Protein AF-0000000073324633 (afdb_homodimer)

Structure (mmCIF, N/CA/C/O backbone):
data_AF-0000000073324633-model_v1
#
loop_
_entity.id
_entity.type
_entity.pdbx_description
1 polymer 'ubiquitinyl hydrolase 1'
#
loop_
_atom_site.group_PDB
_atom_site.id
_atom_site.type_symbol
_atom_site.label_atom_id
_atom_site.label_alt_id
_atom_site.label_comp_id
_atom_site.label_asym_id
_atom_site.label_entity_id
_atom_site.label_seq_id
_atom_site.pdbx_PDB_ins_code
_atom_site.Cartn_x
_atom_site.Cartn_y
_atom_site.Cartn_z
_atom_site.occupancy
_atom_site.B_iso_or_equiv
_atom_site.auth_seq_id
_atom_site.auth_comp_id
_atom_site.auth_asym_id
_atom_site.auth_atom_id
_atom_site.pdbx_PDB_model_num
ATOM 1 N N . MET A 1 1 ? 18.609 -35.094 -20.812 1 26.56 1 MET A N 1
ATOM 2 C CA . MET A 1 1 ? 18.516 -34.25 -19.609 1 26.56 1 MET A CA 1
ATOM 3 C C . MET A 1 1 ? 18.156 -32.812 -19.984 1 26.56 1 MET A C 1
ATOM 5 O O . MET A 1 1 ? 18.953 -32.094 -20.578 1 26.56 1 MET A O 1
ATOM 9 N N . GLU A 1 2 ? 17.031 -32.5 -20.609 1 35.47 2 GLU A N 1
ATOM 10 C CA . GLU A 1 2 ? 16.719 -31.438 -21.547 1 35.47 2 GLU A CA 1
ATOM 11 C C . GLU A 1 2 ? 17.016 -30.062 -20.938 1 35.47 2 GLU A C 1
ATOM 13 O O . GLU A 1 2 ? 16.75 -29.828 -19.75 1 35.47 2 GLU A O 1
ATOM 18 N N . MET A 1 3 ? 18 -29.359 -21.297 1 41.47 3 MET A N 1
ATOM 19 C CA . MET A 1 3 ? 18.578 -28.078 -20.891 1 41.47 3 MET A CA 1
ATOM 20 C C . MET A 1 3 ? 17.469 -27.047 -20.641 1 41.47 3 MET A C 1
ATOM 22 O O . MET A 1 3 ? 16.781 -26.641 -21.562 1 41.47 3 MET A O 1
ATOM 26 N N . GLU A 1 4 ? 16.531 -27.297 -19.719 1 53.75 4 GLU A N 1
ATOM 27 C CA . GLU A 1 4 ? 15.406 -26.406 -19.5 1 53.75 4 GLU A CA 1
ATOM 28 C C . GLU A 1 4 ? 15.805 -24.938 -19.672 1 53.75 4 GLU A C 1
ATOM 30 O O . GLU A 1 4 ? 16.75 -24.469 -19.031 1 53.75 4 GLU A O 1
ATOM 35 N N . GLY A 1 5 ? 15.766 -24.484 -20.938 1 67.56 5 GLY A N 1
ATOM 36 C CA . GLY A 1 5 ? 16.203 -23.172 -21.375 1 67.56 5 GLY A CA 1
ATOM 37 C C . GLY A 1 5 ? 15.781 -22.062 -20.422 1 67.56 5 GLY A C 1
ATOM 38 O O . GLY A 1 5 ? 14.898 -22.25 -19.578 1 67.56 5 GLY A O 1
ATOM 39 N N . VAL A 1 6 ? 16.656 -21.031 -20.281 1 81.69 6 VAL A N 1
ATOM 40 C CA . VAL A 1 6 ? 16.469 -19.859 -19.453 1 81.69 6 VAL A CA 1
ATOM 41 C C . VAL A 1 6 ? 15.172 -19.156 -19.828 1 81.69 6 VAL A C 1
ATOM 43 O O . VAL A 1 6 ? 14.891 -18.953 -21.016 1 81.69 6 VAL A O 1
ATOM 46 N N . SER A 1 7 ? 14.18 -19.109 -18.875 1 84.12 7 SER A N 1
ATOM 47 C CA . SER A 1 7 ? 12.914 -18.422 -19.109 1 84.12 7 SER A CA 1
ATOM 48 C C . SER A 1 7 ? 13.133 -16.938 -19.312 1 84.12 7 SER A C 1
ATOM 50 O O . SER A 1 7 ? 13.93 -16.312 -18.609 1 84.12 7 SER A O 1
ATOM 52 N N . ASN A 1 8 ? 12.492 -16.344 -20.375 1 84.94 8 ASN A N 1
ATOM 53 C CA . ASN A 1 8 ? 12.484 -14.922 -20.672 1 84.94 8 ASN A CA 1
ATOM 54 C C . ASN A 1 8 ? 13.898 -14.359 -20.75 1 84.94 8 ASN A C 1
ATOM 56 O O . ASN A 1 8 ? 14.172 -13.273 -20.234 1 84.94 8 ASN A O 1
ATOM 60 N N . GLY A 1 9 ? 14.812 -15.156 -21.375 1 81.88 9 GLY A N 1
ATOM 61 C CA . GLY A 1 9 ? 16.172 -14.688 -21.562 1 81.88 9 GLY A CA 1
ATOM 62 C C . GLY A 1 9 ? 16.875 -14.383 -20.25 1 81.88 9 GLY A C 1
ATOM 63 O O . GLY A 1 9 ? 17.797 -13.555 -20.219 1 81.88 9 GLY A O 1
ATOM 64 N N . GLY A 1 10 ? 16.375 -14.953 -19.141 1 87.5 10 GLY A N 1
ATOM 65 C CA . GLY A 1 10 ? 17.016 -14.75 -17.859 1 87.5 10 GLY A CA 1
ATOM 66 C C . GLY A 1 10 ? 16.5 -13.516 -17.125 1 87.5 10 GLY A C 1
ATOM 67 O O . GLY A 1 10 ? 17 -13.172 -16.047 1 87.5 10 GLY A O 1
ATOM 68 N N . MET A 1 11 ? 15.438 -12.898 -17.672 1 88.62 11 MET A N 1
ATOM 69 C CA . MET A 1 11 ? 14.914 -11.664 -17.094 1 88.62 11 MET A CA 1
ATOM 70 C C . MET A 1 11 ? 13.812 -11.953 -16.078 1 88.62 11 MET A C 1
ATOM 72 O O . MET A 1 11 ? 13.188 -13.016 -16.125 1 88.62 11 MET A O 1
ATOM 76 N N . LEU A 1 12 ? 13.711 -11.039 -15.156 1 91 12 LEU A N 1
ATOM 77 C CA . LEU A 1 12 ? 12.641 -11.047 -14.164 1 91 12 LEU A CA 1
ATOM 78 C C . LEU A 1 12 ? 11.578 -10.016 -14.5 1 91 12 LEU A C 1
ATOM 80 O O . LEU A 1 12 ? 11.891 -8.844 -14.734 1 91 12 LEU A O 1
ATOM 84 N N . TYR A 1 13 ? 10.367 -10.43 -14.523 1 92 13 TYR A N 1
ATOM 85 C CA . TYR A 1 13 ? 9.273 -9.469 -14.672 1 92 13 TYR A CA 1
ATOM 86 C C . TYR A 1 13 ? 8.75 -9.023 -13.312 1 92 13 TYR A C 1
ATOM 88 O O . TYR A 1 13 ? 8.477 -9.852 -12.445 1 92 13 TYR A O 1
ATOM 96 N N . HIS A 1 14 ? 8.68 -7.66 -13.141 1 87.94 14 HIS A N 1
ATOM 97 C CA . HIS A 1 14 ? 8.211 -7.07 -11.891 1 87.94 14 HIS A CA 1
ATOM 98 C C . HIS A 1 14 ? 7.281 -5.887 -12.156 1 87.94 14 HIS A C 1
ATOM 100 O O . HIS A 1 14 ? 7.438 -5.18 -13.156 1 87.94 14 HIS A O 1
ATOM 106 N N . GLU A 1 15 ? 6.227 -5.82 -11.406 1 77.5 15 GLU A N 1
ATOM 107 C CA . GLU A 1 15 ? 5.328 -4.664 -11.422 1 77.5 15 GLU A CA 1
ATOM 108 C C . GLU A 1 15 ? 5.375 -3.914 -10.094 1 77.5 15 GLU A C 1
ATOM 110 O O . GLU A 1 15 ? 5.367 -4.531 -9.031 1 77.5 15 GLU A O 1
ATOM 115 N N . VAL A 1 16 ? 5.672 -2.631 -10.266 1 63.19 16 VAL A N 1
ATOM 116 C CA . VAL A 1 16 ? 5.734 -1.781 -9.078 1 63.19 16 VAL A CA 1
ATOM 117 C C . VAL A 1 16 ? 4.422 -1.024 -8.914 1 63.19 16 VAL A C 1
ATOM 119 O O . VAL A 1 16 ? 3.871 -0.5 -9.883 1 63.19 16 VAL A O 1
ATOM 122 N N . GLN A 1 17 ? 3.807 -1.385 -7.875 1 57.56 17 GLN A N 1
ATOM 123 C CA . GLN A 1 17 ? 2.656 -0.545 -7.555 1 57.56 17 GLN A CA 1
ATOM 124 C C . GLN A 1 17 ? 3.055 0.925 -7.473 1 57.56 17 GLN A C 1
ATOM 126 O O . GLN A 1 17 ? 4.102 1.26 -6.91 1 57.56 17 GLN A O 1
ATOM 131 N N . GLU A 1 18 ? 2.727 1.597 -8.586 1 50.97 18 GLU A N 1
ATOM 132 C CA . GLU A 1 18 ? 3.004 3.029 -8.555 1 50.97 18 GLU A CA 1
ATOM 133 C C . GLU A 1 18 ? 3.062 3.545 -7.117 1 50.97 18 GLU A C 1
ATOM 135 O O . GLU A 1 18 ? 2.359 3.035 -6.238 1 50.97 18 GLU A O 1
ATOM 140 N N . ALA A 1 19 ? 4.145 4.152 -6.902 1 51.28 19 ALA A N 1
ATOM 141 C CA . ALA A 1 19 ? 4.621 4.762 -5.664 1 51.28 19 ALA A CA 1
ATOM 142 C C . ALA A 1 19 ? 3.451 5.207 -4.789 1 51.28 19 ALA A C 1
ATOM 144 O O . ALA A 1 19 ? 2.426 5.664 -5.297 1 51.28 19 ALA A O 1
ATOM 145 N N . LYS A 1 20 ? 3.375 4.391 -3.727 1 56 20 LYS A N 1
ATOM 146 C CA . LYS A 1 20 ? 2.391 4.707 -2.695 1 56 20 LYS A CA 1
ATOM 147 C C . LYS A 1 20 ? 2.355 6.203 -2.406 1 56 20 LYS A C 1
ATOM 149 O O . LYS A 1 20 ? 3.369 6.793 -2.021 1 56 20 LYS A O 1
ATOM 154 N N . LEU A 1 21 ? 1.786 7.02 -3.291 1 68.75 21 LEU A N 1
ATOM 155 C CA . LEU A 1 21 ? 1.556 8.445 -3.09 1 68.75 21 LEU A CA 1
ATOM 156 C C . LEU A 1 21 ? 1.031 8.719 -1.685 1 68.75 21 LEU A C 1
ATOM 158 O O . LEU A 1 21 ? 0.294 9.68 -1.47 1 68.75 21 LEU A O 1
ATOM 162 N N . CYS A 1 22 ? 1.569 7.812 -0.817 1 81.12 22 CYS A N 1
ATOM 163 C CA . CYS A 1 22 ? 0.946 7.906 0.498 1 81.12 22 CYS A CA 1
ATOM 164 C C . CYS A 1 22 ? 1.36 9.188 1.211 1 81.12 22 CYS A C 1
ATOM 166 O O . CYS A 1 22 ? 0.577 9.766 1.967 1 81.12 22 CYS A O 1
ATOM 168 N N . ALA A 1 23 ? 2.6 9.641 0.892 1 88.12 23 ALA A N 1
ATOM 169 C CA . ALA A 1 23 ? 3.035 10.898 1.493 1 88.12 23 ALA A CA 1
ATOM 170 C C . ALA A 1 23 ? 2.23 12.07 0.946 1 88.12 23 ALA A C 1
ATOM 172 O O . ALA A 1 23 ? 1.819 12.961 1.701 1 88.12 23 ALA A O 1
ATOM 173 N N . VAL A 1 24 ? 2.057 12.047 -0.345 1 88.12 24 VAL A N 1
ATOM 174 C CA . VAL A 1 24 ? 1.257 13.086 -0.977 1 88.12 24 VAL A CA 1
ATOM 175 C C . VAL A 1 24 ? -0.166 13.055 -0.423 1 88.12 24 VAL A C 1
ATOM 177 O O . VAL A 1 24 ? -0.722 14.094 -0.061 1 88.12 24 VAL A O 1
ATOM 180 N N . HIS A 1 25 ? -0.669 11.875 -0.289 1 88.5 25 HIS A N 1
ATOM 181 C CA . HIS A 1 25 ? -2.01 11.719 0.263 1 88.5 25 HIS A CA 1
ATOM 182 C C . HIS A 1 25 ? -2.074 12.211 1.704 1 88.5 25 HIS A C 1
ATOM 184 O O . HIS A 1 25 ? -3.047 12.867 2.098 1 88.5 25 HIS A O 1
ATOM 190 N N . CYS A 1 26 ? -1.086 11.883 2.387 1 93.5 26 CYS A N 1
ATOM 191 C CA . CYS A 1 26 ? -1.028 12.281 3.791 1 93.5 26 CYS A CA 1
ATOM 192 C C . CYS A 1 26 ? -1.049 13.797 3.93 1 93.5 26 CYS A C 1
ATOM 194 O O . CYS A 1 26 ? -1.893 14.352 4.641 1 93.5 26 CYS A O 1
ATOM 196 N N . VAL A 1 27 ? -0.191 14.477 3.209 1 95.88 27 VAL A N 1
ATOM 197 C CA . VAL A 1 27 ? -0.087 15.93 3.318 1 95.88 27 VAL A CA 1
ATOM 198 C C . VAL A 1 27 ? -1.386 16.578 2.846 1 95.88 27 VAL A C 1
ATOM 200 O O . VAL A 1 27 ? -1.909 17.484 3.502 1 95.88 27 VAL A O 1
ATOM 203 N N . ASN A 1 28 ? -1.899 16.109 1.795 1 93.5 28 ASN A N 1
ATOM 204 C CA . ASN A 1 28 ? -3.119 16.688 1.237 1 93.5 28 ASN A CA 1
ATOM 205 C C . ASN A 1 28 ? -4.312 16.484 2.166 1 93.5 28 ASN A C 1
ATOM 207 O O . ASN A 1 28 ? -5.18 17.359 2.27 1 93.5 28 ASN A O 1
ATOM 211 N N . THR A 1 29 ? -4.332 15.336 2.834 1 95.38 29 THR A N 1
ATOM 212 C CA . THR A 1 29 ? -5.457 15.094 3.729 1 95.38 29 THR A CA 1
ATOM 213 C C . THR A 1 29 ? -5.281 15.852 5.039 1 95.38 29 THR A C 1
ATOM 215 O O . THR A 1 29 ? -6.262 16.281 5.656 1 95.38 29 THR A O 1
ATOM 218 N N . VAL A 1 30 ? -4.074 16.078 5.457 1 97.31 30 VAL A N 1
ATOM 219 C CA . VAL A 1 30 ? -3.842 17 6.57 1 97.31 30 VAL A CA 1
ATOM 220 C C . VAL A 1 30 ? -4.426 18.359 6.238 1 97.31 30 VAL A C 1
ATOM 222 O O . VAL A 1 30 ? -5.102 18.969 7.07 1 97.31 30 VAL A O 1
ATOM 225 N N . LEU A 1 31 ? -4.25 18.766 5.012 1 96.25 31 LEU A N 1
ATOM 226 C CA . LEU A 1 31 ? -4.641 20.109 4.586 1 96.25 31 LEU A CA 1
ATOM 227 C C . LEU A 1 31 ? -6.094 20.125 4.125 1 96.25 31 LEU A C 1
ATOM 229 O O . LEU A 1 31 ? -6.66 21.203 3.898 1 96.25 31 LEU A O 1
ATOM 233 N N . GLN A 1 32 ? -6.648 18.938 3.988 1 94.88 32 GLN A N 1
ATOM 234 C CA . GLN A 1 32 ? -8.031 18.781 3.545 1 94.88 32 GLN A CA 1
ATOM 235 C C . GLN A 1 32 ? -8.258 19.469 2.199 1 94.88 32 GLN A C 1
ATOM 237 O O . GLN A 1 32 ? -9.195 20.25 2.047 1 94.88 32 GLN A O 1
ATOM 242 N N . GLY A 1 33 ? -7.387 19.094 1.229 1 90.25 33 GLY A N 1
ATOM 243 C CA . GLY A 1 33 ? -7.422 19.547 -0.155 1 90.25 33 GLY A CA 1
ATOM 244 C C . GLY A 1 33 ? -6.219 19.094 -0.959 1 90.25 33 GLY A C 1
ATOM 245 O O . GLY A 1 33 ? -5.188 18.719 -0.391 1 90.25 33 GLY A O 1
ATOM 246 N N . PRO A 1 34 ? -6.34 19.016 -2.289 1 88.75 34 PRO A N 1
ATOM 247 C CA . PRO A 1 34 ? -5.234 18.594 -3.16 1 88.75 34 PRO A CA 1
ATOM 248 C C . PRO A 1 34 ? -4.23 19.719 -3.412 1 88.75 34 PRO A C 1
ATOM 250 O O . PRO A 1 34 ? -4.066 20.156 -4.551 1 88.75 34 PRO A O 1
ATOM 253 N N . PHE A 1 35 ? -3.461 20.062 -2.457 1 91.5 35 PHE A N 1
ATOM 254 C CA . PHE A 1 35 ? -2.562 21.219 -2.523 1 91.5 35 PHE A CA 1
ATOM 255 C C . PHE A 1 35 ? -1.225 20.812 -3.137 1 91.5 35 PHE A C 1
ATOM 257 O O . PHE A 1 35 ? -0.52 21.656 -3.699 1 91.5 35 PHE A O 1
ATOM 264 N N . PHE A 1 36 ? -0.849 19.562 -2.998 1 90.44 36 PHE A N 1
ATOM 265 C CA . PHE A 1 36 ? 0.451 19.109 -3.48 1 90.44 36 PHE A CA 1
ATOM 266 C C . PHE A 1 36 ? 0.293 17.938 -4.449 1 90.44 36 PHE A C 1
ATOM 268 O O . PHE A 1 36 ? -0.545 17.062 -4.238 1 90.44 36 PHE A O 1
ATOM 275 N N . SER A 1 37 ? 1.02 17.953 -5.465 1 82.31 37 SER A N 1
ATOM 276 C CA . SER A 1 37 ? 1.213 16.812 -6.336 1 82.31 37 SER A CA 1
ATOM 277 C C . SER A 1 37 ? 2.473 16.031 -5.957 1 82.31 37 SER A C 1
ATOM 279 O O . SER A 1 37 ? 3.248 16.469 -5.109 1 82.31 37 SER A O 1
ATOM 281 N N . GLU A 1 38 ? 2.588 14.883 -6.582 1 78.94 38 GLU A N 1
ATOM 282 C CA . GLU A 1 38 ? 3.814 14.109 -6.387 1 78.94 38 GLU A CA 1
ATOM 283 C C . GLU A 1 38 ? 5.039 14.914 -6.812 1 78.94 38 GLU A C 1
ATOM 285 O O . GLU A 1 38 ? 6.094 14.836 -6.176 1 78.94 38 GLU A O 1
ATOM 290 N N . PHE A 1 39 ? 4.863 15.633 -7.867 1 76.12 39 PHE A N 1
ATOM 291 C CA . PHE A 1 39 ? 5.969 16.438 -8.375 1 76.12 39 PHE A CA 1
ATOM 292 C C . PHE A 1 39 ? 6.355 17.516 -7.375 1 76.12 39 PHE A C 1
ATOM 294 O O . PHE A 1 39 ? 7.539 17.812 -7.199 1 76.12 39 PHE A O 1
ATOM 301 N N . ASP A 1 40 ? 5.363 18.141 -6.754 1 86 40 ASP A N 1
ATOM 302 C CA . ASP A 1 40 ? 5.621 19.172 -5.75 1 86 40 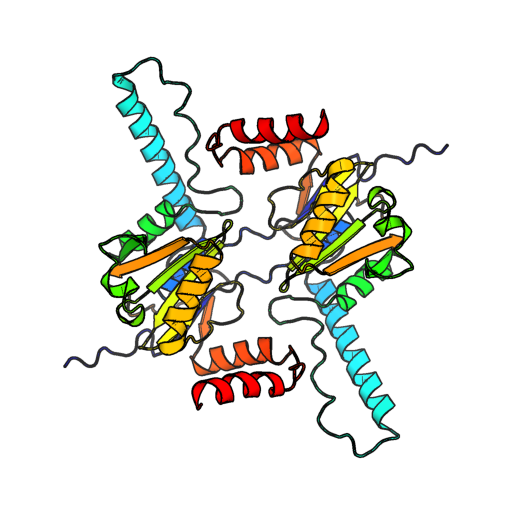ASP A CA 1
ATOM 303 C C . ASP A 1 40 ? 6.48 18.609 -4.613 1 86 40 ASP A C 1
ATOM 305 O O . ASP A 1 40 ? 7.473 19.234 -4.223 1 86 40 ASP A O 1
ATOM 309 N N . LEU A 1 41 ? 6.129 17.5 -4.062 1 88.62 41 LEU A N 1
ATOM 310 C CA . LEU A 1 41 ? 6.871 16.938 -2.943 1 88.62 41 LEU A CA 1
ATOM 311 C C . LEU A 1 41 ? 8.258 16.469 -3.389 1 88.62 41 LEU A C 1
ATOM 313 O O . LEU A 1 41 ? 9.227 16.594 -2.635 1 88.62 41 LEU A O 1
ATOM 317 N N . ALA A 1 42 ? 8.297 15.914 -4.547 1 82.19 42 ALA A N 1
ATOM 318 C CA . ALA A 1 42 ? 9.594 15.508 -5.078 1 82.19 42 ALA A CA 1
ATOM 319 C C . ALA A 1 42 ? 10.539 16.703 -5.184 1 82.19 42 ALA A C 1
ATOM 321 O O . ALA A 1 42 ? 11.734 16.594 -4.898 1 82.19 42 ALA A O 1
ATOM 322 N N . ALA A 1 43 ? 9.969 17.812 -5.594 1 84.06 43 ALA A N 1
ATOM 323 C CA . ALA A 1 43 ? 10.766 19.031 -5.676 1 84.06 43 ALA A CA 1
ATOM 324 C C . ALA A 1 43 ? 11.266 19.453 -4.297 1 84.06 43 ALA A C 1
ATOM 326 O O . ALA A 1 43 ? 12.422 19.859 -4.145 1 84.06 43 ALA A O 1
ATOM 327 N N . LEU A 1 44 ? 10.406 19.422 -3.359 1 89.44 44 LEU A N 1
ATOM 328 C CA . LEU A 1 44 ? 10.805 19.734 -1.992 1 89.44 44 LEU A CA 1
ATOM 329 C C . LEU A 1 44 ? 11.906 18.797 -1.515 1 89.44 44 LEU A C 1
ATOM 331 O O . LEU A 1 44 ? 12.859 19.234 -0.868 1 89.44 44 LEU A O 1
ATOM 335 N N . ALA A 1 45 ? 11.766 17.516 -1.862 1 87.31 45 ALA A N 1
ATOM 336 C CA . ALA A 1 45 ? 12.773 16.531 -1.488 1 87.31 45 ALA A CA 1
ATOM 337 C C . ALA A 1 45 ? 14.125 16.844 -2.117 1 87.31 45 ALA A C 1
ATOM 339 O O . ALA A 1 45 ? 15.156 16.781 -1.446 1 87.31 45 ALA A O 1
ATOM 340 N N . SER A 1 46 ? 14.047 17.141 -3.297 1 83.5 46 SER A N 1
ATOM 341 C CA . SER A 1 46 ? 15.266 17.484 -4.023 1 83.5 46 SER A CA 1
ATOM 342 C C . SER A 1 46 ? 15.938 18.719 -3.434 1 83.5 46 SER A C 1
ATOM 344 O O . SER A 1 46 ? 17.156 18.766 -3.32 1 83.5 46 SER A O 1
ATOM 346 N N . ASP A 1 47 ? 15.172 19.672 -3.139 1 88.81 47 ASP A N 1
ATOM 347 C CA . ASP A 1 47 ? 15.695 20.891 -2.514 1 88.81 47 ASP A CA 1
ATOM 348 C C . ASP A 1 47 ? 16.391 20.578 -1.192 1 88.81 47 ASP A C 1
ATOM 350 O O . ASP A 1 47 ? 17.453 21.109 -0.904 1 88.81 47 ASP A O 1
ATOM 354 N N . LEU A 1 48 ? 15.773 19.797 -0.382 1 87.06 48 LEU A N 1
ATOM 355 C CA . LEU A 1 48 ? 16.344 19.391 0.897 1 87.06 48 LEU A CA 1
ATOM 356 C C . LEU A 1 48 ? 17.672 18.656 0.694 1 87.06 48 LEU A C 1
ATOM 358 O O . LEU A 1 48 ? 18.641 18.891 1.415 1 87.06 48 LEU A O 1
ATOM 362 N N . ASP A 1 49 ? 17.672 17.75 -0.248 1 83.44 49 ASP A N 1
ATOM 363 C CA . ASP A 1 49 ? 18.891 17 -0.557 1 83.44 49 ASP A CA 1
ATOM 364 C C . ASP A 1 49 ? 20.016 17.938 -0.96 1 83.44 49 ASP A C 1
ATOM 366 O O . ASP A 1 49 ? 21.156 17.75 -0.552 1 83.44 49 ASP A O 1
ATOM 370 N N . SER A 1 50 ? 19.688 18.906 -1.747 1 83.5 50 SER A N 1
ATOM 371 C CA . SER A 1 50 ? 20.656 19.891 -2.199 1 83.5 50 SER A CA 1
ATOM 372 C C . SER A 1 50 ? 21.219 20.703 -1.028 1 83.5 50 SER A C 1
ATOM 374 O O . SER A 1 50 ? 22.422 20.922 -0.942 1 83.5 50 SER A O 1
ATOM 376 N N . LYS A 1 51 ? 20.375 21.125 -0.195 1 83.44 51 LYS A N 1
ATOM 377 C CA . LYS A 1 51 ? 20.812 21.891 0.977 1 83.44 51 LYS A CA 1
ATOM 378 C C . LYS A 1 51 ? 21.719 21.062 1.871 1 83.44 51 LYS A C 1
ATOM 380 O O . LYS A 1 51 ? 22.703 21.562 2.404 1 83.44 51 LYS A O 1
ATOM 385 N N . GLU A 1 52 ? 21.359 19.797 2.021 1 80.25 52 GLU A N 1
ATOM 386 C CA . GLU A 1 52 ? 22.172 18.906 2.836 1 80.25 52 GLU A CA 1
ATOM 387 C C . GLU A 1 52 ? 23.562 18.719 2.229 1 80.25 52 GLU A C 1
ATOM 389 O O . GLU A 1 52 ? 24.562 18.688 2.947 1 80.25 52 GLU A O 1
ATOM 394 N N . ARG A 1 53 ? 23.578 18.641 0.952 1 74.31 53 ARG A N 1
ATOM 395 C CA . ARG A 1 53 ? 24.844 18.5 0.253 1 74.31 53 ARG A CA 1
ATOM 396 C C . ARG A 1 53 ? 25.688 19.766 0.395 1 74.31 53 ARG A C 1
ATOM 398 O O . ARG A 1 53 ? 26.891 19.688 0.602 1 74.31 53 ARG A O 1
ATOM 405 N N . GLN A 1 54 ? 25.078 20.844 0.363 1 77.88 54 GLN A N 1
ATOM 406 C CA . GLN A 1 54 ? 25.766 22.125 0.504 1 77.88 54 GLN A CA 1
ATOM 407 C C . GLN A 1 54 ? 26.297 22.297 1.921 1 77.88 54 GLN A C 1
ATOM 409 O O . GLN A 1 54 ? 27.422 22.781 2.109 1 77.88 54 GLN A O 1
ATOM 414 N N . MET A 1 55 ? 25.484 21.984 2.896 1 75.69 55 MET A N 1
ATOM 415 C CA . MET A 1 55 ? 25.891 22.125 4.289 1 75.69 55 MET A CA 1
ATOM 416 C C . MET A 1 55 ? 27.094 21.219 4.59 1 75.69 55 MET A C 1
ATOM 418 O O . MET A 1 55 ? 27.984 21.594 5.344 1 75.69 55 MET A O 1
ATOM 422 N N . MET A 1 56 ? 27.031 20.078 3.986 1 67.75 56 MET A N 1
ATOM 423 C CA . MET A 1 56 ? 28.141 19.156 4.164 1 67.75 56 MET A CA 1
ATOM 424 C C . MET A 1 56 ? 29.406 19.688 3.518 1 67.75 56 MET A C 1
ATOM 426 O O . MET A 1 56 ? 30.516 19.516 4.051 1 67.75 56 MET A O 1
ATOM 430 N N . GLN A 1 57 ? 29.172 20.219 2.451 1 66 57 GLN A N 1
ATOM 431 C CA . GLN A 1 57 ? 30.312 20.828 1.771 1 66 57 GLN A CA 1
ATOM 432 C C . GLN A 1 57 ? 30.844 22.016 2.562 1 66 57 GLN A C 1
ATOM 434 O O . GLN A 1 57 ? 32.062 22.203 2.682 1 66 57 GLN A O 1
ATOM 439 N N . GLU A 1 58 ? 29.969 22.781 3.094 1 62.5 58 GLU A N 1
ATOM 440 C CA . GLU A 1 58 ? 30.391 23.969 3.85 1 62.5 58 GLU A CA 1
ATOM 441 C C . GLU A 1 58 ? 31 23.562 5.191 1 62.5 58 GLU A C 1
ATOM 443 O O . GLU A 1 58 ? 31.891 24.25 5.703 1 62.5 58 GLU A O 1
ATOM 448 N N . GLY A 1 59 ? 30.453 22.578 5.809 1 56.34 59 GLY A N 1
ATOM 449 C CA . GLY A 1 59 ? 31.047 22.125 7.055 1 56.34 59 GLY A CA 1
ATOM 450 C C . GLY A 1 59 ? 32.375 21.422 6.863 1 56.34 59 GLY A C 1
ATOM 451 O O . GLY A 1 59 ? 33.094 21.156 7.836 1 56.34 59 GLY A O 1
ATOM 452 N N . ASN A 1 60 ? 32.531 20.719 5.805 1 50.66 60 ASN A N 1
ATOM 453 C CA . ASN A 1 60 ? 33.844 20.109 5.57 1 50.66 60 ASN A CA 1
ATOM 454 C C . ASN A 1 60 ? 34.938 21.156 5.434 1 50.66 60 ASN A C 1
ATOM 456 O O . ASN A 1 60 ? 36.062 20.844 5.082 1 50.66 60 ASN A O 1
ATOM 460 N N . PHE A 1 61 ? 34.812 22.453 5.488 1 45.16 61 PHE A N 1
ATOM 461 C CA . PHE A 1 61 ? 36.094 23.188 5.527 1 45.16 61 PHE A CA 1
ATOM 462 C C . PHE A 1 61 ? 36.938 22.766 6.723 1 45.16 61 PHE A C 1
ATOM 464 O O . PHE A 1 61 ? 38.156 22.797 6.664 1 45.16 61 PHE A O 1
ATOM 471 N N . PHE A 1 62 ? 36.656 22.797 8.055 1 40.47 62 PHE A N 1
ATOM 472 C CA . PHE A 1 62 ? 37.719 22.484 9.016 1 40.47 62 PHE A CA 1
ATOM 473 C C . PHE A 1 62 ? 38.125 21.031 8.898 1 40.47 62 PHE A C 1
ATOM 475 O O . PHE A 1 62 ? 39.312 20.703 9 1 40.47 62 PHE A O 1
ATOM 482 N N . THR A 1 63 ? 37.5 19.984 9.625 1 39.72 63 THR A N 1
ATOM 483 C CA . THR A 1 63 ? 38.156 18.688 9.828 1 39.72 63 THR A CA 1
ATOM 484 C C . THR A 1 63 ? 38.281 17.938 8.516 1 39.72 63 THR A C 1
ATOM 486 O O . THR A 1 63 ? 37.281 17.688 7.836 1 39.72 63 THR A O 1
ATOM 489 N N . SER A 1 64 ? 39.438 18.078 7.789 1 38.34 64 SER A N 1
ATOM 490 C CA . SER A 1 64 ? 40.031 17.438 6.625 1 38.34 64 SER A CA 1
ATOM 491 C C . SER A 1 64 ? 39.594 15.984 6.492 1 38.34 64 SER A C 1
ATOM 493 O O . SER A 1 64 ? 39.531 15.453 5.383 1 38.34 64 SER A O 1
ATOM 495 N N . SER A 1 65 ? 40.094 15.117 7.559 1 35.44 65 SER A N 1
ATOM 496 C CA . SER A 1 65 ? 40.281 13.672 7.465 1 35.44 65 SER A CA 1
ATOM 497 C C . SER A 1 65 ? 38.938 12.953 7.27 1 35.44 65 SER A C 1
ATOM 499 O O . SER A 1 65 ? 38.906 11.734 7.102 1 35.44 65 SER A O 1
ATOM 501 N N . VAL A 1 66 ? 38.062 13.297 8.188 1 35.62 66 VAL A N 1
ATOM 502 C CA . VAL A 1 66 ? 36.938 12.398 8.398 1 35.62 66 VAL A CA 1
ATOM 503 C C . VAL A 1 66 ? 36.094 12.312 7.121 1 35.62 66 VAL A C 1
ATOM 505 O O . VAL A 1 66 ? 35.438 13.281 6.73 1 35.62 66 VAL A O 1
ATOM 508 N N . GLY A 1 67 ? 36.688 11.711 6.102 1 33.97 67 GLY A N 1
ATOM 509 C CA . GLY A 1 67 ? 36.5 11.461 4.684 1 33.97 67 GLY A CA 1
ATOM 510 C C . GLY A 1 67 ? 35.031 11.242 4.309 1 33.97 67 GLY A C 1
ATOM 511 O O . GLY A 1 67 ? 34.406 12.117 3.711 1 33.97 67 GLY A O 1
ATOM 512 N N . ASP A 1 68 ? 34.781 9.938 3.822 1 36.56 68 ASP A N 1
ATOM 513 C CA . ASP A 1 68 ? 34.031 8.977 3.012 1 36.56 68 ASP A CA 1
ATOM 514 C C . ASP A 1 68 ? 32.562 8.859 3.494 1 36.56 68 ASP A C 1
ATOM 516 O O . ASP A 1 68 ? 31.797 8.094 2.938 1 36.56 68 ASP A O 1
ATOM 520 N N . TYR A 1 69 ? 32.438 9.023 4.758 1 35.56 69 TYR A N 1
ATOM 521 C CA . TYR A 1 69 ? 31.172 8.586 5.359 1 35.56 69 TYR A CA 1
ATOM 522 C C . TYR A 1 69 ? 30 9.414 4.852 1 35.56 69 TYR A C 1
ATOM 524 O O . TYR A 1 69 ? 28.844 9.008 4.969 1 35.56 69 TYR A O 1
ATOM 532 N N . LEU A 1 70 ? 30.266 10.742 4.742 1 36.91 70 LEU A N 1
ATOM 533 C CA . LEU A 1 70 ? 29.156 11.68 4.707 1 36.91 70 LEU A CA 1
ATOM 534 C C . LEU A 1 70 ? 28.328 11.5 3.438 1 36.91 70 LEU A C 1
ATOM 536 O O . LEU A 1 70 ? 27.297 12.156 3.26 1 36.91 70 LEU A O 1
ATOM 540 N N . SER A 1 71 ? 29.078 11.422 2.365 1 35.78 71 SER A N 1
ATOM 541 C CA . SER A 1 71 ? 28.234 11.625 1.199 1 35.78 71 SER A CA 1
ATOM 542 C C . SER A 1 71 ? 27.062 10.648 1.196 1 35.78 71 SER A C 1
ATOM 544 O O . SER A 1 71 ? 26.891 9.875 0.25 1 35.78 71 SER A O 1
ATOM 546 N N . ALA A 1 72 ? 27 9.906 2.207 1 38.16 72 ALA A N 1
ATOM 547 C CA . ALA A 1 72 ? 25.844 9.016 2.17 1 38.16 72 ALA A CA 1
ATOM 548 C C . ALA A 1 72 ? 24.594 9.766 1.701 1 38.16 72 ALA A C 1
ATOM 550 O O . ALA A 1 72 ? 24.234 10.789 2.275 1 38.16 72 ALA A O 1
ATOM 551 N N . GLU A 1 73 ? 24.297 9.891 0.491 1 45.28 73 GLU A N 1
ATOM 552 C CA . GLU A 1 73 ? 23.25 10.5 -0.316 1 45.28 73 GLU A CA 1
ATOM 553 C C . GLU A 1 73 ? 21.938 10.625 0.472 1 45.28 73 GLU A C 1
ATOM 555 O O . GLU A 1 73 ? 21.391 9.617 0.933 1 45.28 73 GLU A O 1
ATOM 560 N N . SER A 1 74 ? 21.875 11.641 1.429 1 50.25 74 SER A N 1
ATOM 561 C CA . SER A 1 74 ? 20.578 11.977 2.018 1 50.25 74 SER A CA 1
ATOM 562 C C . SER A 1 74 ? 19.453 11.828 0.997 1 50.25 74 SER A C 1
ATOM 564 O O . SER A 1 74 ? 19.516 12.414 -0.087 1 50.25 74 SER A O 1
ATOM 566 N N . HIS A 1 75 ? 18.75 10.742 0.901 1 64.56 75 HIS A N 1
ATOM 567 C CA . HIS A 1 75 ? 17.672 10.594 -0.059 1 64.56 75 HIS A CA 1
ATOM 568 C C . HIS A 1 75 ? 16.312 10.82 0.604 1 64.56 75 HIS A C 1
ATOM 570 O O . HIS A 1 75 ? 15.844 9.977 1.374 1 64.56 75 HIS A O 1
ATOM 576 N N . ASN A 1 76 ? 15.93 12.227 0.548 1 66.5 76 ASN A N 1
ATOM 577 C CA . ASN A 1 76 ? 14.617 12.586 1.086 1 66.5 76 ASN A CA 1
ATOM 578 C C . ASN A 1 76 ? 13.484 11.984 0.262 1 66.5 76 ASN A C 1
ATOM 580 O O . ASN A 1 76 ? 12.312 12.141 0.604 1 66.5 76 ASN A O 1
ATOM 584 N N . VAL A 1 77 ? 13.719 11.406 -0.76 1 60 77 VAL A N 1
ATOM 585 C CA . VAL A 1 77 ? 12.734 10.625 -1.491 1 60 77 VAL A CA 1
ATOM 586 C C . VAL A 1 77 ? 13.398 9.391 -2.094 1 60 77 VAL A C 1
ATOM 588 O O . VAL A 1 77 ? 14.523 9.461 -2.58 1 60 77 VAL A O 1
ATOM 591 N N . SER A 1 78 ? 12.695 8.289 -1.746 1 58.19 78 SER A N 1
ATOM 592 C CA . SER A 1 78 ? 13.141 7.082 -2.426 1 58.19 78 SER A CA 1
ATOM 593 C C . SER A 1 78 ? 12.5 6.945 -3.799 1 58.19 78 SER A C 1
ATOM 595 O O . SER A 1 78 ? 11.586 7.703 -4.141 1 58.19 78 SER A O 1
ATOM 597 N N . LEU A 1 79 ? 13.031 6.129 -4.57 1 47.5 79 LEU A N 1
ATOM 598 C CA . LEU A 1 79 ? 12.492 5.852 -5.895 1 47.5 79 LEU A CA 1
ATOM 599 C C . LEU A 1 79 ? 11.047 5.375 -5.801 1 47.5 79 LEU A C 1
ATOM 601 O O . LEU A 1 79 ? 10.25 5.613 -6.711 1 47.5 79 LEU A O 1
ATOM 605 N N . GLY A 1 80 ? 10.656 4.805 -4.691 1 48.56 80 GLY A N 1
ATOM 606 C CA . GLY A 1 80 ? 9.305 4.301 -4.496 1 48.56 80 GLY A CA 1
ATOM 607 C C . GLY A 1 80 ? 8.352 5.352 -3.967 1 48.56 80 GLY A C 1
ATOM 608 O O . GLY A 1 80 ? 7.191 5.047 -3.676 1 48.56 80 GLY A O 1
ATOM 609 N N . GLY A 1 81 ? 8.867 6.551 -3.891 1 55.03 81 GLY A N 1
ATOM 610 C CA . GLY A 1 81 ? 8.023 7.641 -3.43 1 55.03 81 GLY A CA 1
ATOM 611 C C . GLY A 1 81 ? 7.902 7.703 -1.92 1 55.03 81 GLY A C 1
ATOM 612 O O . GLY A 1 81 ? 6.879 8.148 -1.395 1 55.03 81 GLY A O 1
ATOM 613 N N . ASP A 1 82 ? 8.898 7.109 -1.396 1 65.69 82 ASP A N 1
ATOM 614 C CA . ASP A 1 82 ? 8.914 7.238 0.058 1 65.69 82 ASP A CA 1
ATOM 615 C C . ASP A 1 82 ? 9.609 8.523 0.486 1 65.69 82 ASP A C 1
ATOM 617 O O . ASP A 1 82 ? 10.812 8.688 0.273 1 65.69 82 ASP A O 1
ATOM 621 N N . PHE A 1 83 ? 8.898 9.367 0.909 1 79.19 83 PHE A N 1
ATOM 622 C CA . PHE A 1 83 ? 9.398 10.672 1.342 1 79.19 83 PHE A CA 1
ATOM 623 C C . PHE A 1 83 ? 9.766 10.641 2.82 1 79.19 83 PHE A C 1
ATOM 625 O O . PHE A 1 83 ? 9.133 9.938 3.609 1 79.19 83 PHE A O 1
ATOM 632 N N . SER A 1 84 ? 10.797 11.406 3.16 1 83.69 84 SER A N 1
ATOM 633 C CA . SER A 1 84 ? 11.172 11.531 4.562 1 83.69 84 SER A CA 1
ATOM 634 C C . SER A 1 84 ? 10.227 12.469 5.305 1 83.69 84 SER A C 1
ATOM 636 O O . SER A 1 84 ? 9.477 13.227 4.68 1 83.69 84 SER A O 1
ATOM 638 N N . ILE A 1 85 ? 10.289 12.438 6.617 1 89.56 85 ILE A N 1
ATOM 639 C CA . ILE A 1 85 ? 9.469 13.32 7.438 1 89.56 85 ILE A CA 1
ATOM 640 C C . ILE A 1 85 ? 9.844 14.781 7.156 1 89.56 85 ILE A C 1
ATOM 642 O O . ILE A 1 85 ? 8.992 15.664 7.23 1 89.56 85 ILE A O 1
ATOM 646 N N . GLN A 1 86 ? 11.07 15.008 6.777 1 90.56 86 GLN A N 1
ATOM 647 C CA . GLN A 1 86 ? 11.523 16.375 6.508 1 90.56 86 GLN A CA 1
ATOM 648 C C . GLN A 1 86 ? 10.797 16.969 5.309 1 90.56 86 GLN A C 1
ATOM 650 O O . GLN A 1 86 ? 10.508 18.172 5.285 1 90.56 86 GLN A O 1
ATOM 655 N N . VAL A 1 87 ? 10.531 16.109 4.367 1 92.69 87 VAL A N 1
ATOM 656 C CA . VAL A 1 87 ? 9.797 16.578 3.195 1 92.69 87 VAL A CA 1
ATOM 657 C C . VAL A 1 87 ? 8.383 16.984 3.596 1 92.69 87 VAL A C 1
ATOM 659 O O . VAL A 1 87 ? 7.895 18.031 3.191 1 92.69 87 VAL A O 1
ATOM 662 N N . LEU A 1 88 ? 7.715 16.188 4.426 1 94.88 88 LEU A N 1
ATOM 663 C CA . LEU A 1 88 ? 6.367 16.516 4.883 1 94.88 88 LEU A CA 1
ATOM 664 C C . LEU A 1 88 ? 6.367 17.781 5.73 1 94.88 88 LEU A C 1
ATOM 666 O O . LEU A 1 88 ? 5.473 18.625 5.598 1 94.88 88 LEU A O 1
ATOM 670 N N . GLN A 1 89 ? 7.375 17.844 6.547 1 95.19 89 GLN A N 1
ATOM 671 C CA . GLN A 1 89 ? 7.523 19.031 7.383 1 95.19 89 GLN A CA 1
ATOM 672 C C . GLN A 1 89 ? 7.648 20.297 6.531 1 95.19 89 GLN A C 1
ATOM 674 O O . GLN A 1 89 ? 6.973 21.297 6.789 1 95.19 89 GLN A O 1
ATOM 679 N N . LYS A 1 90 ? 8.453 20.25 5.574 1 95.06 90 LYS A N 1
ATOM 680 C CA . LYS A 1 90 ? 8.664 21.406 4.707 1 95.06 90 LYS A CA 1
ATOM 681 C C . LYS A 1 90 ? 7.387 21.766 3.951 1 95.06 90 LYS A C 1
ATOM 683 O O . LYS A 1 90 ? 7.062 22.938 3.791 1 95.06 90 LYS A O 1
ATOM 688 N N . ALA A 1 91 ? 6.73 20.75 3.463 1 95.94 91 ALA A N 1
ATOM 689 C CA . ALA A 1 91 ? 5.477 20.969 2.744 1 95.94 91 ALA A CA 1
ATOM 690 C C . ALA A 1 91 ? 4.457 21.688 3.629 1 95.94 91 ALA A C 1
ATOM 692 O O . ALA A 1 91 ? 3.822 22.641 3.201 1 95.94 91 ALA A O 1
ATOM 693 N N . LEU A 1 92 ? 4.328 21.266 4.875 1 97.56 92 LEU A N 1
ATOM 694 C CA . LEU A 1 92 ? 3.299 21.781 5.77 1 97.56 92 LEU A CA 1
ATOM 695 C C . LEU A 1 92 ? 3.705 23.141 6.336 1 97.56 92 LEU A C 1
ATOM 697 O O . LEU A 1 92 ? 2.846 23.953 6.664 1 97.56 92 LEU A O 1
ATOM 701 N N . GLU A 1 93 ? 4.973 23.375 6.367 1 96.69 93 GLU A N 1
ATOM 702 C CA . GLU A 1 93 ? 5.477 24.672 6.836 1 96.69 93 GLU A CA 1
ATOM 703 C C . GLU A 1 93 ? 5 25.812 5.938 1 96.69 93 GLU A C 1
ATOM 705 O O . GLU A 1 93 ? 4.777 26.922 6.406 1 96.69 93 GLU A O 1
ATOM 710 N N . VAL A 1 94 ? 4.863 25.562 4.73 1 94.19 94 VAL A N 1
ATOM 711 C CA . VAL A 1 94 ? 4.367 26.547 3.775 1 94.19 94 VAL A CA 1
ATOM 712 C C . VAL A 1 94 ? 2.998 27.062 4.219 1 94.19 94 VAL A C 1
ATOM 714 O O . VAL A 1 94 ? 2.65 28.219 3.977 1 94.19 94 VAL A O 1
ATOM 717 N N . TRP A 1 95 ? 2.297 26.297 4.914 1 94.12 95 TRP A N 1
ATOM 718 C CA . TRP A 1 95 ? 0.946 26.625 5.352 1 94.12 95 TRP A CA 1
ATOM 719 C C . TRP A 1 95 ? 0.934 27.016 6.828 1 94.12 95 TRP A C 1
ATOM 721 O O . TRP A 1 95 ? -0.11 26.953 7.484 1 94.12 95 TRP A O 1
ATOM 731 N N . ASP A 1 96 ? 2.146 27.281 7.391 1 95.94 96 ASP A N 1
ATOM 732 C CA . ASP A 1 96 ? 2.314 27.719 8.773 1 95.94 96 ASP A CA 1
ATOM 733 C C . ASP A 1 96 ? 1.912 26.609 9.75 1 95.94 96 ASP A C 1
ATOM 735 O O . ASP A 1 96 ? 1.287 26.891 10.781 1 95.94 96 ASP A O 1
ATOM 739 N N . LEU A 1 97 ? 2.137 25.422 9.32 1 97.5 97 LEU A N 1
ATOM 740 C CA . LEU A 1 97 ? 1.934 24.266 10.195 1 97.5 97 LEU A CA 1
ATOM 741 C C . LEU A 1 97 ? 3.268 23.703 10.664 1 97.5 97 LEU A C 1
ATOM 743 O O . LEU A 1 97 ? 4.262 23.75 9.93 1 97.5 97 LEU A O 1
ATOM 747 N N . GLN A 1 98 ? 3.27 23.25 11.859 1 96.94 98 GLN A N 1
ATOM 748 C CA . GLN A 1 98 ? 4.453 22.641 12.453 1 96.94 98 GLN A CA 1
ATOM 749 C C . GLN A 1 98 ? 4.215 21.156 12.758 1 96.94 98 GLN A C 1
ATOM 751 O O . GLN A 1 98 ? 3.141 20.781 13.234 1 96.94 98 GLN A O 1
ATOM 756 N N . VAL A 1 99 ? 5.203 20.344 12.398 1 96.62 99 VAL A N 1
ATOM 757 C CA . VAL A 1 99 ? 5.172 18.906 12.688 1 96.62 99 VAL A CA 1
ATOM 758 C C . VAL A 1 99 ? 6.09 18.594 13.867 1 96.62 99 VAL A C 1
ATOM 760 O O . VAL A 1 99 ? 7.289 18.891 13.82 1 96.62 99 VAL A O 1
ATOM 763 N N . ILE A 1 100 ? 5.516 18.031 14.945 1 95.75 100 ILE A N 1
ATOM 764 C CA . ILE A 1 100 ? 6.227 17.797 16.188 1 95.75 100 ILE A CA 1
ATOM 765 C C . ILE A 1 100 ? 6.16 16.312 16.547 1 95.75 100 ILE A C 1
ATOM 767 O O . ILE A 1 100 ? 5.09 15.703 16.484 1 95.75 100 ILE A O 1
ATOM 771 N N . ALA A 1 101 ? 7.332 15.758 16.875 1 93.88 101 ALA A N 1
ATOM 772 C CA . ALA A 1 101 ? 7.297 14.375 17.359 1 93.88 101 ALA A CA 1
ATOM 773 C C . ALA A 1 101 ? 6.344 14.227 18.531 1 93.88 101 ALA A C 1
ATOM 775 O O . ALA A 1 101 ? 6.371 15.031 19.469 1 93.88 101 ALA A O 1
ATOM 776 N N . PHE A 1 102 ? 5.535 13.227 18.547 1 91.94 102 PHE A N 1
ATOM 777 C CA . PHE A 1 102 ? 4.48 13.055 19.547 1 91.94 102 PHE A CA 1
ATOM 778 C C . PHE A 1 102 ? 5.066 12.844 20.938 1 91.94 102 PHE A C 1
ATOM 780 O O . PHE A 1 102 ? 4.473 13.258 21.922 1 91.94 102 PHE A O 1
ATOM 787 N N . ASP A 1 103 ? 6.234 12.281 21.031 1 89.94 103 ASP A N 1
ATOM 788 C CA . ASP A 1 103 ? 6.84 11.984 22.328 1 89.94 103 ASP A CA 1
ATOM 789 C C . ASP A 1 103 ? 7.594 13.195 22.875 1 89.94 103 ASP A C 1
ATOM 791 O O . ASP A 1 103 ? 8.141 13.148 23.969 1 89.94 103 ASP A O 1
ATOM 795 N N . SER A 1 104 ? 7.59 14.234 22.125 1 90.94 104 SER A N 1
ATOM 796 C CA . SER A 1 104 ? 8.258 15.453 22.562 1 90.94 104 SER A CA 1
ATOM 797 C C . SER A 1 104 ? 7.488 16.125 23.703 1 90.94 104 SER A C 1
ATOM 799 O O . SER A 1 104 ? 6.258 16.031 23.766 1 90.94 104 SER A O 1
ATOM 801 N N . PRO A 1 105 ? 8.164 16.859 24.562 1 90.12 105 PRO A N 1
ATOM 802 C CA . PRO A 1 105 ? 7.496 17.609 25.641 1 90.12 105 PRO A CA 1
ATOM 803 C C . PRO A 1 105 ? 6.52 18.656 25.109 1 90.12 105 PRO A C 1
ATOM 805 O O . PRO A 1 105 ? 5.508 18.938 25.75 1 90.12 105 PRO A O 1
ATOM 808 N N . VAL A 1 106 ? 6.812 19.203 24.016 1 89.81 106 VAL A N 1
ATOM 809 C CA . VAL A 1 106 ? 5.969 20.234 23.391 1 89.81 106 VAL A CA 1
ATOM 810 C C . VAL A 1 106 ? 4.598 19.641 23.078 1 89.81 106 VAL A C 1
ATOM 812 O O . VAL A 1 106 ? 3.596 20.359 23.062 1 89.81 106 VAL A O 1
ATOM 815 N N . ALA A 1 107 ? 4.547 18.344 22.859 1 91.38 107 ALA A N 1
ATOM 816 C CA . ALA A 1 107 ? 3.299 17.672 22.5 1 91.38 107 ALA A CA 1
ATOM 817 C C . ALA A 1 107 ? 2.613 17.094 23.734 1 91.38 107 ALA A C 1
ATOM 819 O O . ALA A 1 107 ? 1.711 16.266 23.609 1 91.38 107 ALA A O 1
ATOM 820 N N . GLU A 1 108 ? 3.049 17.453 24.922 1 91.25 108 GLU A N 1
ATOM 821 C CA . GLU A 1 108 ? 2.58 16.859 26.172 1 91.25 108 GLU A CA 1
ATOM 822 C C . GLU A 1 108 ? 1.062 16.953 26.297 1 91.25 108 GLU A C 1
ATOM 824 O O . GLU A 1 108 ? 0.41 16 26.734 1 91.25 108 GLU A O 1
ATOM 829 N N . HIS A 1 109 ? 0.459 18.062 25.969 1 91.5 109 HIS A N 1
ATOM 830 C CA . HIS A 1 109 ? -0.985 18.234 26.078 1 91.5 109 HIS A CA 1
ATOM 831 C C . HIS A 1 109 ? -1.725 17.203 25.234 1 91.5 109 HIS A C 1
ATOM 833 O O . HIS A 1 109 ? -2.725 16.641 25.672 1 91.5 109 HIS A O 1
ATOM 839 N N . ALA A 1 110 ? -1.233 16.953 24.047 1 91.88 110 ALA A N 1
ATOM 840 C CA . ALA A 1 110 ? -1.866 15.992 23.156 1 91.88 110 ALA A CA 1
ATOM 841 C C . ALA A 1 110 ? -1.617 14.562 23.625 1 91.88 110 ALA A C 1
ATOM 843 O O . ALA A 1 110 ? -2.408 13.664 23.328 1 91.88 110 ALA A O 1
ATOM 844 N N . GLN A 1 111 ? -0.456 14.32 24.312 1 90.94 111 GLN A N 1
ATOM 845 C CA . GLN A 1 111 ? -0.18 13 24.875 1 90.94 111 GLN A CA 1
ATOM 846 C C . GLN A 1 111 ? -1.177 12.656 25.984 1 90.94 111 GLN A C 1
ATOM 848 O O . GLN A 1 111 ? -1.603 11.508 26.094 1 90.94 111 GLN A O 1
ATOM 853 N N . ILE A 1 112 ? -1.505 13.68 26.75 1 89.81 112 ILE A N 1
ATOM 854 C CA . ILE A 1 112 ? -2.451 13.516 27.844 1 89.81 112 ILE A CA 1
ATOM 855 C C . ILE A 1 112 ? -3.861 13.336 27.281 1 89.81 112 ILE A C 1
ATOM 857 O O . ILE A 1 112 ? -4.602 12.453 27.719 1 89.81 112 ILE A O 1
ATOM 861 N N . ASP A 1 113 ? -4.211 14.203 26.359 1 93.56 113 ASP A N 1
ATOM 862 C CA . ASP A 1 113 ? -5.512 14.156 25.703 1 93.56 113 ASP A CA 1
ATOM 863 C C . ASP A 1 113 ? -5.387 14.453 24.203 1 93.56 113 ASP A C 1
ATOM 865 O O . ASP A 1 113 ? -5.422 15.617 23.797 1 93.56 113 ASP A O 1
ATOM 869 N N . PRO A 1 114 ? -5.402 13.359 23.406 1 93 114 PRO A N 1
ATOM 870 C CA . PRO A 1 114 ? -5.215 13.547 21.969 1 93 114 PRO A CA 1
ATOM 871 C C . PRO A 1 114 ? -6.293 14.43 21.344 1 93 114 PRO A C 1
ATOM 873 O O . PRO A 1 114 ? -6.07 15.039 20.297 1 93 114 PRO A O 1
ATOM 876 N N . ASP A 1 115 ? -7.422 14.609 22 1 94.81 115 ASP A N 1
ATOM 877 C CA . ASP A 1 115 ? -8.516 15.414 21.469 1 94.81 115 ASP A CA 1
ATOM 878 C C . ASP A 1 115 ? -8.156 16.891 21.484 1 94.81 115 ASP A C 1
ATOM 880 O O . ASP A 1 115 ? -8.844 17.703 20.844 1 94.81 115 ASP A O 1
ATOM 884 N N . LEU A 1 116 ? -7.109 17.266 22.234 1 93.94 116 LEU A N 1
ATOM 885 C CA . LEU A 1 116 ? -6.652 18.656 22.281 1 93.94 116 LEU A CA 1
ATOM 886 C C . LEU A 1 116 ? -5.895 19.016 21 1 93.94 116 LEU A C 1
ATOM 888 O O . LEU A 1 116 ? -5.688 20.203 20.719 1 93.94 116 LEU A O 1
ATOM 892 N N . GLY A 1 117 ? -5.453 18.031 20.281 1 94.31 117 GLY A N 1
ATOM 893 C CA . GLY A 1 117 ? -4.801 18.281 19 1 94.31 117 GLY A CA 1
ATOM 894 C C . GLY A 1 117 ? -5.777 18.422 17.844 1 94.31 117 GLY A C 1
ATOM 895 O O . GLY A 1 117 ? -6.992 18.438 18.062 1 94.31 117 GLY A O 1
ATOM 896 N N . ASN A 1 118 ? -5.188 18.641 16.625 1 96.31 118 ASN A N 1
ATOM 897 C CA . ASN A 1 118 ? -6.023 18.797 15.438 1 96.31 118 ASN A CA 1
ATOM 898 C C . ASN A 1 118 ? -5.645 17.812 14.344 1 96.31 118 ASN A C 1
ATOM 900 O O . ASN A 1 118 ? -6.457 17.516 13.469 1 96.31 118 ASN A O 1
ATOM 904 N N . ALA A 1 119 ? -4.434 17.344 14.352 1 98.06 119 ALA A N 1
ATOM 905 C CA . ALA A 1 119 ? -3.986 16.391 13.344 1 98.06 119 ALA A CA 1
ATOM 906 C C . ALA A 1 119 ? -2.762 15.617 13.828 1 98.06 119 ALA A C 1
ATOM 908 O O . ALA A 1 119 ? -1.944 16.141 14.586 1 98.06 119 ALA A O 1
ATOM 909 N N . PHE A 1 120 ? -2.688 14.367 13.398 1 97.5 120 PHE A N 1
ATOM 910 C CA . PHE A 1 120 ? -1.55 13.484 13.633 1 97.5 120 PHE A CA 1
ATOM 911 C C . PHE A 1 120 ? -1.092 12.836 12.336 1 97.5 120 PHE A C 1
ATOM 913 O O . PHE A 1 120 ? -1.916 12.453 11.5 1 97.5 120 PHE A O 1
ATOM 920 N N . ILE A 1 121 ? 0.136 12.758 12.109 1 97.25 121 ILE A N 1
ATOM 921 C CA . ILE A 1 121 ? 0.736 12.008 11 1 97.25 121 ILE A CA 1
ATOM 922 C C . ILE A 1 121 ? 1.361 10.719 11.531 1 97.25 121 ILE A C 1
ATOM 924 O O . ILE A 1 121 ? 2.07 10.734 12.539 1 97.25 121 ILE A O 1
ATOM 928 N N . CYS A 1 122 ? 1.079 9.656 10.883 1 92.56 122 CYS A N 1
ATOM 929 C CA . CYS A 1 122 ? 1.598 8.352 11.266 1 92.56 122 CYS A CA 1
ATOM 930 C C . CYS A 1 122 ? 2.496 7.781 10.172 1 92.56 122 CYS A C 1
ATOM 932 O O . CYS A 1 122 ? 2.197 7.918 8.984 1 92.56 122 CYS A O 1
ATOM 934 N N . HIS A 1 123 ? 3.584 7.203 10.648 1 88.19 123 HIS A N 1
ATOM 935 C CA . HIS A 1 123 ? 4.551 6.664 9.695 1 88.19 123 HIS A CA 1
ATOM 936 C C . HIS A 1 123 ? 5.047 5.293 10.133 1 88.19 123 HIS A C 1
ATOM 938 O O . HIS A 1 123 ? 5.43 5.105 11.289 1 88.19 123 HIS A O 1
ATOM 944 N N . LEU A 1 124 ? 4.855 4.312 9.234 1 75.12 124 LEU A N 1
ATOM 945 C CA . LEU A 1 124 ? 5.461 2.998 9.43 1 75.12 124 LEU A CA 1
ATOM 946 C C . LEU A 1 124 ? 5.773 2.338 8.086 1 75.12 124 LEU A C 1
ATOM 948 O O . LEU A 1 124 ? 4.91 2.27 7.211 1 75.12 124 LEU A O 1
ATOM 952 N N . HIS A 1 125 ? 7.031 1.808 7.906 1 63.19 125 HIS A N 1
ATOM 953 C CA . HIS A 1 125 ? 7.453 1.05 6.734 1 63.19 125 HIS A CA 1
ATOM 954 C C . HIS A 1 125 ? 7.086 1.778 5.445 1 63.19 125 HIS A C 1
ATOM 956 O O . HIS A 1 125 ? 6.465 1.194 4.555 1 63.19 125 HIS A O 1
ATOM 962 N N . ASP A 1 126 ? 7.434 2.992 5.285 1 66.25 126 ASP A N 1
ATOM 963 C CA . ASP A 1 126 ? 7.297 3.807 4.082 1 66.25 126 ASP A CA 1
ATOM 964 C C . ASP A 1 126 ? 5.832 4.125 3.795 1 66.25 126 ASP A C 1
ATOM 966 O O . ASP A 1 126 ? 5.457 4.363 2.645 1 66.25 126 ASP A O 1
ATOM 970 N N . HIS A 1 127 ? 5.062 4.047 4.82 1 76.88 127 HIS A N 1
ATOM 971 C CA . HIS A 1 127 ? 3.654 4.406 4.68 1 76.88 127 HIS A CA 1
ATOM 972 C C . HIS A 1 127 ? 3.291 5.578 5.586 1 76.88 127 HIS A C 1
ATOM 974 O O . HIS A 1 127 ? 3.625 5.574 6.773 1 76.88 127 HIS A O 1
ATOM 980 N N . TRP A 1 128 ? 2.754 6.59 4.895 1 88.31 128 TRP A N 1
ATOM 981 C CA . TRP A 1 128 ? 2.279 7.766 5.609 1 88.31 128 TRP A CA 1
ATOM 982 C C . TRP A 1 128 ? 0.757 7.855 5.566 1 88.31 128 TRP A C 1
ATOM 984 O O . TRP A 1 128 ? 0.146 7.617 4.523 1 88.31 128 TRP A O 1
ATOM 994 N N . PHE A 1 129 ? 0.124 8.109 6.633 1 91.38 129 PHE A N 1
ATOM 995 C CA . PHE A 1 129 ? -1.264 8.562 6.617 1 91.38 129 PHE A CA 1
ATOM 996 C C . PHE A 1 129 ? -1.533 9.531 7.762 1 91.38 129 PHE A C 1
ATOM 998 O O . PHE A 1 129 ? -0.675 9.742 8.617 1 91.38 129 PHE A O 1
ATOM 1005 N N . CYS A 1 130 ? -2.68 10.234 7.746 1 96 130 CYS A N 1
ATOM 1006 C CA . CYS A 1 130 ? -2.961 11.211 8.797 1 96 130 CYS A CA 1
ATOM 1007 C C . CYS A 1 130 ? -4.277 10.898 9.492 1 96 130 CYS A C 1
ATOM 1009 O O . CYS A 1 130 ? -5.156 10.258 8.914 1 96 130 CYS A O 1
ATOM 1011 N N . ILE A 1 131 ? -4.363 11.219 10.75 1 96.69 131 ILE A N 1
ATOM 1012 C CA . ILE A 1 131 ? -5.566 11.328 11.562 1 96.69 131 ILE A CA 1
ATOM 1013 C C . ILE A 1 131 ? -5.867 12.797 11.836 1 96.69 131 ILE A C 1
ATOM 1015 O O . ILE A 1 131 ? -5.027 13.523 12.367 1 96.69 131 ILE A O 1
ATOM 1019 N N . ARG A 1 132 ? -7.031 13.234 11.422 1 97.31 132 ARG A N 1
ATOM 1020 C CA . ARG A 1 132 ? -7.301 14.672 11.359 1 97.31 132 ARG A CA 1
ATOM 1021 C C . ARG A 1 132 ? -8.703 14.984 11.867 1 97.31 132 ARG A C 1
ATOM 1023 O O . ARG A 1 132 ? -9.656 14.266 11.555 1 97.31 132 ARG A O 1
ATOM 1030 N N . LYS A 1 133 ? -8.703 16.031 12.711 1 96.06 133 LYS A N 1
ATOM 1031 C CA . LYS A 1 133 ? -9.984 16.578 13.133 1 96.06 133 LYS A CA 1
ATOM 1032 C C . LYS A 1 133 ? -10.562 17.516 12.07 1 96.06 133 LYS A C 1
ATOM 1034 O O . LYS A 1 133 ? -9.914 18.484 11.672 1 96.06 133 LYS A O 1
ATOM 1039 N N . VAL A 1 134 ? -11.719 17.156 11.531 1 95 134 VAL A N 1
ATOM 1040 C CA . VAL A 1 134 ? -12.406 17.969 10.539 1 95 134 VAL A CA 1
ATOM 1041 C C .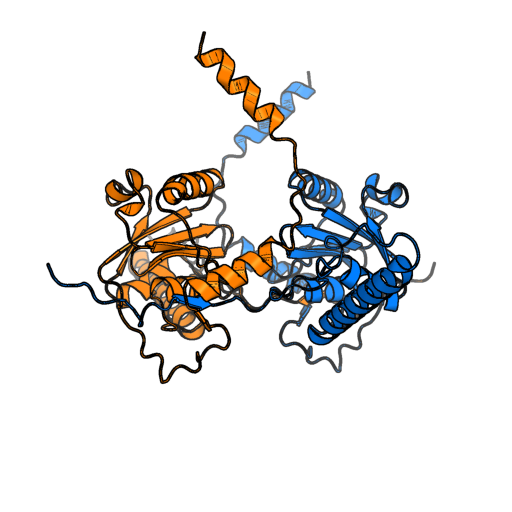 VAL A 1 134 ? -13.82 18.281 11.016 1 95 134 VAL A C 1
ATOM 1043 O O . VAL A 1 134 ? -14.609 17.375 11.273 1 95 134 VAL A O 1
ATOM 1046 N N . ASN A 1 135 ? -14.094 19.594 11.211 1 93.69 135 ASN A N 1
ATOM 1047 C CA . ASN A 1 135 ? -15.398 20.062 11.68 1 93.69 135 ASN A CA 1
ATOM 1048 C C . ASN A 1 135 ? -15.805 19.375 12.984 1 93.69 135 ASN A C 1
ATOM 1050 O O . ASN A 1 135 ? -16.922 18.891 13.117 1 93.69 135 ASN A O 1
ATOM 1054 N N . GLY A 1 136 ? -14.805 19.188 13.828 1 94.06 136 GLY A N 1
ATOM 1055 C CA . GLY A 1 136 ? -15.047 18.766 15.195 1 94.06 136 GLY A CA 1
ATOM 1056 C C . GLY A 1 136 ? -15 17.266 15.375 1 94.06 136 GLY A C 1
ATOM 1057 O O . GLY A 1 136 ? -15.109 16.766 16.5 1 94.06 136 GLY A O 1
ATOM 1058 N N . GLU A 1 137 ? -14.836 16.516 14.266 1 95.62 137 GLU A N 1
ATOM 1059 C CA . GLU A 1 137 ? -14.812 15.062 14.328 1 95.62 137 GLU A CA 1
ATOM 1060 C C . GLU A 1 137 ? -13.492 14.508 13.812 1 95.62 137 GLU A C 1
ATOM 1062 O O . GLU A 1 137 ? -12.891 15.078 12.898 1 95.62 137 GLU A O 1
ATOM 1067 N N . TRP A 1 138 ? -13.078 13.414 14.438 1 96 138 TRP A N 1
ATOM 1068 C CA . TRP A 1 138 ? -11.812 12.812 14.055 1 96 138 TRP A CA 1
ATOM 1069 C C . TRP A 1 138 ? -12.016 11.758 12.969 1 96 138 TRP A C 1
ATOM 1071 O O . TRP A 1 138 ? -12.969 10.977 13.023 1 96 138 TRP A O 1
ATOM 1081 N N . TYR A 1 139 ? -11.094 11.758 11.945 1 96.06 139 TYR A N 1
ATOM 1082 C CA . TYR A 1 139 ? -11.125 10.781 10.867 1 96.06 139 TYR A CA 1
ATOM 1083 C C . TYR A 1 139 ? -9.727 10.227 10.602 1 96.06 139 TYR A C 1
ATOM 1085 O O . TYR A 1 139 ? -8.734 10.945 10.711 1 96.06 139 TYR A O 1
ATOM 1093 N N . ASN A 1 140 ? -9.656 8.93 10.328 1 92.75 140 ASN A N 1
ATOM 1094 C CA . ASN A 1 140 ? -8.477 8.281 9.75 1 92.75 140 ASN A CA 1
ATOM 1095 C C . ASN A 1 140 ? -8.477 8.391 8.227 1 92.75 140 ASN A C 1
ATOM 1097 O O . ASN A 1 140 ? -9.344 7.828 7.555 1 92.75 140 ASN A O 1
ATOM 1101 N N . PHE A 1 141 ? -7.492 9.117 7.672 1 93.44 141 PHE A N 1
ATOM 1102 C CA . PHE A 1 141 ? -7.445 9.398 6.242 1 93.44 141 PHE A CA 1
ATOM 1103 C C . PHE A 1 141 ? -6.406 8.523 5.555 1 93.44 141 PHE A C 1
ATOM 1105 O O . PHE A 1 141 ? -5.754 8.953 4.602 1 93.44 141 PHE A O 1
ATOM 1112 N N . ASP A 1 142 ? -6.191 7.367 6.039 1 86.44 142 ASP A N 1
ATOM 1113 C CA . ASP A 1 142 ? -5.312 6.41 5.371 1 86.44 142 ASP A CA 1
ATOM 1114 C C . ASP A 1 142 ? -5.77 6.156 3.936 1 86.44 142 ASP A C 1
ATOM 1116 O O . ASP A 1 142 ? -6.906 5.742 3.705 1 86.44 142 ASP A O 1
ATOM 1120 N N . SER A 1 143 ? -4.852 6.426 3.004 1 82.62 143 SER A N 1
ATOM 1121 C CA . SER A 1 143 ? -5.191 6.34 1.587 1 82.62 143 SER A CA 1
ATOM 1122 C C . SER A 1 143 ? -5.441 4.895 1.166 1 82.62 143 SER A C 1
ATOM 1124 O O . SER A 1 143 ? -5.953 4.641 0.073 1 82.62 143 SER A O 1
ATOM 1126 N N . LEU A 1 144 ? -5.133 3.986 2.025 1 70.12 144 LEU A N 1
ATOM 1127 C CA . LEU A 1 144 ? -5.445 2.588 1.76 1 70.12 144 LEU A CA 1
ATOM 1128 C C . LEU A 1 144 ? -6.934 2.318 1.953 1 70.12 144 LEU A C 1
ATOM 1130 O O . LEU A 1 144 ? -7.445 1.284 1.515 1 70.12 144 LEU A O 1
ATOM 1134 N N . TYR A 1 145 ? -7.598 3.248 2.625 1 72.38 145 TYR A N 1
ATOM 1135 C CA . TYR A 1 145 ? -9.047 3.137 2.795 1 72.38 145 TYR A CA 1
ATOM 1136 C C . TYR A 1 145 ? -9.781 3.818 1.647 1 72.38 145 TYR A C 1
ATOM 1138 O O . TYR A 1 145 ? -9.336 4.852 1.145 1 72.38 145 TYR A O 1
ATOM 1146 N N . ALA A 1 146 ? -10.883 3.25 1.308 1 70.06 146 ALA A N 1
ATOM 1147 C CA . ALA A 1 146 ? -11.695 3.824 0.239 1 70.06 146 ALA A CA 1
ATOM 1148 C C . ALA A 1 146 ? -12.289 5.164 0.663 1 70.06 146 ALA A C 1
ATOM 1150 O O . ALA A 1 146 ? -12.602 6.004 -0.181 1 70.06 146 ALA A O 1
ATOM 1151 N N . ALA A 1 147 ? -12.453 5.293 1.927 1 81.5 147 ALA A N 1
ATOM 1152 C CA . ALA A 1 147 ? -13.008 6.508 2.518 1 81.5 147 ALA A CA 1
ATOM 1153 C C . ALA A 1 147 ? -12.445 6.742 3.916 1 81.5 147 ALA A C 1
ATOM 1155 O O . ALA A 1 147 ? -11.93 5.816 4.551 1 81.5 147 ALA A O 1
ATOM 1156 N N . PRO A 1 148 ? -12.438 8.07 4.352 1 90.19 148 PRO A N 1
ATOM 1157 C CA . PRO A 1 148 ? -11.977 8.305 5.723 1 90.19 148 PRO A CA 1
ATOM 1158 C C . PRO A 1 148 ? -12.82 7.57 6.762 1 90.19 148 PRO A C 1
ATOM 1160 O O . PRO A 1 148 ? -14.047 7.52 6.641 1 90.19 148 PRO A O 1
ATOM 1163 N N . GLN A 1 149 ? -12.172 7.008 7.691 1 89.19 149 GLN A N 1
ATOM 1164 C CA . GLN A 1 149 ? -12.836 6.281 8.766 1 89.19 149 GLN A CA 1
ATOM 1165 C C . GLN A 1 149 ? -13.047 7.172 9.984 1 89.19 149 GLN A C 1
ATOM 1167 O O . GLN A 1 149 ? -12.086 7.719 10.531 1 89.19 149 GLN A O 1
ATOM 1172 N N . HIS A 1 150 ? -14.305 7.285 10.375 1 92.88 150 HIS A N 1
ATOM 1173 C CA . HIS A 1 150 ? -14.617 8.086 11.555 1 92.88 150 HIS A CA 1
ATOM 1174 C C . HIS A 1 150 ? -14.023 7.461 12.812 1 92.88 150 HIS A C 1
ATOM 1176 O O . HIS A 1 150 ? -14.094 6.242 13 1 92.88 150 HIS A O 1
ATOM 1182 N N . LEU A 1 151 ? -13.312 8.242 13.602 1 90.88 151 LEU A N 1
ATOM 1183 C CA . LEU A 1 151 ? -12.758 7.844 14.891 1 90.88 151 LEU A CA 1
ATOM 1184 C C . LEU A 1 151 ? -13.391 8.641 16.031 1 90.88 151 LEU A C 1
ATOM 1186 O O . LEU A 1 151 ? -13.273 9.867 16.062 1 90.88 151 LEU A O 1
ATOM 1190 N N . SER A 1 152 ? -14.039 7.934 16.891 1 90.12 152 SER A N 1
ATOM 1191 C CA . SER A 1 152 ? -14.602 8.641 18.047 1 90.12 152 SER A CA 1
ATOM 1192 C C . SER A 1 152 ? -13.508 9.211 18.938 1 90.12 152 SER A C 1
ATOM 1194 O O . SER A 1 152 ? -12.406 8.672 19 1 90.12 152 SER A O 1
ATOM 1196 N N . LYS A 1 153 ? -13.875 10.297 19.641 1 89.69 153 LYS A N 1
ATOM 1197 C CA . LYS A 1 153 ? -12.938 10.93 20.578 1 89.69 153 LYS A CA 1
ATOM 1198 C C . LYS A 1 153 ? -12.461 9.953 21.641 1 89.69 153 LYS A C 1
ATOM 1200 O O . LYS A 1 153 ? -11.297 9.969 22.031 1 89.69 153 LYS A O 1
ATOM 1205 N N . PHE A 1 154 ? -13.328 9.094 21.969 1 84.19 154 PHE A N 1
ATOM 1206 C CA . PHE A 1 154 ? -13.031 8.117 23.016 1 84.19 154 PHE A CA 1
ATOM 1207 C C . PHE A 1 154 ? -12.047 7.066 22.5 1 84.19 154 PHE A C 1
ATOM 1209 O O . PHE A 1 154 ? -11.211 6.574 23.266 1 84.19 154 PHE A O 1
ATOM 1216 N N . TYR A 1 155 ? -12.141 6.801 21.266 1 85.69 155 TYR A N 1
ATOM 1217 C CA . TYR A 1 155 ? -11.312 5.73 20.719 1 85.69 155 TYR A CA 1
ATOM 1218 C C . TYR A 1 155 ? -9.977 6.277 20.234 1 85.69 155 TYR A C 1
ATOM 1220 O O . TYR A 1 155 ? -9.031 5.516 20.016 1 85.69 155 TYR A O 1
ATOM 1228 N N . LEU A 1 156 ? -9.93 7.539 20.125 1 92.62 156 LEU A N 1
ATOM 1229 C CA . LEU A 1 156 ? -8.734 8.172 19.578 1 92.62 156 LEU A CA 1
ATOM 1230 C C . LEU A 1 156 ? -7.504 7.824 20.406 1 92.62 156 LEU A C 1
ATOM 1232 O O . LEU A 1 156 ? -6.492 7.375 19.859 1 92.62 156 LEU A O 1
ATOM 1236 N N . ALA A 1 157 ? -7.633 7.973 21.672 1 90 157 ALA A N 1
ATOM 1237 C CA . ALA A 1 157 ? -6.504 7.715 22.562 1 90 157 ALA A CA 1
ATOM 1238 C C . ALA A 1 157 ? -6.047 6.262 22.469 1 90 157 ALA A C 1
ATOM 1240 O O . ALA A 1 157 ? -4.852 5.984 22.359 1 90 157 ALA A O 1
ATOM 1241 N N . ALA A 1 158 ? -7.004 5.359 22.453 1 86.62 158 ALA A N 1
ATOM 1242 C CA . ALA A 1 158 ? -6.699 3.934 22.359 1 86.62 158 ALA A CA 1
ATOM 1243 C C . ALA A 1 158 ? -6.043 3.6 21.031 1 86.62 158 ALA A C 1
ATOM 1245 O O . ALA A 1 158 ? -5.113 2.789 20.969 1 86.62 158 ALA A O 1
ATOM 1246 N N . CYS A 1 159 ? -6.516 4.207 20.031 1 88.5 159 CYS A N 1
ATOM 1247 C CA . CYS A 1 159 ? -5.957 3.994 18.688 1 88.5 159 CYS A CA 1
ATOM 1248 C C . CYS A 1 159 ? -4.508 4.461 18.641 1 88.5 159 CYS A C 1
ATOM 1250 O O . CYS A 1 159 ? -3.645 3.756 18.109 1 88.5 159 CYS A O 1
ATOM 1252 N N . MET A 1 160 ? -4.246 5.617 19.234 1 89.5 160 MET A N 1
ATOM 1253 C CA . MET A 1 160 ? -2.891 6.164 19.234 1 89.5 160 MET A CA 1
ATOM 1254 C C . MET A 1 160 ? -1.939 5.258 20.016 1 89.5 160 MET A C 1
ATOM 1256 O O . MET A 1 160 ? -0.822 4.992 19.562 1 89.5 160 MET A O 1
ATOM 1260 N N . ASP A 1 161 ? -2.41 4.719 21.094 1 87.56 161 ASP A N 1
ATOM 1261 C CA . ASP A 1 161 ? -1.604 3.801 21.891 1 87.56 161 ASP A CA 1
ATOM 1262 C C . ASP A 1 161 ? -1.292 2.525 21.109 1 87.56 161 ASP A C 1
ATOM 1264 O O . ASP A 1 161 ? -0.168 2.021 21.156 1 87.56 161 ASP A O 1
ATOM 1268 N N . SER A 1 162 ? -2.307 2.082 20.438 1 81.69 162 SER A N 1
ATOM 1269 C CA . SER A 1 162 ? -2.127 0.874 19.641 1 81.69 162 SER A CA 1
ATOM 1270 C C . SER A 1 162 ? -1.085 1.085 18.547 1 81.69 162 SER A C 1
ATOM 1272 O O . SER A 1 162 ? -0.281 0.193 18.266 1 81.69 162 SER A O 1
ATOM 1274 N N . PHE A 1 163 ? -1.136 2.201 17.906 1 84.81 163 PHE A N 1
ATOM 1275 C CA . PHE A 1 163 ? -0.148 2.52 16.875 1 84.81 163 PHE A CA 1
ATOM 1276 C C . PHE A 1 163 ? 1.258 2.529 17.469 1 84.81 163 PHE A C 1
ATOM 1278 O O . PHE A 1 163 ? 2.166 1.889 16.938 1 84.81 163 PHE A O 1
ATOM 1285 N N . LYS A 1 164 ? 1.386 3.188 18.594 1 86.06 164 LYS A N 1
ATOM 1286 C CA . LYS A 1 164 ? 2.688 3.26 19.25 1 86.06 164 LYS A CA 1
ATOM 1287 C C . LYS A 1 164 ? 3.209 1.868 19.594 1 86.06 164 LYS A C 1
ATOM 1289 O O . LYS A 1 164 ? 4.367 1.549 19.312 1 86.06 164 LYS A O 1
ATOM 1294 N N . ASP A 1 165 ? 2.377 1.066 20.047 1 80.88 165 ASP A N 1
ATOM 1295 C CA . ASP A 1 165 ? 2.748 -0.286 20.438 1 80.88 165 ASP A CA 1
ATOM 1296 C C . ASP A 1 165 ? 3.148 -1.13 19.234 1 80.88 165 ASP A C 1
ATOM 1298 O O . ASP A 1 165 ? 3.979 -2.035 19.344 1 80.88 165 ASP A O 1
ATOM 1302 N N . SER A 1 166 ? 2.533 -0.748 18.188 1 76.81 166 SER A N 1
ATOM 1303 C CA . SER A 1 166 ? 2.793 -1.511 16.969 1 76.81 166 SER A CA 1
ATOM 1304 C C . SER A 1 166 ? 4.02 -0.979 16.234 1 76.81 166 SER A C 1
ATOM 1306 O O . SER A 1 166 ? 4.34 -1.439 15.133 1 76.81 166 SER A O 1
ATOM 1308 N N . GLY A 1 167 ? 4.656 0.048 16.734 1 80.5 167 GLY A N 1
ATOM 1309 C CA . GLY A 1 167 ? 5.918 0.52 16.188 1 80.5 167 GLY A CA 1
ATOM 1310 C C . GLY A 1 167 ? 5.766 1.73 15.289 1 80.5 167 GLY A C 1
ATOM 1311 O O . GLY A 1 167 ? 6.73 2.176 14.672 1 80.5 167 GLY A O 1
ATOM 1312 N N . TRP A 1 168 ? 4.578 2.27 15.188 1 82.81 168 TRP A N 1
ATOM 1313 C CA . TRP A 1 168 ? 4.359 3.463 14.375 1 82.81 168 TRP A CA 1
ATOM 1314 C C . TRP A 1 168 ? 5.016 4.684 15.008 1 82.81 168 TRP A C 1
ATOM 1316 O O . TRP A 1 168 ? 4.973 4.852 16.234 1 82.81 168 TRP A O 1
ATOM 1326 N N . SER A 1 169 ? 5.668 5.543 14.188 1 89.75 169 SER A N 1
ATOM 1327 C CA . SER A 1 169 ? 6.016 6.898 14.602 1 89.75 169 SER A CA 1
ATOM 1328 C C . SER A 1 169 ? 4.84 7.852 14.414 1 89.75 169 SER A C 1
ATOM 1330 O O . SER A 1 169 ? 4.223 7.883 13.344 1 89.75 169 SER A O 1
ATOM 1332 N N . ILE A 1 170 ? 4.562 8.57 15.484 1 95.44 170 ILE A N 1
ATOM 1333 C CA . ILE A 1 170 ? 3.438 9.492 15.43 1 95.44 170 ILE A CA 1
ATOM 1334 C C . ILE A 1 170 ? 3.938 10.93 15.602 1 95.44 170 ILE A C 1
ATOM 1336 O O . ILE A 1 170 ? 4.812 11.188 16.422 1 95.44 170 ILE A O 1
ATOM 1340 N N . PHE A 1 171 ? 3.395 11.828 14.758 1 96.81 171 PHE A N 1
ATOM 1341 C CA . PHE A 1 171 ? 3.727 13.242 14.836 1 96.81 171 PHE A CA 1
ATOM 1342 C C . PHE A 1 171 ? 2.471 14.086 15.008 1 96.81 171 PHE A C 1
ATOM 1344 O O . PHE A 1 171 ? 1.452 13.836 14.359 1 96.81 171 PHE A O 1
ATOM 1351 N N . LEU A 1 172 ? 2.619 15.047 15.922 1 97.19 172 LEU A N 1
ATOM 1352 C CA . LEU A 1 172 ? 1.565 16.047 16.109 1 97.19 172 LEU A CA 1
ATOM 1353 C C . LEU A 1 172 ? 1.736 17.203 15.125 1 97.19 172 LEU A C 1
ATOM 1355 O O . LEU A 1 172 ? 2.852 17.688 14.914 1 97.19 172 LEU A O 1
ATOM 1359 N N . VAL A 1 173 ? 0.634 17.562 14.453 1 97.88 173 VAL A N 1
ATOM 1360 C CA . VAL A 1 173 ? 0.665 18.734 13.578 1 97.88 173 VAL A CA 1
ATOM 1361 C C . VAL A 1 173 ? -0.104 19.875 14.234 1 97.88 173 VAL A C 1
ATOM 1363 O O . VAL A 1 173 ? -1.255 19.703 14.641 1 97.88 173 VAL A O 1
ATOM 1366 N N . ILE A 1 174 ? 0.578 21.016 14.391 1 97.12 174 ILE A N 1
ATOM 1367 C CA . ILE A 1 174 ? -0.061 22.172 15.016 1 97.12 174 ILE A CA 1
ATOM 1368 C C . ILE A 1 174 ? 0.071 23.391 14.102 1 97.12 174 ILE A C 1
ATOM 1370 O O . ILE A 1 174 ? 0.932 23.422 13.219 1 97.12 174 ILE A O 1
ATOM 1374 N N . GLY A 1 175 ? -0.843 24.344 14.297 1 95.94 175 GLY A N 1
ATOM 1375 C CA . GLY A 1 175 ? -0.814 25.578 13.539 1 95.94 175 GLY A CA 1
ATOM 1376 C C . GLY A 1 175 ? -2.168 25.969 12.984 1 95.94 175 GLY A C 1
ATOM 1377 O O . GLY A 1 175 ? -3.205 25.562 13.508 1 95.94 175 GLY A O 1
ATOM 1378 N N . ASN A 1 176 ? -2.113 26.875 11.969 1 93.56 176 ASN A N 1
ATOM 1379 C CA . ASN A 1 176 ? -3.334 27.359 11.336 1 93.56 176 ASN A CA 1
ATOM 1380 C C . ASN A 1 176 ? -3.688 26.547 10.094 1 93.56 176 ASN A C 1
ATOM 1382 O O . ASN A 1 176 ? -3.223 26.844 9 1 93.56 176 ASN A O 1
ATOM 1386 N N . PHE A 1 177 ? -4.594 25.594 10.258 1 94.5 177 PHE A N 1
ATOM 1387 C CA . PHE A 1 177 ? -4.992 24.75 9.148 1 94.5 177 PHE A CA 1
ATOM 1388 C C . PHE A 1 177 ? -5.848 25.516 8.148 1 94.5 177 PHE A C 1
ATOM 1390 O O . PHE A 1 177 ? -6.688 26.328 8.539 1 94.5 177 PHE A O 1
ATOM 1397 N N . PRO A 1 178 ? -5.613 25.219 6.836 1 91.62 178 PRO A N 1
ATOM 1398 C CA . PRO A 1 178 ? -6.523 25.844 5.871 1 91.62 178 PRO A CA 1
ATOM 1399 C C . PRO A 1 178 ? -7.98 25.453 6.09 1 91.62 178 PRO A C 1
ATOM 1401 O O . PRO A 1 178 ? -8.266 24.297 6.426 1 91.62 178 PRO A O 1
ATOM 1404 N N . LYS A 1 179 ? -8.883 26.344 5.953 1 85.75 179 LYS A N 1
ATOM 1405 C CA . LYS A 1 179 ? -10.289 26.094 6.223 1 85.75 179 LYS A CA 1
ATOM 1406 C C . LYS A 1 179 ? -11.039 25.734 4.945 1 85.75 179 LYS A C 1
ATOM 1408 O O . LYS A 1 179 ? -12.078 25.078 4.992 1 85.75 179 LYS A O 1
ATOM 1413 N N . GLU A 1 180 ? -10.539 26.25 3.836 1 84.56 180 GLU A N 1
ATOM 1414 C CA . GLU A 1 180 ? -11.281 26.031 2.596 1 84.56 180 GLU A CA 1
ATOM 1415 C C . GLU A 1 180 ? -10.336 25.688 1.446 1 84.56 180 GLU A C 1
ATOM 1417 O O . GLU A 1 180 ? -9.219 26.203 1.375 1 84.56 180 GLU A O 1
ATOM 1422 N N . PHE A 1 181 ? -10.734 24.688 0.727 1 79.06 181 PHE A N 1
ATOM 1423 C CA . PHE A 1 181 ? -10.242 24.469 -0.626 1 79.06 181 PHE A CA 1
ATOM 1424 C C . PHE A 1 181 ? -11.328 24.75 -1.654 1 79.06 181 PHE A C 1
ATOM 1426 O O . PHE A 1 181 ? -12.461 24.266 -1.513 1 79.06 181 PHE A O 1
ATOM 1433 N N . PRO A 1 182 ? -11.102 25.766 -2.664 1 68.75 182 PRO A N 1
ATOM 1434 C CA . PRO A 1 182 ? -12.156 26.047 -3.646 1 68.75 182 PRO A CA 1
ATOM 1435 C C . PRO A 1 182 ? -12.594 24.797 -4.41 1 68.75 182 PRO A C 1
ATOM 1437 O O . PRO A 1 182 ? -11.805 24.219 -5.176 1 68.75 182 PRO A O 1
ATOM 1440 N N . ILE A 1 183 ? -13.664 24.125 -4.109 1 61.31 183 ILE A N 1
ATOM 1441 C CA . ILE A 1 183 ? -14.195 22.891 -4.668 1 61.31 183 ILE A CA 1
ATOM 1442 C C . ILE A 1 183 ? -14.609 23.109 -6.117 1 61.31 183 ILE A C 1
ATOM 1444 O O . ILE A 1 183 ? -14.508 22.203 -6.949 1 61.31 183 ILE A O 1
ATOM 1448 N N . GLU A 1 184 ? -15.266 24.219 -6.574 1 53.66 184 GLU A N 1
ATOM 1449 C CA . GLU A 1 184 ? -15.719 24.438 -7.941 1 53.66 184 GLU A CA 1
ATOM 1450 C C . GLU A 1 184 ? -14.695 23.938 -8.953 1 53.66 184 GLU A C 1
ATOM 1452 O O . GLU A 1 184 ? -15.062 23.453 -10.031 1 53.66 184 GLU A O 1
ATOM 1457 N N . SER A 1 185 ? -13.625 24.312 -8.859 1 42.19 185 SER A N 1
ATOM 1458 C CA . SER A 1 185 ? -12.57 24.141 -9.859 1 42.19 185 SER A CA 1
ATOM 1459 C C . SER A 1 185 ? -12.117 22.688 -9.945 1 42.19 185 SER A C 1
ATOM 1461 O O . SER A 1 185 ? -11.375 22.312 -10.859 1 42.19 185 SER A O 1
ATOM 1463 N N . SER A 1 186 ? -12.336 21.891 -9 1 40.84 186 SER A N 1
ATOM 1464 C CA . SER A 1 186 ? -11.352 20.891 -8.609 1 40.84 186 SER A CA 1
ATOM 1465 C C . SER A 1 186 ? -11.641 19.547 -9.266 1 40.84 186 SER A C 1
ATOM 1467 O O . SER A 1 186 ? -12.555 18.828 -8.836 1 40.84 186 SER A O 1
ATOM 1469 N N . GLU A 1 187 ? -11.953 19.5 -10.367 1 41.31 187 GLU A N 1
ATOM 1470 C CA . GLU A 1 187 ? -11.531 18.203 -10.898 1 41.31 187 GLU A CA 1
ATOM 1471 C C . GLU A 1 187 ? -10.281 17.703 -10.188 1 41.31 187 GLU A C 1
ATOM 1473 O O . GLU A 1 187 ? -9.266 18.391 -10.141 1 41.31 187 GLU A O 1
ATOM 1478 N N . ALA A 1 188 ? -10.508 17.266 -9.016 1 44.41 188 ALA A N 1
ATOM 1479 C CA . ALA A 1 188 ? -9.281 16.875 -8.336 1 44.41 188 ALA A CA 1
ATOM 1480 C C . ALA A 1 188 ? -8.188 16.531 -9.336 1 44.41 188 ALA A C 1
ATOM 1482 O O . ALA A 1 188 ? -8.367 15.656 -10.188 1 44.41 188 ALA A O 1
ATOM 1483 N N . PRO A 1 189 ? -7.426 17.516 -9.578 1 42.38 189 PRO A N 1
ATOM 1484 C CA . PRO A 1 189 ? -6.398 17.344 -10.609 1 42.38 189 PRO A CA 1
ATOM 1485 C C . PRO A 1 189 ? -5.781 15.953 -10.602 1 42.38 189 PRO A C 1
ATOM 1487 O O . PRO A 1 189 ? -5.25 15.5 -11.617 1 42.38 189 PRO A O 1
ATOM 1490 N N . ASN A 1 190 ? -5.496 15.461 -9.422 1 46.47 190 ASN A N 1
ATOM 1491 C CA . ASN A 1 190 ? -4.738 14.211 -9.43 1 46.47 190 ASN A CA 1
ATOM 1492 C C . ASN A 1 190 ? -5.629 13.008 -9.133 1 46.47 190 ASN A C 1
ATOM 1494 O O . ASN A 1 190 ? -6.559 13.102 -8.336 1 46.47 190 ASN A O 1
ATOM 1498 N N . GLY A 1 191 ? -6.406 12.594 -10.172 1 56 191 GLY A N 1
ATOM 1499 C CA . GLY A 1 191 ? -7.262 11.43 -10.328 1 56 191 GLY A CA 1
ATOM 1500 C C . GLY A 1 191 ? -7.391 10.609 -9.062 1 56 191 GLY A C 1
ATOM 1501 O O . GLY A 1 191 ? -8.148 9.633 -9.023 1 56 191 GLY A O 1
ATOM 1502 N N . TYR A 1 192 ? -6.793 11.148 -7.867 1 61.97 192 TYR A N 1
ATOM 1503 C CA . TYR A 1 192 ? -6.816 10.281 -6.695 1 61.97 192 TYR A CA 1
ATOM 1504 C C . TYR A 1 192 ? -7.703 10.867 -5.602 1 61.97 192 TYR A C 1
ATOM 1506 O O . TYR A 1 192 ? -8.023 10.188 -4.621 1 61.97 192 TYR A O 1
ATOM 1514 N N . GLY A 1 193 ? -8.195 12.078 -5.754 1 76.25 193 GLY A N 1
ATOM 1515 C CA . GLY A 1 193 ? -8.883 12.766 -4.668 1 76.25 193 GLY A CA 1
ATOM 1516 C C . GLY A 1 193 ? -10.383 12.82 -4.859 1 76.25 193 GLY A C 1
ATOM 1517 O O . GLY A 1 193 ? -10.875 12.812 -5.988 1 76.25 193 GLY A O 1
ATOM 1518 N N . GLN A 1 194 ? -11.094 12.688 -3.736 1 81.12 194 GLN A N 1
ATOM 1519 C CA . GLN A 1 194 ? -12.547 12.836 -3.732 1 81.12 194 GLN A CA 1
ATOM 1520 C C . GLN A 1 194 ? -13.016 13.625 -2.51 1 81.12 194 GLN A C 1
ATOM 1522 O O . GLN A 1 194 ? -12.367 13.586 -1.458 1 81.12 194 GLN A O 1
ATOM 1527 N N . TRP A 1 195 ? -14.094 14.352 -2.725 1 85.81 195 TRP A N 1
ATOM 1528 C CA . TRP A 1 195 ? -14.805 14.992 -1.626 1 85.81 195 TRP A CA 1
ATOM 1529 C C . TRP A 1 195 ? -16.031 14.18 -1.215 1 85.81 195 TRP A C 1
ATOM 1531 O O . TRP A 1 195 ? -16.859 13.828 -2.057 1 85.81 195 TRP A O 1
ATOM 1541 N N . LEU A 1 196 ? -16.047 13.875 0.12 1 87.31 196 LEU A N 1
ATOM 1542 C CA . LEU A 1 196 ? -17.141 13.055 0.633 1 87.31 196 LEU A CA 1
ATOM 1543 C C . LEU A 1 196 ? -17.828 13.734 1.81 1 87.31 196 LEU A C 1
ATOM 1545 O O . LEU A 1 196 ? -17.172 14.352 2.646 1 87.31 196 LEU A O 1
ATOM 1549 N N . SER A 1 197 ? -19.141 13.625 1.755 1 90.19 197 SER A N 1
ATOM 1550 C CA . SER A 1 197 ? -19.812 13.945 3.012 1 90.19 197 SER A CA 1
ATOM 1551 C C . SER A 1 197 ? -19.5 12.906 4.086 1 90.19 197 SER A C 1
ATOM 1553 O O . SER A 1 197 ? -19.141 11.773 3.771 1 90.19 197 SER A O 1
ATOM 1555 N N . PRO A 1 198 ? -19.578 13.383 5.371 1 91.75 198 PRO A N 1
ATOM 1556 C CA . PRO A 1 198 ? -19.406 12.391 6.438 1 91.75 198 PRO A CA 1
ATOM 1557 C C . PRO A 1 198 ? -20.312 11.18 6.277 1 91.75 198 PRO A C 1
ATOM 1559 O O . PRO A 1 198 ? -19.906 10.047 6.539 1 91.75 198 PRO A O 1
ATOM 1562 N N . GLU A 1 199 ? -21.5 11.352 5.766 1 89.56 199 GLU A N 1
ATOM 1563 C CA . GLU A 1 199 ? -22.453 10.258 5.555 1 89.56 199 GLU A CA 1
ATOM 1564 C C . GLU A 1 199 ? -21.984 9.328 4.441 1 89.56 199 GLU A C 1
ATOM 1566 O O . GLU A 1 199 ? -22.062 8.102 4.574 1 89.56 199 GLU A O 1
ATOM 1571 N N . ASP A 1 200 ? -21.547 9.93 3.412 1 84.44 200 ASP A N 1
ATOM 1572 C CA . ASP A 1 200 ? -21.047 9.133 2.297 1 84.44 200 ASP A CA 1
ATOM 1573 C C . ASP A 1 200 ? -19.812 8.328 2.705 1 84.44 200 ASP A C 1
ATOM 1575 O O . ASP A 1 200 ? -19.672 7.164 2.328 1 84.44 200 ASP A O 1
ATOM 1579 N N . ALA A 1 201 ? -18.938 8.969 3.455 1 87.56 201 ALA A N 1
ATOM 1580 C CA . ALA A 1 201 ? -17.734 8.289 3.934 1 87.56 201 ALA A CA 1
ATOM 1581 C C . ALA A 1 201 ? -18.094 7.07 4.777 1 87.56 201 ALA A C 1
ATOM 1583 O O . ALA A 1 201 ? -17.516 5.992 4.613 1 87.56 201 ALA A O 1
ATOM 1584 N N . GLU A 1 202 ? -19.047 7.293 5.625 1 87.12 202 GLU A N 1
ATOM 1585 C CA . GLU A 1 202 ? -19.5 6.195 6.473 1 87.12 202 GLU A CA 1
ATOM 1586 C C . GLU A 1 202 ? -20.094 5.062 5.637 1 87.12 202 GLU A C 1
ATOM 1588 O O . GLU A 1 202 ? -19.828 3.887 5.902 1 87.12 202 GLU A O 1
ATOM 1593 N N . ARG A 1 203 ? -20.844 5.375 4.668 1 79.75 203 ARG A N 1
ATOM 1594 C CA . ARG A 1 203 ? -21.469 4.379 3.797 1 79.75 203 ARG A CA 1
ATOM 1595 C C . ARG A 1 203 ? -20.422 3.562 3.061 1 79.75 203 ARG A C 1
ATOM 1597 O O . ARG A 1 203 ? -20.516 2.336 2.988 1 79.75 203 ARG A O 1
ATOM 1604 N N . ILE A 1 204 ? -19.469 4.23 2.613 1 71.12 204 ILE A N 1
ATOM 1605 C CA . ILE A 1 204 ? -18.406 3.57 1.856 1 71.12 204 ILE A CA 1
ATOM 1606 C C . ILE A 1 204 ? -17.609 2.645 2.777 1 71.12 204 ILE A C 1
ATOM 1608 O O . ILE A 1 204 ? -17.312 1.505 2.412 1 71.12 204 ILE A O 1
ATOM 1612 N N . THR A 1 205 ? -17.297 3.139 3.963 1 73.62 205 THR A N 1
ATOM 1613 C CA . THR A 1 205 ? -16.531 2.354 4.922 1 73.62 205 THR A CA 1
ATOM 1614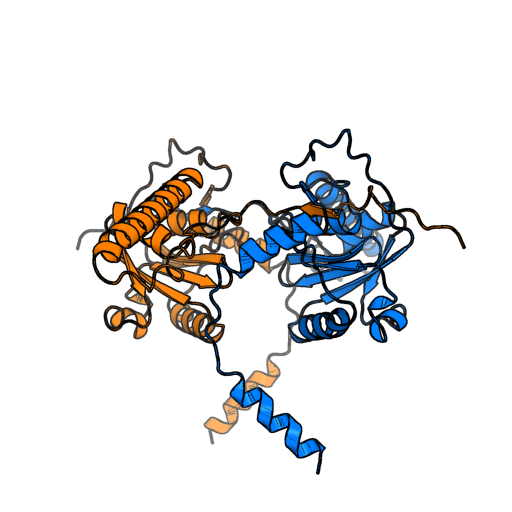 C C . THR A 1 205 ? -17.281 1.091 5.32 1 73.62 205 THR A C 1
ATOM 1616 O O . THR A 1 205 ? -16.703 0.013 5.43 1 73.62 205 THR A O 1
ATOM 1619 N N . LYS A 1 206 ? -18.594 1.239 5.523 1 66.81 206 LYS A N 1
ATOM 1620 C CA . LYS A 1 206 ? -19.422 0.104 5.906 1 66.81 206 LYS A CA 1
ATOM 1621 C C . LYS A 1 206 ? -19.516 -0.914 4.77 1 66.81 206 LYS A C 1
ATOM 1623 O O . LYS A 1 206 ? -19.531 -2.123 5.012 1 66.81 206 LYS A O 1
ATOM 1628 N N . SER A 1 207 ? -19.688 -0.355 3.713 1 56.06 207 SER A N 1
ATOM 1629 C CA . SER A 1 207 ? -19.812 -1.233 2.555 1 56.06 207 SER A CA 1
ATOM 1630 C C . SER A 1 207 ? -18.531 -2.057 2.354 1 56.06 207 SER A C 1
ATOM 1632 O O . SER A 1 207 ? -18.594 -3.199 1.893 1 56.06 207 SER A O 1
ATOM 1634 N N . CYS A 1 208 ? -17.469 -1.42 2.797 1 49.84 208 CYS A N 1
ATOM 1635 C CA . CYS A 1 208 ? -16.188 -2.111 2.66 1 49.84 208 CYS A CA 1
ATOM 1636 C C . CYS A 1 208 ? -16.016 -3.16 3.754 1 49.84 208 CYS A C 1
ATOM 1638 O O . CYS A 1 208 ? -15.367 -4.184 3.541 1 49.84 208 CYS A O 1
ATOM 1640 N N . ASN A 1 209 ? -16.594 -2.896 5.125 1 44 209 ASN A N 1
ATOM 1641 C CA . ASN A 1 209 ? -16.5 -3.828 6.246 1 44 209 ASN A CA 1
ATOM 1642 C C . ASN A 1 209 ? -17.547 -4.941 6.133 1 44 209 ASN A C 1
ATOM 1644 O O . ASN A 1 209 ? -17.344 -6.039 6.648 1 44 209 ASN A O 1
ATOM 1648 N N . THR A 1 210 ? -18.828 -4.656 6.016 1 37.72 210 THR A N 1
ATOM 1649 C CA . THR A 1 210 ? -19.875 -5.66 5.906 1 37.72 210 THR A CA 1
ATOM 1650 C C . THR A 1 210 ? -19.5 -6.738 4.895 1 37.72 210 THR A C 1
ATOM 1652 O O . THR A 1 210 ? -19.938 -7.883 5 1 37.72 210 THR A O 1
ATOM 1655 N N . THR A 1 211 ? -18.766 -6.535 4.113 1 33.78 211 THR A N 1
ATOM 1656 C CA . THR A 1 211 ? -18.406 -7.672 3.277 1 33.78 211 THR A CA 1
ATOM 1657 C C . THR A 1 211 ? -17.5 -8.633 4.035 1 33.78 211 THR A C 1
ATOM 1659 O O . THR A 1 211 ? -17.125 -9.688 3.516 1 33.78 211 THR A O 1
ATOM 1662 N N . GLU A 1 212 ? -17 -8.297 5.383 1 31.7 212 GLU A N 1
ATOM 1663 C CA . GLU A 1 212 ? -16.5 -9.258 6.355 1 31.7 212 GLU A CA 1
ATOM 1664 C C . GLU A 1 212 ? -17.625 -9.883 7.168 1 31.7 212 GLU A C 1
ATOM 1666 O O . GLU A 1 212 ? -18.375 -9.172 7.855 1 31.7 212 GLU A O 1
ATOM 1671 N N . SER A 1 213 ? -18.344 -10.75 6.867 1 26.59 213 SER A N 1
ATOM 1672 C CA . SER A 1 213 ? -19.297 -11.383 7.773 1 26.59 213 SER A CA 1
ATOM 1673 C C . SER A 1 213 ? -18.703 -11.57 9.164 1 26.59 213 SER A C 1
ATOM 1675 O O . SER A 1 213 ? -17.562 -12.031 9.297 1 26.59 213 SER A O 1
ATOM 1677 N N . PRO A 1 214 ? -19.391 -11.172 10.273 1 26.14 214 PRO A N 1
ATOM 1678 C CA . PRO A 1 214 ? -19.109 -11.516 11.672 1 26.14 214 PRO A CA 1
ATOM 1679 C C . PRO A 1 214 ? -18.953 -13.016 11.883 1 26.14 214 PRO A C 1
ATOM 1681 O O . PRO A 1 214 ? -19.859 -13.789 11.578 1 26.14 214 PRO A O 1
ATOM 1684 N N . GLN A 1 215 ? -17.984 -13.719 11.797 1 25.12 215 GLN A N 1
ATOM 1685 C CA . GLN A 1 215 ? -17.938 -14.828 12.75 1 25.12 215 GLN A CA 1
ATOM 1686 C C . GLN A 1 215 ? -18.312 -14.359 14.156 1 25.12 215 GLN A C 1
ATOM 1688 O O . GLN A 1 215 ? -17.719 -13.406 14.672 1 25.12 215 GLN A O 1
ATOM 1693 N N . THR A 1 216 ? -19.5 -14.586 14.562 1 23.73 216 THR A N 1
ATOM 1694 C CA . THR A 1 216 ? -20.031 -14.609 15.922 1 23.73 216 THR A CA 1
ATOM 1695 C C . THR A 1 216 ? -19.031 -15.281 16.875 1 23.73 216 THR A C 1
ATOM 1697 O O . THR A 1 216 ? -18.859 -16.5 16.828 1 23.73 216 THR A O 1
ATOM 1700 N N . ILE A 1 217 ? -17.875 -14.938 17.062 1 22.95 217 ILE A N 1
ATOM 1701 C CA . ILE A 1 217 ? -17.469 -15.336 18.406 1 22.95 217 ILE A CA 1
ATOM 1702 C C . ILE A 1 217 ? -18.516 -14.883 19.422 1 22.95 217 ILE A C 1
ATOM 1704 O O . ILE A 1 217 ? -19.016 -13.758 19.344 1 22.95 217 ILE A O 1
ATOM 1708 N N . ASP A 1 218 ? -19.203 -15.844 20.031 1 23.28 218 ASP A N 1
ATOM 1709 C CA . ASP A 1 218 ? -19.969 -15.758 21.266 1 23.28 218 ASP A CA 1
ATOM 1710 C C . ASP A 1 218 ? -19.328 -14.773 22.25 1 23.28 218 ASP A C 1
ATOM 1712 O O . ASP A 1 218 ? -18.125 -14.836 22.5 1 23.28 218 ASP A O 1
ATOM 1716 N N . SER A 1 219 ? -19.844 -13.695 22.375 1 24.53 219 SER A N 1
ATOM 1717 C CA . SER A 1 219 ? -19.75 -12.711 23.453 1 24.53 219 SER A CA 1
ATOM 1718 C C . SER A 1 219 ? -19.766 -13.375 24.812 1 24.53 219 SER A C 1
ATOM 1720 O O . SER A 1 219 ? -19.906 -12.703 25.844 1 24.53 219 SER A O 1
ATOM 1722 N N . THR A 1 220 ? -19.656 -14.727 24.844 1 25.39 220 THR A N 1
ATOM 1723 C CA . THR A 1 220 ? -19.672 -15.125 26.25 1 25.39 220 THR A CA 1
ATOM 1724 C C . THR A 1 220 ? -18.391 -14.641 26.953 1 25.39 220 THR A C 1
ATOM 1726 O O . THR A 1 220 ? -18.391 -14.461 28.172 1 25.39 220 THR A O 1
ATOM 1729 N N . GLN A 1 221 ? -17.297 -14.641 26.281 1 22.05 221 GLN A N 1
ATOM 1730 C CA . GLN A 1 221 ? -16.234 -14.375 27.25 1 22.05 221 GLN A CA 1
ATOM 1731 C C . GLN A 1 221 ? -16.172 -12.891 27.594 1 22.05 221 GLN A C 1
ATOM 1733 O O . GLN A 1 221 ? -15.289 -12.461 28.344 1 22.05 221 GLN A O 1
ATOM 1738 N N . GLN A 1 222 ? -17 -12.039 27.016 1 22.06 222 GLN A N 1
ATOM 1739 C CA . GLN A 1 222 ? -16.938 -10.734 27.672 1 22.06 222 GLN A CA 1
ATOM 1740 C C . GLN A 1 222 ? -17.484 -10.812 29.094 1 22.06 222 GLN A C 1
ATOM 1742 O O . GLN A 1 222 ? -17.234 -9.93 29.906 1 22.06 222 GLN A O 1
ATOM 1747 N N . ALA A 1 223 ? -18.312 -11.773 29.453 1 25.86 223 ALA A N 1
ATOM 1748 C CA . ALA A 1 223 ? -19.031 -11.57 30.703 1 25.86 223 ALA A CA 1
ATOM 1749 C C . ALA A 1 223 ? -18.125 -11.883 31.906 1 25.86 223 ALA A C 1
ATOM 1751 O O . ALA A 1 223 ? -18.438 -11.5 33.031 1 25.86 223 ALA A O 1
ATOM 1752 N N . TYR A 1 224 ? -17.125 -12.633 31.75 1 22.7 224 TYR A N 1
ATOM 1753 C CA . TYR A 1 224 ? -16.5 -12.961 33.031 1 22.7 224 TYR A CA 1
ATOM 1754 C C . TYR A 1 224 ? -15.711 -11.773 33.562 1 22.7 224 TYR A C 1
ATOM 1756 O O . TYR A 1 224 ? -15.406 -11.711 34.75 1 22.7 224 TYR A O 1
ATOM 1764 N N . GLN A 1 225 ? -15.172 -10.883 32.75 1 21.31 225 GLN A N 1
ATOM 1765 C CA . GLN A 1 225 ? -14.422 -9.93 33.562 1 21.31 225 GLN A CA 1
ATOM 1766 C C . GLN A 1 225 ? -15.352 -8.93 34.25 1 21.31 225 GLN A C 1
ATOM 1768 O O . GLN A 1 225 ? -14.906 -8.031 34.969 1 21.31 225 GLN A O 1
ATOM 1773 N N . GLU A 1 226 ? -16.625 -8.914 34 1 24.27 226 GLU A N 1
ATOM 1774 C CA . GLU A 1 226 ? -17.344 -7.996 34.875 1 24.27 226 GLU A CA 1
ATOM 1775 C C . GLU A 1 226 ? -17.312 -8.477 36.344 1 24.27 226 GLU A C 1
ATOM 1777 O O . GLU A 1 226 ? -17.344 -7.668 37.281 1 24.27 226 GLU A O 1
ATOM 1782 N N . THR A 1 227 ? -17.344 -9.758 36.625 1 26.52 227 THR A N 1
ATOM 1783 C CA . THR A 1 227 ? -17.672 -10.07 38 1 26.52 227 THR A CA 1
ATOM 1784 C C . THR A 1 227 ? -16.469 -9.836 38.938 1 26.52 227 THR A C 1
ATOM 1786 O O . THR A 1 227 ? -16.625 -9.68 40.125 1 26.52 227 THR A O 1
ATOM 1789 N N . LEU A 1 228 ? -15.227 -9.953 38.5 1 23.59 228 LEU A N 1
ATOM 1790 C CA . LEU A 1 228 ? -14.297 -9.867 39.625 1 23.59 228 LEU A CA 1
ATOM 1791 C C . LEU A 1 228 ? -14.133 -8.422 40.094 1 23.59 228 LEU A C 1
ATOM 1793 O O . LEU A 1 228 ? -13.484 -8.164 41.094 1 23.59 228 LEU A O 1
ATOM 1797 N N . LEU A 1 229 ? -14.586 -7.414 39.281 1 22.28 229 LEU A N 1
ATOM 1798 C CA . LEU A 1 229 ? -14.5 -6.184 40.062 1 22.28 229 LEU A CA 1
ATOM 1799 C C . LEU A 1 229 ? -15.617 -6.105 41.094 1 22.28 229 LEU A C 1
ATOM 1801 O O . LEU A 1 229 ? -15.586 -5.266 42 1 22.28 229 LEU A O 1
ATOM 1805 N N . LYS A 1 230 ? -16.766 -6.727 40.844 1 24.98 230 LYS A N 1
ATOM 1806 C CA . LYS A 1 230 ? -17.656 -6.312 41.938 1 24.98 230 LYS A CA 1
ATOM 1807 C C . LYS A 1 230 ? -17.359 -7.102 43.219 1 24.98 230 LYS A C 1
ATOM 1809 O O . LYS A 1 230 ? -18.062 -6.953 44.219 1 24.98 230 LYS A O 1
ATOM 1814 N N . LYS A 1 231 ? -16.297 -8.016 43.281 1 20.61 231 LYS A N 1
ATOM 1815 C CA . LYS A 1 231 ? -16.078 -8.328 44.688 1 20.61 231 LYS A CA 1
ATOM 1816 C C . LYS A 1 231 ? -14.914 -7.504 45.25 1 20.61 231 LYS A C 1
ATOM 1818 O O . LYS A 1 231 ? -13.914 -7.285 44.562 1 20.61 231 LYS A O 1
ATOM 1823 N N . MET B 1 1 ? -18.25 34.719 20.406 1 26.14 1 MET B N 1
ATOM 1824 C CA . MET B 1 1 ? -17.938 33.281 20.406 1 26.14 1 MET B CA 1
ATOM 1825 C C . MET B 1 1 ? -17.891 32.719 19 1 26.14 1 MET B C 1
ATOM 1827 O O . MET B 1 1 ? -18.938 32.625 18.344 1 26.14 1 MET B O 1
ATOM 1831 N N . GLU B 1 2 ? -17.062 33.156 18.078 1 35.28 2 GLU B N 1
ATOM 1832 C CA . GLU B 1 2 ? -17.188 33.281 16.625 1 35.28 2 GLU B CA 1
ATOM 1833 C C . GLU B 1 2 ? -17.484 31.922 15.992 1 35.28 2 GLU B C 1
ATOM 1835 O O . GLU B 1 2 ? -16.938 30.906 16.391 1 35.28 2 GLU B O 1
ATOM 1840 N N . MET B 1 3 ? -18.609 31.625 15.523 1 41.47 3 MET B N 1
ATOM 1841 C CA . MET B 1 3 ? -19.203 30.438 14.914 1 41.47 3 MET B CA 1
ATOM 1842 C C . MET B 1 3 ? -18.234 29.766 13.953 1 41.47 3 MET B C 1
ATOM 1844 O O . MET B 1 3 ? -17.906 30.328 12.906 1 41.47 3 MET B O 1
ATOM 1848 N N . GLU B 1 4 ? -17.062 29.344 14.398 1 53.59 4 GLU B N 1
ATOM 1849 C CA . GLU B 1 4 ? -16.031 28.781 13.523 1 53.59 4 GLU B CA 1
ATOM 1850 C C . GLU B 1 4 ? -16.656 27.969 12.391 1 53.59 4 GLU B C 1
ATOM 1852 O O . GLU B 1 4 ? -17.453 27.047 12.641 1 53.59 4 GLU B O 1
ATOM 1857 N N . GLY B 1 5 ? -1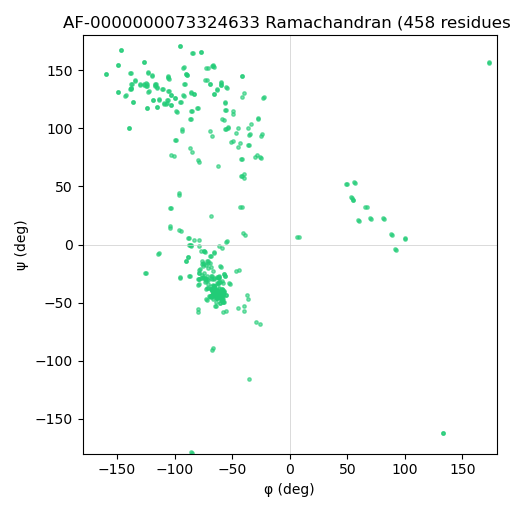7.016 28.688 11.312 1 67.19 5 GLY B N 1
ATOM 1858 C CA . GLY B 1 5 ? -17.719 28.156 10.164 1 67.19 5 GLY B CA 1
ATOM 1859 C C . GLY B 1 5 ? -17.219 26.797 9.719 1 67.19 5 GLY B C 1
ATOM 1860 O O . GLY B 1 5 ? -16.125 26.375 10.102 1 67.19 5 GLY B O 1
ATOM 1861 N N . VAL B 1 6 ? -18.156 25.953 9.242 1 81.75 6 VAL B N 1
ATOM 1862 C CA . VAL B 1 6 ? -17.922 24.594 8.75 1 81.75 6 VAL B CA 1
ATOM 1863 C C . VAL B 1 6 ? -16.891 24.641 7.625 1 81.75 6 VAL B C 1
ATOM 1865 O O . VAL B 1 6 ? -16.969 25.484 6.727 1 81.75 6 VAL B O 1
ATOM 1868 N N . SER B 1 7 ? -15.688 24 7.871 1 84.38 7 SER B N 1
ATOM 1869 C CA . SER B 1 7 ? -14.641 23.938 6.852 1 84.38 7 SER B CA 1
ATOM 1870 C C . SER B 1 7 ? -15.109 23.156 5.633 1 84.38 7 SER B C 1
ATOM 1872 O O . SER B 1 7 ? -15.766 22.109 5.77 1 84.38 7 SER B O 1
ATOM 1874 N N . ASN B 1 8 ? -14.859 23.703 4.402 1 85.31 8 ASN B N 1
ATOM 1875 C CA . ASN B 1 8 ? -15.141 23.062 3.117 1 85.31 8 ASN B CA 1
ATOM 1876 C C . ASN B 1 8 ? -16.594 22.594 3.023 1 85.31 8 ASN B C 1
ATOM 1878 O O . ASN B 1 8 ? -16.859 21.5 2.539 1 85.31 8 ASN B O 1
ATOM 1882 N N . GLY B 1 9 ? -17.516 23.453 3.533 1 82 9 GLY B N 1
ATOM 1883 C CA . GLY B 1 9 ? -18.922 23.125 3.441 1 82 9 GLY B CA 1
ATOM 1884 C C . GLY B 1 9 ? -19.281 21.828 4.133 1 82 9 GLY B C 1
ATOM 1885 O O . GLY B 1 9 ? -20.266 21.172 3.77 1 82 9 GLY B O 1
ATOM 1886 N N . GLY B 1 10 ? -18.438 21.375 5.078 1 87.62 10 GLY B N 1
ATOM 1887 C CA . GLY B 1 10 ? -18.719 20.156 5.82 1 87.62 10 GLY B CA 1
ATOM 1888 C C . GLY B 1 10 ? -18.203 18.906 5.133 1 87.62 10 GLY B C 1
ATOM 1889 O O . GLY B 1 10 ? -18.422 17.781 5.605 1 87.62 10 GLY B O 1
ATOM 1890 N N . MET B 1 11 ? -17.406 19.078 4.055 1 88.94 11 MET B N 1
ATOM 1891 C CA . MET B 1 11 ? -16.922 17.953 3.266 1 88.94 11 MET B CA 1
ATOM 1892 C C . MET B 1 11 ? -15.562 17.484 3.764 1 88.94 11 MET B C 1
ATOM 1894 O O . MET B 1 11 ? -14.828 18.25 4.391 1 88.94 11 MET B O 1
ATOM 1898 N N . LEU B 1 12 ? -15.336 16.219 3.549 1 91.31 12 LEU B N 1
ATOM 1899 C CA . LEU B 1 12 ? -14.047 15.594 3.82 1 91.31 12 LEU B CA 1
ATOM 1900 C C . LEU B 1 12 ? -13.266 15.367 2.527 1 91.31 12 LEU B C 1
ATOM 1902 O O . LEU B 1 12 ? -13.797 14.789 1.574 1 91.31 12 LEU B O 1
ATOM 1906 N N . TYR B 1 13 ? -12.07 15.812 2.512 1 92.12 13 TYR B N 1
ATOM 1907 C CA . TYR B 1 13 ? -11.203 15.484 1.383 1 92.12 13 TYR B CA 1
ATOM 1908 C C . TYR B 1 13 ? -10.398 14.227 1.657 1 92.12 13 TYR B C 1
ATOM 1910 O O . TYR B 1 13 ? -9.789 14.086 2.721 1 92.12 13 TYR B O 1
ATOM 1918 N N . HIS B 1 14 ? -10.469 13.258 0.68 1 88.31 14 HIS B N 1
ATOM 1919 C CA . HIS B 1 14 ? -9.766 11.992 0.796 1 88.31 14 HIS B CA 1
ATOM 1920 C C . HIS B 1 14 ? -9.109 11.594 -0.526 1 88.31 14 HIS B C 1
ATOM 1922 O O . HIS B 1 14 ? -9.625 11.93 -1.598 1 88.31 14 HIS B O 1
ATOM 1928 N N . GLU B 1 15 ? -7.918 11.109 -0.448 1 78.12 15 GLU B N 1
ATOM 1929 C CA . GLU B 1 15 ? -7.23 10.531 -1.601 1 78.12 15 GLU B CA 1
ATOM 1930 C C . GLU B 1 15 ? -7.016 9.031 -1.426 1 78.12 15 GLU B C 1
ATOM 1932 O O . GLU B 1 15 ? -6.641 8.578 -0.344 1 78.12 15 GLU B O 1
ATOM 1937 N N . VAL B 1 16 ? -7.516 8.344 -2.443 1 63.66 16 VAL B N 1
ATOM 1938 C CA . VAL B 1 16 ? -7.371 6.895 -2.418 1 63.66 16 VAL B CA 1
ATOM 1939 C C . VAL B 1 16 ? -6.184 6.477 -3.279 1 63.66 16 VAL B C 1
ATOM 1941 O O . VAL B 1 16 ? -5.992 6.992 -4.383 1 63.66 16 VAL B O 1
ATOM 1944 N N . GLN B 1 17 ? -5.273 5.953 -2.576 1 57.78 17 GLN B N 1
ATOM 1945 C CA . GLN B 1 17 ? -4.211 5.344 -3.365 1 57.78 17 GLN B CA 1
ATOM 1946 C C . GLN B 1 17 ? -4.773 4.34 -4.367 1 57.78 17 GLN B C 1
ATOM 1948 O O . GLN B 1 17 ? -5.68 3.568 -4.039 1 57.78 17 GLN B O 1
ATOM 1953 N N . GLU B 1 18 ? -4.852 4.867 -5.605 1 50.81 18 GLU B N 1
ATOM 1954 C CA . GLU B 1 18 ? -5.301 3.938 -6.637 1 50.81 18 GLU B CA 1
ATOM 1955 C C . GLU B 1 18 ? -5.051 2.49 -6.219 1 50.81 18 GLU B C 1
ATOM 1957 O O . GLU B 1 18 ? -4.086 2.201 -5.504 1 50.81 18 GLU B O 1
ATOM 1962 N N . ALA B 1 19 ? -6.113 1.788 -6.305 1 51.09 19 ALA B N 1
ATOM 1963 C CA . ALA B 1 19 ? -6.309 0.379 -5.973 1 51.09 19 ALA B CA 1
ATOM 1964 C C . ALA B 1 19 ? -5.012 -0.407 -6.133 1 51.09 19 ALA B C 1
ATOM 1966 O O . ALA B 1 19 ? -4.223 -0.134 -7.039 1 51.09 19 ALA B O 1
ATOM 1967 N N . LYS B 1 20 ? -4.535 -0.743 -4.926 1 56.25 20 LYS B N 1
ATOM 1968 C CA . LYS B 1 20 ? -3.352 -1.596 -4.855 1 56.25 20 LYS B CA 1
ATOM 1969 C C . LYS B 1 20 ? -3.434 -2.73 -5.875 1 56.25 20 LYS B C 1
ATOM 1971 O O . LYS B 1 20 ? -4.34 -3.561 -5.812 1 56.25 20 LYS B O 1
ATOM 1976 N N . LEU B 1 21 ? -3.25 -2.451 -7.172 1 68.75 21 LEU B N 1
ATOM 1977 C CA . LEU B 1 21 ? -3.148 -3.438 -8.242 1 68.75 21 LEU B CA 1
ATOM 1978 C C . LEU B 1 21 ? -2.307 -4.633 -7.805 1 68.75 21 LEU B C 1
ATOM 1980 O O . LEU B 1 21 ? -1.681 -5.293 -8.633 1 68.75 21 LEU B O 1
ATOM 1984 N N . CYS B 1 22 ? -2.475 -4.824 -6.477 1 81.12 22 CYS B N 1
ATOM 1985 C CA . CYS B 1 22 ? -1.53 -5.82 -5.977 1 81.12 22 CYS B CA 1
ATOM 1986 C C . CYS B 1 22 ? -1.904 -7.215 -6.453 1 81.12 22 CYS B C 1
ATOM 1988 O O . CYS B 1 22 ? -1.029 -8.055 -6.688 1 81.12 22 CYS B O 1
ATOM 1990 N N . ALA B 1 23 ? -3.234 -7.414 -6.648 1 88.12 23 ALA B N 1
ATOM 1991 C CA . ALA B 1 23 ? -3.652 -8.711 -7.168 1 88.12 23 ALA B CA 1
ATOM 1992 C C . ALA B 1 23 ? -3.191 -8.898 -8.609 1 88.12 23 ALA B C 1
ATOM 1994 O O . ALA B 1 23 ? -2.713 -9.977 -8.984 1 88.12 23 ALA B O 1
ATOM 1995 N N . VAL B 1 24 ? -3.377 -7.848 -9.367 1 88.12 24 VAL B N 1
ATOM 1996 C CA . VAL B 1 24 ? -2.93 -7.887 -10.758 1 88.12 24 VAL B CA 1
ATOM 1997 C C . VAL B 1 24 ? -1.418 -8.102 -10.805 1 88.12 24 VAL B C 1
ATOM 1999 O O . VAL B 1 24 ? -0.93 -8.945 -11.555 1 88.12 24 VAL B O 1
ATOM 2002 N N . HIS B 1 25 ? -0.739 -7.406 -9.945 1 88.62 25 HIS B N 1
ATOM 2003 C CA . HIS B 1 25 ? 0.71 -7.559 -9.867 1 88.62 25 HIS B CA 1
ATOM 2004 C C . HIS B 1 25 ? 1.098 -8.977 -9.461 1 88.62 25 HIS B C 1
ATOM 2006 O O . HIS B 1 25 ? 2.041 -9.547 -10.016 1 88.62 25 HIS B O 1
ATOM 2012 N N . CYS B 1 26 ? 0.389 -9.445 -8.555 1 93.56 26 CYS B N 1
ATOM 2013 C CA . CYS B 1 26 ? 0.663 -10.789 -8.055 1 93.56 26 CYS B CA 1
ATOM 2014 C C . CYS B 1 26 ? 0.517 -11.82 -9.164 1 93.56 26 CYS B C 1
ATOM 2016 O O . CYS B 1 26 ? 1.44 -12.594 -9.43 1 93.56 26 CYS B O 1
ATOM 2018 N N . VAL B 1 27 ? -0.588 -11.789 -9.875 1 95.94 27 VAL B N 1
ATOM 2019 C CA . VAL B 1 27 ? -0.852 -12.773 -10.914 1 95.94 27 VAL B CA 1
ATOM 2020 C C . VAL B 1 27 ? 0.171 -12.625 -12.039 1 95.94 27 VAL B C 1
ATOM 2022 O O . VAL B 1 27 ? 0.729 -13.617 -12.516 1 95.94 27 VAL B O 1
ATOM 2025 N N . ASN B 1 28 ? 0.433 -11.461 -12.406 1 93.56 28 ASN B N 1
ATOM 2026 C CA . ASN B 1 28 ? 1.364 -11.211 -13.5 1 93.56 28 ASN B CA 1
ATOM 2027 C C . ASN B 1 28 ? 2.781 -11.641 -13.141 1 93.56 28 ASN B C 1
ATOM 2029 O O . ASN B 1 28 ? 3.52 -12.141 -13.992 1 93.56 28 ASN B O 1
ATOM 2033 N N . THR B 1 29 ? 3.137 -11.453 -11.875 1 95.44 29 THR B N 1
ATOM 2034 C CA . THR B 1 29 ? 4.488 -11.852 -11.492 1 95.44 29 THR B CA 1
ATOM 2035 C C . THR B 1 29 ? 4.574 -13.359 -11.297 1 95.44 29 THR B C 1
ATOM 2037 O O . THR B 1 29 ? 5.621 -13.961 -11.555 1 95.44 29 THR B O 1
ATOM 2040 N N . VAL B 1 30 ? 3.516 -13.984 -10.898 1 97.25 30 VAL B N 1
ATOM 2041 C CA . VAL B 1 30 ? 3.477 -15.445 -10.922 1 97.25 30 VAL B CA 1
ATOM 2042 C C . VAL B 1 30 ? 3.758 -15.945 -12.336 1 97.25 30 VAL B C 1
ATOM 2044 O O . VAL B 1 30 ? 4.551 -16.875 -12.531 1 97.25 30 VAL B O 1
ATOM 2047 N N . LEU B 1 31 ? 3.213 -15.258 -13.297 1 96.25 31 LEU B N 1
ATOM 2048 C CA . LEU B 1 31 ? 3.285 -15.688 -14.688 1 96.25 31 LEU B CA 1
ATOM 2049 C C . LEU B 1 31 ? 4.543 -15.148 -15.359 1 96.25 31 LEU B C 1
ATOM 2051 O O . LEU B 1 31 ? 4.879 -15.555 -16.469 1 96.25 31 LEU B O 1
ATOM 2055 N N . GLN B 1 32 ? 5.184 -14.242 -14.656 1 94.88 32 GLN B N 1
ATOM 2056 C CA . GLN B 1 32 ? 6.398 -13.609 -15.156 1 94.88 32 GLN B CA 1
ATOM 2057 C C . GLN B 1 32 ? 6.156 -12.953 -16.516 1 94.88 32 GLN B C 1
ATOM 2059 O O . GLN B 1 32 ? 6.906 -13.18 -17.469 1 94.88 32 GLN B O 1
ATOM 2064 N N . GLY B 1 33 ? 5.109 -12.086 -16.547 1 90.38 33 GLY B N 1
ATOM 2065 C CA . GLY B 1 33 ? 4.711 -11.273 -17.672 1 90.38 33 GLY B CA 1
ATOM 2066 C C . GLY B 1 33 ? 3.402 -10.539 -17.453 1 90.38 33 GLY B C 1
ATOM 2067 O O . GLY B 1 33 ? 2.625 -10.898 -16.562 1 90.38 33 GLY B O 1
ATOM 2068 N N . PRO B 1 34 ? 3.162 -9.438 -18.172 1 88.81 34 PRO B N 1
ATOM 2069 C CA . PRO B 1 34 ? 1.93 -8.656 -18.047 1 88.81 34 PRO B CA 1
ATOM 2070 C C . PRO B 1 34 ? 0.753 -9.281 -18.781 1 88.81 34 PRO B C 1
ATOM 2072 O O . PRO B 1 34 ? 0.221 -8.68 -19.719 1 88.81 34 PRO B O 1
ATOM 2075 N N . PHE B 1 35 ? 0.235 -10.344 -18.312 1 91.62 35 PHE B N 1
ATOM 2076 C CA . PHE B 1 35 ? -0.793 -11.117 -19 1 91.62 35 PHE B CA 1
ATOM 2077 C C . PHE B 1 35 ? -2.182 -10.578 -18.672 1 91.62 35 PHE B C 1
ATOM 2079 O O . PHE B 1 35 ? -3.119 -10.75 -19.453 1 91.62 35 PHE B O 1
ATOM 2086 N N . PHE B 1 36 ? -2.338 -9.969 -17.516 1 90.5 36 PHE B N 1
ATOM 2087 C CA . PHE B 1 36 ? -3.648 -9.5 -17.094 1 90.5 36 PHE B CA 1
ATOM 2088 C C . PHE B 1 36 ? -3.607 -8.008 -16.766 1 90.5 36 PHE B C 1
ATOM 2090 O O . PHE B 1 36 ? -2.637 -7.523 -16.188 1 90.5 36 PHE B O 1
ATOM 2097 N N . SER B 1 37 ? -4.582 -7.328 -17.156 1 82.5 37 SER B N 1
ATOM 2098 C CA . SER B 1 37 ? -4.852 -5.969 -16.688 1 82.5 37 SER B CA 1
ATOM 2099 C C . SER B 1 37 ? -5.844 -5.965 -15.531 1 82.5 37 SER B C 1
ATOM 2101 O O . SER B 1 37 ? -6.406 -7.008 -15.188 1 82.5 37 SER B O 1
ATOM 2103 N N . GLU B 1 38 ? -5.965 -4.801 -14.961 1 79 38 GLU B N 1
ATOM 2104 C CA . GLU B 1 38 ? -6.977 -4.652 -13.914 1 79 38 GLU B CA 1
ATOM 2105 C C . GLU B 1 38 ? -8.367 -4.977 -14.445 1 79 38 GLU B C 1
ATOM 2107 O O . GLU B 1 38 ? -9.188 -5.574 -13.742 1 79 38 GLU B O 1
ATOM 2112 N N . PHE B 1 39 ? -8.586 -4.57 -15.648 1 76.25 39 PHE B N 1
ATOM 2113 C CA . PHE B 1 39 ? -9.891 -4.816 -16.266 1 76.25 39 PHE B CA 1
ATOM 2114 C C . PHE B 1 39 ? -10.125 -6.312 -16.438 1 76.25 39 PHE B C 1
ATOM 2116 O O . PHE B 1 39 ? -11.242 -6.797 -16.25 1 76.25 39 PHE B O 1
ATOM 2123 N N . ASP B 1 40 ? -9.094 -7.039 -16.844 1 86.38 40 ASP B N 1
ATOM 2124 C CA . ASP B 1 40 ? -9.203 -8.484 -17 1 86.38 40 ASP B CA 1
ATOM 2125 C C . ASP B 1 40 ? -9.641 -9.156 -15.703 1 86.38 40 ASP B C 1
ATOM 2127 O O . ASP B 1 40 ? -10.562 -9.969 -15.695 1 86.38 40 ASP B O 1
ATOM 2131 N N . LEU B 1 41 ? -9.008 -8.852 -14.625 1 88.62 41 LEU B N 1
ATOM 2132 C CA . LEU B 1 41 ? -9.336 -9.477 -13.344 1 88.62 41 LEU B CA 1
ATOM 2133 C C . LEU B 1 41 ? -10.711 -9.039 -12.867 1 88.62 41 LEU B C 1
ATOM 2135 O O . LEU B 1 41 ? -11.445 -9.828 -12.266 1 88.62 41 LEU B O 1
ATOM 2139 N N . ALA B 1 42 ? -11 -7.797 -13.07 1 82.5 42 ALA B N 1
ATOM 2140 C CA . ALA B 1 42 ? -12.328 -7.316 -12.703 1 82.5 42 ALA B CA 1
ATOM 2141 C C . ALA B 1 42 ? -13.414 -8.094 -13.438 1 82.5 42 ALA B C 1
ATOM 2143 O O . ALA B 1 42 ? -14.461 -8.406 -12.859 1 82.5 42 ALA B O 1
ATOM 2144 N N . ALA B 1 43 ? -13.133 -8.383 -14.68 1 84.19 43 ALA B N 1
ATOM 2145 C CA . ALA B 1 43 ? -14.07 -9.172 -15.469 1 84.19 43 ALA B CA 1
ATOM 2146 C C . ALA B 1 43 ? -14.227 -10.578 -14.883 1 84.19 43 ALA B C 1
ATOM 2148 O O . ALA B 1 43 ? -15.344 -11.102 -14.797 1 84.19 43 ALA B O 1
ATOM 2149 N N . LEU B 1 44 ? -13.141 -11.164 -14.562 1 89.31 44 LEU B N 1
ATOM 2150 C CA . LEU B 1 44 ? -13.188 -12.477 -13.93 1 89.31 44 LEU B CA 1
ATOM 2151 C C . LEU B 1 44 ? -13.984 -12.43 -12.633 1 89.31 44 LEU B C 1
ATOM 2153 O O . LEU B 1 44 ? -14.773 -13.328 -12.352 1 89.31 44 LEU B O 1
ATOM 2157 N N . ALA B 1 45 ? -13.789 -11.352 -11.867 1 87.5 45 ALA B N 1
ATOM 2158 C CA . ALA B 1 45 ? -14.508 -11.18 -10.609 1 87.5 45 ALA B CA 1
ATOM 2159 C C . ALA B 1 45 ? -16.016 -11.07 -10.852 1 87.5 45 ALA B C 1
ATOM 2161 O O . ALA B 1 45 ? -16.797 -11.703 -10.141 1 87.5 45 ALA B O 1
ATOM 2162 N N . SER B 1 46 ? -16.297 -10.32 -11.766 1 83.69 46 SER B N 1
ATOM 2163 C CA . SER B 1 46 ? -17.703 -10.133 -12.109 1 83.69 46 SER B CA 1
ATOM 2164 C C . SER B 1 46 ? -18.344 -11.438 -12.555 1 83.69 46 SER B C 1
ATOM 2166 O O . SER B 1 46 ? -19.484 -11.727 -12.195 1 83.69 46 SER B O 1
ATOM 2168 N N . ASP B 1 47 ? -17.672 -12.156 -13.352 1 88.94 47 ASP B N 1
ATOM 2169 C CA . ASP B 1 47 ? -18.156 -13.453 -13.812 1 88.94 47 ASP B CA 1
ATOM 2170 C C . ASP B 1 47 ? -18.422 -14.391 -12.633 1 88.94 47 ASP B C 1
ATOM 2172 O O . ASP B 1 47 ? -19.438 -15.094 -12.594 1 88.94 47 ASP B O 1
ATOM 2176 N N . LEU B 1 48 ? -17.5 -14.453 -11.727 1 87.19 48 LEU B N 1
ATOM 2177 C CA . LEU B 1 48 ? -17.641 -15.281 -10.531 1 87.19 48 LEU B CA 1
ATOM 2178 C C . LEU B 1 48 ? -18.859 -14.852 -9.711 1 87.19 48 LEU B C 1
ATOM 2180 O O . LEU B 1 48 ? -19.625 -15.703 -9.234 1 87.19 48 LEU B O 1
ATOM 2184 N N . ASP B 1 49 ? -18.969 -13.57 -9.531 1 83.75 49 ASP B N 1
ATOM 2185 C CA . ASP B 1 49 ? -20.125 -13.039 -8.797 1 83.75 49 ASP B CA 1
ATOM 2186 C C . ASP B 1 49 ? -21.438 -13.453 -9.453 1 83.75 49 ASP B C 1
ATOM 2188 O O . ASP B 1 49 ? -22.391 -13.812 -8.758 1 83.75 49 ASP B O 1
ATOM 2192 N N . SER B 1 50 ? -21.469 -13.391 -10.742 1 83.62 50 SER B N 1
ATOM 2193 C CA . SER B 1 50 ? -22.656 -13.773 -11.5 1 83.62 50 SER B CA 1
ATOM 2194 C C . SER B 1 50 ? -22.984 -15.25 -11.312 1 83.62 50 SER B C 1
ATOM 2196 O O . SER B 1 50 ? -24.141 -15.625 -11.109 1 83.62 50 SER B O 1
ATOM 2198 N N . LYS B 1 51 ? -22.016 -16.062 -11.406 1 83.5 51 LYS B N 1
ATOM 2199 C CA . LYS B 1 51 ? -22.203 -17.5 -11.227 1 83.5 51 LYS B CA 1
ATOM 2200 C C . LYS B 1 51 ? -22.703 -17.812 -9.82 1 83.5 51 LYS B C 1
ATOM 2202 O O . LYS B 1 51 ? -23.578 -18.672 -9.648 1 83.5 51 LYS B O 1
ATOM 2207 N N . GLU B 1 52 ? -22.156 -17.094 -8.859 1 80.5 52 GLU B N 1
ATOM 2208 C CA . GLU B 1 52 ? -22.578 -17.297 -7.48 1 80.5 52 GLU B CA 1
ATOM 2209 C C . GLU B 1 52 ? -24.047 -16.906 -7.293 1 80.5 52 GLU B C 1
ATOM 2211 O O . GLU B 1 52 ? -24.797 -17.578 -6.594 1 80.5 52 GLU B O 1
ATOM 2216 N N . ARG B 1 53 ? -24.406 -15.859 -7.934 1 74.62 53 ARG B N 1
ATOM 2217 C CA . ARG B 1 53 ? -25.781 -15.398 -7.875 1 74.62 53 ARG B CA 1
ATOM 2218 C C . ARG B 1 53 ? -26.719 -16.406 -8.555 1 74.62 53 ARG B C 1
ATOM 2220 O O . ARG B 1 53 ? -27.812 -16.688 -8.047 1 74.62 53 ARG B O 1
ATOM 2227 N N . GLN B 1 54 ? -26.297 -16.938 -9.586 1 78 54 GLN B N 1
ATOM 2228 C CA . GLN B 1 54 ? -27.078 -17.922 -10.32 1 78 54 GLN B CA 1
ATOM 2229 C C . GLN B 1 54 ? -27.234 -19.219 -9.523 1 78 54 GLN B C 1
ATOM 2231 O O . GLN B 1 54 ? -28.312 -19.812 -9.484 1 78 54 GLN B O 1
ATOM 2236 N N . MET B 1 55 ? -26.141 -19.672 -8.945 1 76 55 MET B N 1
ATOM 2237 C CA . MET B 1 55 ? -26.172 -20.891 -8.156 1 76 55 MET B CA 1
ATOM 2238 C C . MET B 1 55 ? -27.109 -20.75 -6.957 1 76 55 MET B C 1
ATOM 2240 O O . MET B 1 55 ? -27.812 -21.688 -6.59 1 76 55 MET B O 1
ATOM 2244 N N . MET B 1 56 ? -27.047 -19.578 -6.426 1 67.88 56 MET B N 1
ATOM 2245 C CA . MET B 1 56 ? -27.938 -19.297 -5.297 1 67.88 56 MET B CA 1
ATOM 2246 C C . MET B 1 56 ? -29.391 -19.297 -5.742 1 67.88 56 MET B C 1
ATOM 2248 O O . MET B 1 56 ? -30.266 -19.766 -5.012 1 67.88 56 MET B O 1
ATOM 2252 N N . GLN B 1 57 ? -29.516 -18.734 -6.82 1 66.06 57 GLN B N 1
ATOM 2253 C CA . GLN B 1 57 ? -30.875 -18.734 -7.375 1 66.06 57 GLN B CA 1
ATOM 2254 C C . GLN B 1 57 ? -31.328 -20.141 -7.715 1 66.06 57 GLN B C 1
ATOM 2256 O O . GLN B 1 57 ? -32.469 -20.5 -7.453 1 66.06 57 GLN B O 1
ATOM 2261 N N . GLU B 1 58 ? -30.438 -20.875 -8.273 1 62.41 58 GLU B N 1
ATOM 2262 C CA . GLU B 1 58 ? -30.797 -22.234 -8.656 1 62.41 58 GLU B CA 1
ATOM 2263 C C . GLU B 1 58 ? -30.953 -23.141 -7.438 1 62.41 58 GLU B C 1
ATOM 2265 O O . GLU B 1 58 ? -31.75 -24.078 -7.449 1 62.41 58 GLU B O 1
ATOM 2270 N N . GLY B 1 59 ? -30.094 -22.922 -6.473 1 56.09 59 GLY B N 1
ATOM 2271 C CA . GLY B 1 59 ? -30.266 -23.719 -5.262 1 56.09 59 GLY B CA 1
ATOM 2272 C C . GLY B 1 59 ? -31.484 -23.328 -4.457 1 56.09 59 GLY B C 1
ATOM 2273 O O . GLY B 1 59 ? -31.859 -24.016 -3.506 1 56.09 59 GLY B O 1
ATOM 2274 N N . ASN B 1 60 ? -31.75 -22.031 -4.43 1 50.47 60 ASN B N 1
ATOM 2275 C CA . ASN B 1 60 ? -32.969 -21.656 -3.732 1 50.47 60 ASN B CA 1
ATOM 2276 C C . ASN B 1 60 ? -34.219 -22.328 -4.352 1 50.47 60 ASN B C 1
ATOM 2278 O O . ASN B 1 60 ? -35.344 -22.016 -3.988 1 50.47 60 ASN B O 1
ATOM 2282 N N . PHE B 1 61 ? -34.219 -23.078 -5.387 1 45.12 61 PHE B N 1
ATOM 2283 C CA . PHE B 1 61 ? -35.5 -23.75 -5.594 1 45.12 61 PHE B CA 1
ATOM 2284 C C . PHE B 1 61 ? -35.906 -24.547 -4.359 1 45.12 61 PHE B C 1
ATOM 2286 O O . PHE B 1 61 ? -37.094 -24.703 -4.074 1 45.12 61 PHE B O 1
ATOM 2293 N N . PHE B 1 62 ? -35.25 -25.531 -3.705 1 40.31 62 PHE B N 1
ATOM 2294 C CA . PHE B 1 62 ? -35.938 -26.219 -2.611 1 40.31 62 PHE B CA 1
ATOM 2295 C C . PHE B 1 62 ? -36.156 -25.266 -1.438 1 40.31 62 PHE B C 1
ATOM 2297 O O . PHE B 1 62 ? -37.219 -25.25 -0.832 1 40.31 62 PHE B O 1
ATOM 2304 N N . THR B 1 63 ? -35.25 -25.094 -0.357 1 39.19 63 THR B N 1
ATOM 2305 C CA . THR B 1 63 ? -35.594 -24.547 0.943 1 39.19 63 THR B CA 1
ATOM 2306 C C . THR B 1 63 ? -35.906 -23.062 0.834 1 39.19 63 THR B C 1
ATOM 2308 O O . THR B 1 63 ? -35.094 -22.297 0.314 1 39.19 63 THR B O 1
ATOM 2311 N N . SER B 1 64 ? -37.219 -22.594 0.745 1 38.22 64 SER B N 1
ATOM 2312 C CA . SER B 1 64 ? -37.969 -21.359 0.803 1 38.22 64 SER B CA 1
ATOM 2313 C C . SER B 1 64 ? -37.25 -20.297 1.619 1 38.22 64 SER B C 1
ATOM 2315 O O . SER B 1 64 ? -37.375 -19.109 1.345 1 38.22 64 SER B O 1
ATOM 2317 N N . SER B 1 65 ? -37.188 -20.609 3.041 1 35.97 65 SER B N 1
ATOM 2318 C CA . SER B 1 65 ? -37.031 -19.656 4.133 1 35.97 65 SER B CA 1
ATOM 2319 C C . SER B 1 65 ? -35.688 -18.938 4.062 1 35.97 65 SER B C 1
ATOM 2321 O O . SER B 1 65 ? -35.438 -17.969 4.797 1 35.97 65 SER B O 1
ATOM 2323 N N . VAL B 1 66 ? -34.688 -19.766 3.908 1 35.59 66 VAL B N 1
ATOM 2324 C CA . VAL B 1 66 ? -33.375 -19.281 4.285 1 35.59 66 VAL B CA 1
ATOM 2325 C C . VAL B 1 66 ? -32.906 -18.172 3.32 1 35.59 66 VAL B C 1
ATOM 2327 O O . VAL B 1 66 ? -31.719 -17.953 3.141 1 35.59 66 VAL B O 1
ATOM 2330 N N . GLY B 1 67 ? -33.812 -17.531 2.711 1 35 67 GLY B N 1
ATOM 2331 C CA . GLY B 1 67 ? -33.719 -16.484 1.71 1 35 67 GLY B CA 1
ATOM 2332 C C . GLY B 1 67 ? -32.688 -15.43 2.064 1 35 67 GLY B C 1
ATOM 2333 O O . GLY B 1 67 ? -32.344 -14.594 1.23 1 35 67 GLY B O 1
ATOM 2334 N N . ASP B 1 68 ? -32.875 -14.875 3.275 1 38.03 68 ASP B N 1
ATOM 2335 C CA . ASP B 1 68 ? -32.281 -13.617 3.713 1 38.03 68 ASP B CA 1
ATOM 2336 C C . ASP B 1 68 ? -30.766 -13.664 3.635 1 38.03 68 ASP B C 1
ATOM 2338 O O . ASP B 1 68 ? -30.109 -12.633 3.773 1 38.03 68 ASP B O 1
ATOM 2342 N N . TYR B 1 69 ? -30.281 -14.859 4.008 1 36.06 69 TYR B N 1
ATOM 2343 C CA . TYR B 1 69 ? -28.844 -14.938 4.27 1 36.06 69 TYR B CA 1
ATOM 2344 C C . TYR B 1 69 ? -28.047 -14.68 3 1 36.06 69 TYR B C 1
ATOM 2346 O O . TYR B 1 69 ? -26.844 -14.398 3.062 1 36.06 69 TYR B O 1
ATOM 2354 N N . LEU B 1 70 ? -28.547 -15.281 1.856 1 36.62 70 LEU B N 1
ATOM 2355 C CA . LEU B 1 70 ? -27.703 -15.508 0.687 1 36.62 70 LEU B CA 1
ATOM 2356 C C . LEU B 1 70 ? -27.234 -14.188 0.092 1 36.62 70 LEU B C 1
ATOM 2358 O O . LEU B 1 70 ? -26.312 -14.172 -0.727 1 36.62 70 LEU B O 1
ATOM 2362 N N . SER B 1 71 ? -28.219 -13.375 -0.147 1 36 71 SER B N 1
ATOM 2363 C CA . SER B 1 71 ? -27.781 -12.359 -1.1 1 36 71 SER B CA 1
ATOM 2364 C C . SER B 1 71 ? -26.547 -11.625 -0.604 1 36 71 SER B C 1
ATOM 2366 O O . SER B 1 71 ? -26.484 -10.398 -0.656 1 36 71 SER B O 1
ATOM 2368 N N . ALA B 1 72 ? -26.078 -12.031 0.497 1 38.09 72 ALA B N 1
ATOM 2369 C CA . ALA B 1 72 ? -24.859 -11.344 0.892 1 38.09 72 ALA B CA 1
ATOM 2370 C C . ALA B 1 72 ? -23.891 -11.219 -0.284 1 38.09 72 ALA B C 1
ATOM 2372 O O . ALA B 1 72 ? -23.547 -12.219 -0.92 1 38.09 72 ALA B O 1
ATOM 2373 N N . GLU B 1 73 ? -23.984 -10.297 -1.115 1 45.38 73 GLU B N 1
ATOM 2374 C CA . GLU B 1 73 ? -23.281 -9.875 -2.328 1 45.38 73 GLU B CA 1
ATOM 2375 C C . GLU B 1 73 ? -21.844 -10.383 -2.342 1 45.38 73 GLU B C 1
ATOM 2377 O O . GLU B 1 73 ? -21.062 -10.07 -1.441 1 45.38 73 GLU B O 1
ATOM 2382 N N . SER B 1 74 ? -21.656 -11.742 -2.607 1 50.69 74 SER B N 1
ATOM 2383 C CA . SER B 1 74 ? -20.312 -12.219 -2.895 1 50.69 74 SER B CA 1
ATOM 2384 C C . SER B 1 74 ? -19.516 -11.18 -3.682 1 50.69 74 SER B C 1
ATOM 2386 O O . SER B 1 74 ? -19.969 -10.711 -4.727 1 50.69 74 SER B O 1
ATOM 2388 N N . HIS B 1 75 ? -18.734 -10.328 -3.092 1 64.88 75 HIS B N 1
ATOM 2389 C CA . HIS B 1 75 ? -17.953 -9.344 -3.82 1 64.88 75 HIS B CA 1
ATOM 2390 C C . HIS B 1 75 ? -16.516 -9.805 -3.996 1 64.88 75 HIS B C 1
ATOM 2392 O O . HIS B 1 75 ? -15.742 -9.844 -3.031 1 64.88 75 HIS B O 1
ATOM 2398 N N . ASN B 1 76 ? -16.359 -10.562 -5.234 1 67.38 76 ASN B N 1
ATOM 2399 C CA . ASN B 1 76 ? -15.016 -11.023 -5.574 1 67.38 76 ASN B CA 1
ATOM 2400 C C . ASN B 1 76 ? -14.078 -9.852 -5.871 1 67.38 76 ASN B C 1
ATOM 2402 O O . ASN B 1 76 ? -12.891 -10.047 -6.109 1 67.38 76 ASN B O 1
ATOM 2406 N N . VAL B 1 77 ? -14.508 -8.75 -5.938 1 60.38 77 VAL B N 1
ATOM 2407 C CA . VAL B 1 77 ? -13.664 -7.562 -6.004 1 60.38 77 VAL B CA 1
ATOM 2408 C C . VAL B 1 77 ? -14.305 -6.434 -5.199 1 60.38 77 VAL B C 1
ATOM 2410 O O . VAL B 1 77 ? -15.523 -6.254 -5.227 1 60.38 77 VAL B O 1
ATOM 2413 N N . SER B 1 78 ? -13.398 -5.922 -4.332 1 58.66 78 SER B N 1
ATOM 2414 C CA . SER B 1 78 ? -13.859 -4.715 -3.652 1 58.66 78 SER B CA 1
ATOM 2415 C C . SER B 1 78 ? -13.594 -3.471 -4.496 1 58.66 78 SER B C 1
ATOM 2417 O O . SER B 1 78 ? -12.914 -3.541 -5.523 1 58.66 78 SER B O 1
ATOM 2419 N N . LEU B 1 79 ? -14.211 -2.447 -4.145 1 47.62 79 LEU B N 1
ATOM 2420 C CA . LEU B 1 79 ? -14.023 -1.168 -4.82 1 47.62 79 LEU B CA 1
ATOM 2421 C C . LEU B 1 79 ? -12.555 -0.748 -4.785 1 47.62 79 LEU B C 1
ATOM 2423 O O . LEU B 1 79 ? -12.078 -0.072 -5.695 1 47.62 79 LEU B O 1
ATOM 2427 N N . GLY B 1 80 ? -11.797 -1.209 -3.824 1 48.62 80 GLY B N 1
ATOM 2428 C CA . GLY B 1 80 ? -10.391 -0.859 -3.686 1 48.62 80 GLY B CA 1
ATOM 2429 C C . GLY B 1 80 ? -9.469 -1.779 -4.461 1 48.62 80 GLY B C 1
ATOM 2430 O O . GLY B 1 80 ? -8.25 -1.659 -4.371 1 48.62 80 GLY B O 1
ATOM 2431 N N . GLY B 1 81 ? -10.109 -2.654 -5.215 1 55.38 81 GLY B N 1
ATOM 2432 C CA . GLY B 1 81 ? -9.32 -3.559 -6.039 1 55.38 81 GLY B CA 1
ATOM 2433 C C . GLY B 1 81 ? -8.797 -4.754 -5.27 1 55.38 81 GLY B C 1
ATOM 2434 O O . GLY B 1 81 ? -7.734 -5.293 -5.598 1 55.38 81 GLY B O 1
ATOM 2435 N N . ASP B 1 82 ? -9.523 -4.941 -4.234 1 65.75 82 ASP B N 1
ATOM 2436 C CA . ASP B 1 82 ? -9.156 -6.156 -3.518 1 65.75 82 ASP B CA 1
ATOM 2437 C C . ASP B 1 82 ? -9.875 -7.375 -4.098 1 65.75 82 ASP B C 1
ATOM 2439 O O . ASP B 1 82 ? -11.102 -7.477 -4.008 1 65.75 82 ASP B O 1
ATOM 2443 N N . PHE B 1 83 ? -9.195 -8.117 -4.707 1 79.94 83 PHE B N 1
ATOM 2444 C CA . PHE B 1 83 ? -9.727 -9.32 -5.34 1 79.94 83 PHE B CA 1
ATOM 2445 C C . PHE B 1 83 ? -9.664 -10.508 -4.391 1 79.94 83 PHE B C 1
ATOM 2447 O O . PHE B 1 83 ? -8.742 -10.609 -3.576 1 79.94 83 PHE B O 1
ATOM 2454 N N . SER B 1 84 ? -10.656 -11.391 -4.512 1 83.81 84 SER B N 1
ATOM 2455 C CA . SER B 1 84 ? -10.641 -12.617 -3.721 1 83.81 84 SER B CA 1
ATOM 2456 C C . SER B 1 84 ? -9.664 -13.633 -4.297 1 83.81 84 SER B C 1
ATOM 2458 O O . SER B 1 84 ? -9.227 -13.508 -5.441 1 83.81 84 SER B O 1
ATOM 2460 N N . ILE B 1 85 ? -9.367 -14.641 -3.506 1 89.75 85 ILE B N 1
ATOM 2461 C CA . ILE B 1 85 ? -8.477 -15.711 -3.957 1 89.75 85 ILE B CA 1
ATOM 2462 C C . ILE B 1 85 ? -9.109 -16.438 -5.148 1 89.75 85 ILE B C 1
ATOM 2464 O O . ILE B 1 85 ? -8.398 -16.922 -6.035 1 89.75 85 ILE B O 1
ATOM 2468 N N . GLN B 1 86 ? -10.414 -16.438 -5.215 1 90.56 86 GLN B N 1
ATOM 2469 C CA . GLN B 1 86 ? -11.102 -17.125 -6.305 1 90.56 86 GLN B CA 1
ATOM 2470 C C . GLN B 1 86 ? -10.812 -16.453 -7.645 1 90.56 86 GLN B C 1
ATOM 2472 O O . GLN B 1 86 ? -10.703 -17.125 -8.672 1 90.56 86 GLN B O 1
ATOM 2477 N N . VAL B 1 87 ? -10.703 -15.172 -7.578 1 92.81 87 VAL B N 1
ATOM 2478 C CA . VAL B 1 87 ? -10.391 -14.445 -8.805 1 92.81 87 VAL B CA 1
ATOM 2479 C C . VAL B 1 87 ? -8.984 -14.805 -9.281 1 92.81 87 VAL B C 1
ATOM 2481 O O . VAL B 1 87 ? -8.773 -15.07 -10.461 1 92.81 87 VAL B O 1
ATOM 2484 N N . LEU B 1 88 ? -8.023 -14.867 -8.375 1 94.94 88 LEU B N 1
ATOM 2485 C CA . LEU B 1 88 ? -6.656 -15.234 -8.734 1 94.94 88 LEU B CA 1
ATOM 2486 C C . LEU B 1 88 ? -6.594 -16.672 -9.25 1 94.94 88 LEU B C 1
ATOM 2488 O O . LEU B 1 88 ? -5.891 -16.953 -10.219 1 94.94 88 LEU B O 1
ATOM 2492 N N . GLN B 1 89 ? -7.336 -17.5 -8.57 1 95.19 89 GLN B N 1
ATOM 2493 C CA . GLN B 1 89 ? -7.406 -18.891 -8.984 1 95.19 89 GLN B CA 1
ATOM 2494 C C . GLN B 1 89 ? -7.926 -19.016 -10.414 1 95.19 89 GLN B C 1
ATOM 2496 O O . GLN B 1 89 ? -7.34 -19.734 -11.234 1 95.19 89 GLN B O 1
ATOM 2501 N N . LYS B 1 90 ? -8.938 -18.359 -10.695 1 95.06 90 LYS B N 1
ATOM 2502 C CA . LYS B 1 90 ? -9.531 -18.406 -12.031 1 95.06 90 LYS B CA 1
ATOM 2503 C C . LYS B 1 90 ? -8.57 -17.859 -13.078 1 95.06 90 LYS B C 1
ATOM 2505 O O . LYS B 1 90 ? -8.461 -18.422 -14.18 1 95.06 90 LYS B O 1
ATOM 2510 N N . ALA B 1 91 ? -7.945 -16.781 -12.75 1 96.06 91 ALA B N 1
ATOM 2511 C CA . ALA B 1 91 ? -6.98 -16.188 -13.664 1 96.06 91 ALA B CA 1
ATOM 2512 C C . ALA B 1 91 ? -5.859 -17.156 -14 1 96.06 91 ALA B C 1
ATOM 2514 O O . ALA B 1 91 ? -5.504 -17.328 -15.172 1 96.06 91 ALA B O 1
ATOM 2515 N N . LEU B 1 92 ? -5.34 -17.859 -13 1 97.56 92 LEU B N 1
ATOM 2516 C CA . LEU B 1 92 ? -4.184 -18.734 -13.18 1 97.56 92 LEU B CA 1
ATOM 2517 C C . LEU B 1 92 ? -4.594 -20.047 -13.812 1 97.56 92 LEU B C 1
ATOM 2519 O O . LEU B 1 92 ? -3.797 -20.688 -14.5 1 97.56 92 LEU B O 1
ATOM 2523 N N . GLU B 1 93 ? -5.824 -20.406 -13.641 1 96.69 93 GLU B N 1
ATOM 2524 C CA . GLU B 1 93 ? -6.348 -21.625 -14.242 1 96.69 93 GLU B CA 1
ATOM 2525 C C . GLU B 1 93 ? -6.289 -21.562 -15.766 1 96.69 93 GLU B C 1
ATOM 2527 O O . GLU B 1 93 ? -6.094 -22.578 -16.438 1 96.69 93 GLU B O 1
ATOM 2532 N N . VAL B 1 94 ? -6.461 -20.438 -16.297 1 94.25 94 VAL B N 1
ATOM 2533 C CA . VAL B 1 94 ? -6.383 -20.234 -17.734 1 94.25 94 VAL B CA 1
ATOM 2534 C C . VAL B 1 94 ? -5.027 -20.703 -18.266 1 94.25 94 VAL B C 1
ATOM 2536 O O . VAL B 1 94 ? -4.918 -21.172 -19.391 1 94.25 94 VAL B O 1
ATOM 2539 N N . TRP B 1 95 ? -4.066 -20.672 -17.453 1 94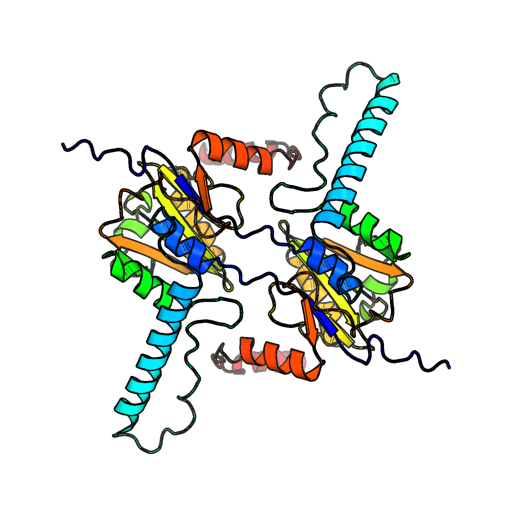.12 95 TRP B N 1
ATOM 2540 C CA . TRP B 1 95 ? -2.705 -21.047 -17.844 1 94.12 95 TRP B CA 1
ATOM 2541 C C . TRP B 1 95 ? -2.342 -22.422 -17.312 1 94.12 95 TRP B C 1
ATOM 2543 O O . TRP B 1 95 ? -1.161 -22.75 -17.188 1 94.12 95 TRP B O 1
ATOM 2553 N N . ASP B 1 96 ? -3.383 -23.188 -16.891 1 95.94 96 ASP B N 1
ATOM 2554 C CA . ASP B 1 96 ? -3.223 -24.562 -16.391 1 95.94 96 ASP B CA 1
ATOM 2555 C C . ASP B 1 96 ? -2.426 -24.594 -15.094 1 95.94 96 ASP B C 1
ATOM 2557 O O . ASP B 1 96 ? -1.587 -25.469 -14.891 1 95.94 96 ASP B O 1
ATOM 2561 N N . LEU B 1 97 ? -2.598 -23.562 -14.344 1 97.5 97 LEU B N 1
ATOM 2562 C CA . LEU B 1 97 ? -2.012 -23.516 -13.008 1 97.5 97 LEU B CA 1
ATOM 2563 C C . LEU B 1 97 ? -3.08 -23.719 -11.938 1 97.5 97 LEU B C 1
ATOM 2565 O O . LEU B 1 97 ? -4.234 -23.328 -12.125 1 97.5 97 LEU B O 1
ATOM 2569 N N . GLN B 1 98 ? -2.691 -24.375 -10.898 1 96.88 98 GLN B N 1
ATOM 2570 C CA . GLN B 1 98 ? -3.576 -24.625 -9.766 1 96.88 98 GLN B CA 1
ATOM 2571 C C . GLN B 1 98 ? -3.066 -23.922 -8.508 1 96.88 98 GLN B C 1
ATOM 2573 O O . GLN B 1 98 ? -1.864 -23.922 -8.234 1 96.88 98 GLN B O 1
ATOM 2578 N N . VAL B 1 99 ? -3.998 -23.281 -7.797 1 96.62 99 VAL B N 1
ATOM 2579 C CA . VAL B 1 99 ? -3.699 -22.625 -6.527 1 96.62 99 VAL B CA 1
ATOM 2580 C C . VAL B 1 99 ? -4.207 -23.484 -5.371 1 96.62 99 VAL B C 1
ATOM 2582 O O . VAL B 1 99 ? -5.398 -23.797 -5.297 1 96.62 99 VAL B O 1
ATOM 2585 N N . ILE B 1 100 ? -3.287 -23.906 -4.484 1 95.75 100 ILE B N 1
ATOM 2586 C CA . ILE B 1 100 ? -3.59 -24.828 -3.398 1 95.75 100 ILE B CA 1
ATOM 2587 C C . ILE B 1 100 ? -3.23 -24.188 -2.059 1 95.75 100 ILE B C 1
ATOM 2589 O O . ILE B 1 100 ? -2.148 -23.625 -1.906 1 95.75 100 ILE B O 1
ATOM 2593 N N . ALA B 1 101 ? -4.191 -24.281 -1.122 1 93.88 101 ALA B N 1
ATOM 2594 C CA . ALA B 1 101 ? -3.844 -23.797 0.212 1 93.88 101 ALA B CA 1
ATOM 2595 C C . ALA B 1 101 ? -2.594 -24.484 0.74 1 93.88 101 ALA B C 1
ATOM 2597 O O . ALA B 1 101 ? -2.469 -25.703 0.636 1 93.88 101 ALA B O 1
ATOM 2598 N N . PHE B 1 102 ? -1.691 -23.781 1.312 1 91.94 102 PHE B N 1
ATOM 2599 C CA . PHE B 1 102 ? -0.391 -24.297 1.723 1 91.94 102 PHE B CA 1
ATOM 2600 C C . PHE B 1 102 ? -0.547 -25.328 2.826 1 91.94 102 PHE B C 1
ATOM 2602 O O . PHE B 1 102 ? 0.236 -26.281 2.906 1 91.94 102 PHE B O 1
ATOM 2609 N N . ASP B 1 103 ? -1.554 -25.234 3.643 1 89.88 103 ASP B N 1
ATOM 2610 C CA . ASP B 1 103 ? -1.741 -26.141 4.77 1 89.88 103 ASP B CA 1
ATOM 2611 C C . ASP B 1 103 ? -2.475 -27.406 4.332 1 89.88 103 ASP B C 1
ATOM 2613 O O . ASP B 1 103 ? -2.691 -28.312 5.141 1 89.88 103 ASP B O 1
ATOM 2617 N N . SER B 1 104 ? -2.799 -27.469 3.092 1 90.75 104 SER B N 1
ATOM 2618 C CA . SER B 1 104 ? -3.475 -28.641 2.562 1 90.75 104 SER B CA 1
ATOM 2619 C C . SER B 1 104 ? -2.52 -29.828 2.465 1 90.75 104 SER B C 1
ATOM 2621 O O . SER B 1 104 ? -1.32 -29.656 2.242 1 90.75 104 SER B O 1
ATOM 2623 N N . PRO B 1 105 ? -3.012 -31.047 2.564 1 89.88 105 PRO B N 1
ATOM 2624 C CA . PRO B 1 105 ? -2.186 -32.25 2.4 1 89.88 105 PRO B CA 1
ATOM 2625 C C . PRO B 1 105 ? -1.543 -32.344 1.019 1 89.88 105 PRO B C 1
ATOM 2627 O O . PRO B 1 105 ? -0.439 -32.875 0.88 1 89.88 105 PRO B O 1
ATOM 2630 N N . VAL B 1 106 ? -2.209 -31.859 0.049 1 89.69 106 VAL B N 1
ATOM 2631 C CA . VAL B 1 106 ? -1.712 -31.875 -1.322 1 89.69 106 VAL B CA 1
ATOM 2632 C C . VAL B 1 106 ? -0.413 -31.078 -1.415 1 89.69 106 VAL B C 1
ATOM 2634 O O . VAL B 1 106 ? 0.442 -31.375 -2.256 1 89.69 106 VAL B O 1
ATOM 2637 N N . ALA B 1 107 ? -0.251 -30.125 -0.535 1 91.38 107 ALA B N 1
ATOM 2638 C CA . ALA B 1 107 ? 0.928 -29.266 -0.552 1 91.38 107 ALA B CA 1
ATOM 2639 C C . ALA B 1 107 ? 1.996 -29.766 0.409 1 91.38 107 ALA B C 1
ATOM 2641 O O . ALA B 1 107 ? 2.939 -29.047 0.742 1 91.38 107 ALA B O 1
ATOM 2642 N N . GLU B 1 108 ? 1.868 -30.984 0.919 1 91 108 GLU B N 1
ATOM 2643 C CA . GLU B 1 108 ? 2.736 -31.531 1.959 1 91 108 GLU B CA 1
ATOM 2644 C C . GLU B 1 108 ? 4.203 -31.469 1.539 1 91 108 GLU B C 1
ATOM 2646 O O . GLU B 1 108 ? 5.074 -31.141 2.348 1 91 108 GLU B O 1
ATOM 2651 N N . HIS B 1 109 ? 4.539 -31.812 0.323 1 91.25 109 HIS B N 1
ATOM 2652 C CA . HIS B 1 109 ? 5.918 -31.797 -0.151 1 91.25 109 HIS B CA 1
ATOM 2653 C C . HIS B 1 109 ? 6.535 -30.406 -0.015 1 91.25 109 HIS B C 1
ATOM 2655 O O . HIS B 1 109 ? 7.684 -30.281 0.416 1 91.25 109 HIS B O 1
ATOM 2661 N N . ALA B 1 110 ? 5.777 -29.406 -0.354 1 91.81 110 ALA B N 1
ATOM 2662 C CA . ALA B 1 110 ? 6.266 -28.031 -0.276 1 91.81 110 ALA B CA 1
ATOM 2663 C C . ALA B 1 110 ? 6.348 -27.562 1.174 1 91.81 110 ALA B C 1
ATOM 2665 O O . ALA B 1 110 ? 7.145 -26.688 1.502 1 91.81 110 ALA B O 1
ATOM 2666 N N . GLN B 1 111 ? 5.469 -28.109 2.074 1 90.88 111 GLN B N 1
ATOM 2667 C CA . GLN B 1 111 ? 5.535 -27.781 3.494 1 90.88 111 GLN B CA 1
ATOM 2668 C C . GLN B 1 111 ? 6.828 -28.297 4.117 1 90.88 111 GLN B C 1
ATOM 2670 O O . GLN B 1 111 ? 7.422 -27.625 4.969 1 90.88 111 GLN B O 1
ATOM 2675 N N . ILE B 1 112 ? 7.207 -29.469 3.66 1 89.75 112 ILE B N 1
ATOM 2676 C CA . ILE B 1 112 ? 8.43 -30.094 4.156 1 89.75 112 ILE B CA 1
ATOM 2677 C C . ILE B 1 112 ? 9.648 -29.359 3.596 1 89.75 112 ILE B C 1
ATOM 2679 O O . ILE B 1 112 ? 10.586 -29.062 4.332 1 89.75 112 ILE B O 1
ATOM 2683 N N . ASP B 1 113 ? 9.609 -29.109 2.295 1 93.5 113 ASP B N 1
ATOM 2684 C CA . ASP B 1 113 ? 10.68 -28.391 1.608 1 93.5 113 ASP B CA 1
ATOM 2685 C C . ASP B 1 113 ? 10.109 -27.422 0.57 1 93.5 113 ASP B C 1
ATOM 2687 O O . ASP B 1 113 ? 9.859 -27.812 -0.573 1 93.5 113 ASP B O 1
ATOM 2691 N N . PRO B 1 114 ? 10.055 -26.141 0.973 1 92.94 114 PRO B N 1
ATOM 2692 C CA . PRO B 1 114 ? 9.461 -25.156 0.066 1 92.94 114 PRO B CA 1
ATOM 2693 C C . PRO B 1 114 ? 10.195 -25.062 -1.268 1 92.94 114 PRO B C 1
ATOM 2695 O O . PRO B 1 114 ? 9.617 -24.656 -2.271 1 92.94 114 PRO B O 1
ATOM 2698 N N . ASP B 1 115 ? 11.43 -25.531 -1.337 1 94.75 115 ASP B N 1
ATOM 2699 C CA . ASP B 1 115 ? 12.211 -25.453 -2.564 1 94.75 115 ASP B CA 1
ATOM 2700 C C . ASP B 1 115 ? 11.68 -26.422 -3.621 1 94.75 115 ASP B C 1
ATOM 2702 O O . ASP B 1 115 ? 12.055 -26.344 -4.793 1 94.75 115 ASP B O 1
ATOM 2706 N N . LEU B 1 116 ? 10.828 -27.375 -3.199 1 93.94 116 LEU B N 1
ATOM 2707 C CA . LEU B 1 116 ? 10.219 -28.328 -4.137 1 93.94 116 LEU B CA 1
ATOM 2708 C C . LEU B 1 116 ? 9.094 -27.656 -4.926 1 93.94 116 LEU B C 1
ATOM 2710 O O . LEU B 1 116 ? 8.656 -28.188 -5.953 1 93.94 116 LEU B O 1
ATOM 2714 N N . GLY B 1 117 ? 8.625 -26.547 -4.449 1 94.25 117 GLY B N 1
ATOM 2715 C CA . GLY B 1 117 ? 7.617 -25.797 -5.184 1 94.25 117 GLY B CA 1
ATOM 2716 C C . GLY B 1 117 ? 8.211 -24.859 -6.223 1 94.25 117 GLY B C 1
ATOM 2717 O O . GLY B 1 117 ? 9.422 -24.859 -6.449 1 94.25 117 GLY B O 1
ATOM 2718 N N . ASN B 1 118 ? 7.277 -24.109 -6.906 1 96.31 118 ASN B N 1
ATOM 2719 C CA . ASN B 1 118 ? 7.73 -23.172 -7.934 1 96.31 118 ASN B CA 1
ATOM 2720 C C . ASN B 1 118 ? 7.203 -21.766 -7.676 1 96.31 118 ASN B C 1
ATOM 2722 O O . ASN B 1 118 ? 7.773 -20.781 -8.164 1 96.31 118 ASN B O 1
ATOM 2726 N N . ALA B 1 119 ? 6.121 -21.656 -6.98 1 98.06 119 ALA B N 1
ATOM 2727 C CA . ALA B 1 119 ? 5.547 -20.344 -6.684 1 98.06 119 ALA B CA 1
ATOM 2728 C C . ALA B 1 119 ? 4.613 -20.422 -5.477 1 98.06 119 ALA B C 1
ATOM 2730 O O . ALA B 1 119 ? 3.969 -21.438 -5.242 1 98.06 119 ALA B O 1
ATOM 2731 N N . PHE B 1 120 ? 4.59 -19.328 -4.727 1 97.5 120 PHE B N 1
ATOM 2732 C CA . PHE B 1 120 ? 3.688 -19.125 -3.6 1 97.5 120 PHE B CA 1
ATOM 2733 C C . PHE B 1 120 ? 2.984 -17.781 -3.699 1 97.5 120 PHE B C 1
ATOM 2735 O O . PHE B 1 120 ? 3.596 -16.781 -4.094 1 97.5 120 PHE B O 1
ATOM 2742 N N . ILE B 1 121 ? 1.763 -17.719 -3.42 1 97.25 121 ILE B N 1
ATOM 2743 C CA . ILE B 1 121 ? 0.99 -16.484 -3.299 1 97.25 121 ILE B CA 1
ATOM 2744 C C . ILE B 1 121 ? 0.711 -16.203 -1.827 1 97.25 121 ILE B C 1
ATOM 2746 O O . ILE B 1 121 ? 0.312 -17.094 -1.075 1 97.25 121 ILE B O 1
ATOM 2750 N N . CYS B 1 122 ? 0.961 -15 -1.442 1 92.69 122 CYS B N 1
ATOM 2751 C CA . CYS B 1 122 ? 0.746 -14.57 -0.067 1 92.69 122 CYS B CA 1
ATOM 2752 C C . CYS B 1 122 ? -0.333 -13.492 0.003 1 92.69 122 CYS B C 1
ATOM 2754 O O . CYS B 1 122 ? -0.391 -12.609 -0.852 1 92.69 122 CYS B O 1
ATOM 2756 N N . HIS B 1 123 ? -1.164 -13.664 1.012 1 88.19 123 HIS B N 1
ATOM 2757 C CA . HIS B 1 123 ? -2.273 -12.734 1.159 1 88.19 123 HIS B CA 1
ATOM 2758 C C . HIS B 1 123 ? -2.441 -12.297 2.613 1 88.19 123 HIS B C 1
ATOM 2760 O O . HIS B 1 123 ? -2.465 -13.141 3.516 1 88.19 123 HIS B O 1
ATOM 2766 N N . LEU B 1 124 ? -2.375 -10.96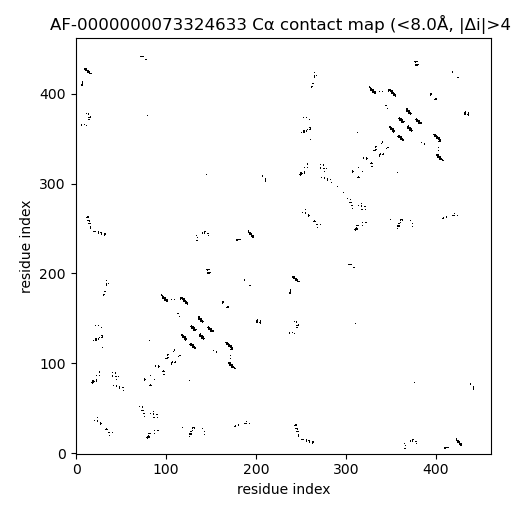1 2.816 1 75.5 124 LEU B N 1
ATOM 2767 C CA . LEU B 1 124 ? -2.723 -10.398 4.117 1 75.5 124 LEU B CA 1
ATOM 2768 C C . LEU B 1 124 ? -3.299 -8.992 3.961 1 75.5 124 LEU B C 1
ATOM 2770 O O . LEU B 1 124 ? -2.713 -8.148 3.281 1 75.5 124 LEU B O 1
ATOM 2774 N N . HIS B 1 125 ? -4.488 -8.695 4.625 1 63 125 HIS B N 1
ATOM 2775 C CA . HIS B 1 125 ? -5.113 -7.375 4.672 1 63 125 HIS B CA 1
ATOM 2776 C C . HIS B 1 125 ? -5.211 -6.766 3.277 1 63 125 HIS B C 1
ATOM 2778 O O . HIS B 1 125 ? -4.793 -5.625 3.064 1 63 125 HIS B O 1
ATOM 2784 N N . ASP B 1 126 ? -5.742 -7.434 2.324 1 66.12 126 ASP B N 1
ATOM 2785 C CA . ASP B 1 126 ? -6.047 -6.969 0.975 1 66.12 126 ASP B CA 1
ATOM 2786 C C . ASP B 1 126 ? -4.77 -6.746 0.169 1 66.12 126 ASP B C 1
ATOM 2788 O O . ASP B 1 126 ? -4.75 -5.938 -0.763 1 66.12 126 ASP B O 1
ATOM 2792 N N . HIS B 1 127 ? -3.752 -7.391 0.606 1 76.88 127 HIS B N 1
ATOM 2793 C CA . HIS B 1 127 ? -2.498 -7.309 -0.135 1 76.88 127 HIS B CA 1
ATOM 2794 C C . HIS B 1 127 ? -2.066 -8.68 -0.637 1 76.88 127 HIS B C 1
ATOM 2796 O O . HIS B 1 127 ? -2.061 -9.656 0.125 1 76.88 127 HIS B O 1
ATOM 2802 N N . TRP B 1 128 ? -1.877 -8.68 -1.962 1 88.38 128 TRP B N 1
ATOM 2803 C CA . TRP B 1 128 ? -1.387 -9.891 -2.607 1 88.38 128 TRP B CA 1
ATOM 2804 C C . TRP B 1 128 ? 0.039 -9.703 -3.117 1 88.38 128 TRP B C 1
ATOM 2806 O O . TRP B 1 128 ? 0.368 -8.656 -3.682 1 88.38 128 TRP B O 1
ATOM 2816 N N . PHE B 1 129 ? 0.905 -10.609 -2.895 1 91.31 129 PHE B N 1
ATOM 2817 C CA . PHE B 1 129 ? 2.162 -10.68 -3.631 1 91.31 129 PHE B CA 1
ATOM 2818 C C . PHE B 1 129 ? 2.6 -12.133 -3.82 1 91.31 129 PHE B C 1
ATOM 2820 O O . PHE B 1 129 ? 1.991 -13.047 -3.264 1 91.31 129 PHE B O 1
ATOM 2827 N N . CYS B 1 130 ? 3.598 -12.383 -4.691 1 96.06 130 CYS B N 1
ATOM 2828 C CA . CYS B 1 130 ? 4.023 -13.758 -4.941 1 96.06 130 CYS B CA 1
ATOM 2829 C C . CYS B 1 130 ? 5.508 -13.93 -4.656 1 96.06 130 CYS B C 1
ATOM 2831 O O . CYS B 1 130 ? 6.273 -12.961 -4.723 1 96.06 130 CYS B O 1
ATOM 2833 N N . ILE B 1 131 ? 5.879 -15.094 -4.207 1 96.69 131 ILE B N 1
ATOM 2834 C CA . ILE B 1 131 ? 7.234 -15.633 -4.16 1 96.69 131 ILE B CA 1
ATOM 2835 C C . ILE B 1 131 ? 7.398 -16.703 -5.238 1 96.69 131 ILE B C 1
ATOM 2837 O O . ILE B 1 131 ? 6.645 -17.688 -5.277 1 96.69 131 ILE B O 1
ATOM 2841 N N . ARG B 1 132 ? 8.344 -16.5 -6.125 1 97.31 132 ARG B N 1
ATOM 2842 C CA . ARG B 1 132 ? 8.391 -17.297 -7.352 1 97.31 132 ARG B CA 1
ATOM 2843 C C . ARG B 1 132 ? 9.82 -17.688 -7.695 1 97.31 132 ARG B C 1
ATOM 2845 O O . ARG B 1 132 ? 10.742 -16.875 -7.57 1 97.31 132 ARG B O 1
ATOM 2852 N N . LYS B 1 133 ? 9.922 -18.984 -8.031 1 96.06 133 LYS B N 1
ATOM 2853 C CA . LYS B 1 133 ? 11.18 -19.469 -8.57 1 96.06 133 LYS B CA 1
ATOM 2854 C C . LYS B 1 133 ? 11.312 -19.125 -10.055 1 96.06 133 LYS B C 1
ATOM 2856 O O . LYS B 1 133 ? 10.461 -19.5 -10.859 1 96.06 133 LYS B O 1
ATOM 2861 N N . VAL B 1 134 ? 12.305 -18.328 -10.383 1 94.94 134 VAL B N 1
ATOM 2862 C CA . VAL B 1 134 ? 12.578 -17.953 -11.773 1 94.94 134 VAL B CA 1
ATOM 2863 C C . VAL B 1 134 ? 14.016 -18.312 -12.133 1 94.94 134 VAL B C 1
ATOM 2865 O O . VAL B 1 134 ? 14.961 -17.844 -11.492 1 94.94 134 VAL B O 1
ATOM 2868 N N . ASN B 1 135 ? 14.172 -19.234 -13.117 1 93.69 135 ASN B N 1
ATOM 2869 C CA . ASN B 1 135 ? 15.477 -19.703 -13.57 1 93.69 135 ASN B CA 1
ATOM 2870 C C . ASN B 1 135 ? 16.312 -20.25 -12.414 1 93.69 135 ASN B C 1
ATOM 2872 O O . ASN B 1 135 ? 17.484 -19.906 -12.273 1 93.69 135 ASN B O 1
ATOM 2876 N N . GLY B 1 136 ? 15.609 -20.938 -11.523 1 94 136 GLY B N 1
ATOM 2877 C CA . GLY B 1 136 ? 16.266 -21.719 -10.492 1 94 136 GLY B CA 1
ATOM 2878 C C . GLY B 1 136 ? 16.484 -20.938 -9.203 1 94 136 GLY B C 1
ATOM 2879 O O . GLY B 1 136 ? 16.969 -21.484 -8.211 1 94 136 GLY B O 1
ATOM 2880 N N . GLU B 1 137 ? 16.125 -19.656 -9.211 1 95.62 137 GLU B N 1
ATOM 2881 C CA . GLU B 1 137 ? 16.312 -18.812 -8.031 1 95.62 137 GLU B CA 1
ATOM 2882 C C . GLU B 1 137 ? 14.984 -18.25 -7.531 1 95.62 137 GLU B C 1
ATOM 2884 O O . GLU B 1 137 ? 14.086 -17.969 -8.328 1 95.62 137 GLU B O 1
ATOM 2889 N N . TRP B 1 138 ? 14.906 -18.125 -6.211 1 95.94 138 TRP B N 1
ATOM 2890 C CA . TRP B 1 138 ? 13.672 -17.641 -5.609 1 95.94 138 TRP B CA 1
ATOM 2891 C C . TRP B 1 138 ? 13.711 -16.125 -5.453 1 95.94 138 TRP B C 1
ATOM 2893 O O . TRP B 1 138 ? 14.742 -15.555 -5.07 1 95.94 138 TRP B O 1
ATOM 2903 N N . TYR B 1 139 ? 12.555 -15.453 -5.777 1 96 139 TYR B N 1
ATOM 2904 C CA . TYR B 1 139 ? 12.422 -14.008 -5.625 1 96 139 TYR B CA 1
ATOM 2905 C C . TYR B 1 139 ? 11.094 -13.648 -4.969 1 96 139 TYR B C 1
ATOM 2907 O O . TYR B 1 139 ? 10.086 -14.312 -5.195 1 96 139 TYR B O 1
ATOM 2915 N N . ASN B 1 140 ? 11.125 -12.641 -4.094 1 92.69 140 ASN B N 1
ATOM 2916 C CA . ASN B 1 140 ? 9.938 -11.961 -3.6 1 92.69 140 ASN B CA 1
ATOM 2917 C C . ASN B 1 140 ? 9.5 -10.844 -4.539 1 92.69 140 ASN B C 1
ATOM 2919 O O . ASN B 1 140 ? 10.219 -9.852 -4.715 1 92.69 140 ASN B O 1
ATOM 2923 N N . PHE B 1 141 ? 8.32 -11 -5.148 1 93.44 141 PHE B N 1
ATOM 2924 C CA . PHE B 1 141 ? 7.848 -10.062 -6.16 1 93.44 141 PHE B CA 1
ATOM 2925 C C . PHE B 1 141 ? 6.785 -9.133 -5.578 1 93.44 141 PHE B C 1
ATOM 2927 O O . PHE B 1 141 ? 5.852 -8.734 -6.277 1 93.44 141 PHE B O 1
ATOM 2934 N N . ASP B 1 142 ? 6.863 -8.828 -4.352 1 86.44 142 ASP B N 1
ATOM 2935 C CA . ASP B 1 142 ? 5.977 -7.84 -3.748 1 86.44 142 ASP B CA 1
ATOM 2936 C C . ASP B 1 142 ? 6.059 -6.504 -4.484 1 86.44 142 ASP B C 1
ATOM 2938 O O . ASP B 1 142 ? 7.137 -5.922 -4.602 1 86.44 142 ASP B O 1
ATOM 2942 N N . SER B 1 143 ? 4.891 -6.07 -4.961 1 82.56 143 SER B N 1
ATOM 2943 C CA . SER B 1 143 ? 4.84 -4.867 -5.785 1 82.56 143 SER B CA 1
ATOM 2944 C C . SER B 1 143 ? 5.156 -3.621 -4.965 1 82.56 143 SER B C 1
ATOM 2946 O O . SER B 1 143 ? 5.383 -2.545 -5.52 1 82.56 143 SER B O 1
ATOM 2948 N N . LEU B 1 144 ? 5.211 -3.768 -3.691 1 70.19 144 LEU B N 1
ATOM 2949 C CA . LEU B 1 144 ? 5.625 -2.662 -2.832 1 70.19 144 LEU B CA 1
ATOM 2950 C C . LEU B 1 144 ? 7.129 -2.439 -2.918 1 70.19 144 LEU B C 1
ATOM 2952 O O . LEU B 1 144 ? 7.633 -1.393 -2.502 1 70.19 144 LEU B O 1
ATOM 2956 N N . TYR B 1 145 ? 7.828 -3.445 -3.445 1 72.19 145 TYR B N 1
ATOM 2957 C CA . TYR B 1 145 ? 9.266 -3.309 -3.656 1 72.19 145 TYR B CA 1
ATOM 2958 C C . TYR B 1 145 ? 9.562 -2.725 -5.031 1 72.19 145 TYR B C 1
ATOM 2960 O O . TYR B 1 145 ? 8.859 -3.021 -6.004 1 72.19 145 TYR B O 1
ATOM 2968 N N . ALA B 1 146 ? 10.594 -1.963 -5.086 1 69.94 146 ALA B N 1
ATOM 2969 C CA . ALA B 1 146 ? 11 -1.368 -6.355 1 69.94 146 ALA B CA 1
ATOM 2970 C C . ALA B 1 146 ? 11.508 -2.436 -7.324 1 69.94 146 ALA B C 1
ATOM 2972 O O . ALA B 1 146 ? 11.453 -2.25 -8.539 1 69.94 146 ALA B O 1
ATOM 2973 N N . ALA B 1 147 ? 11.992 -3.473 -6.754 1 81.31 147 ALA B N 1
ATOM 29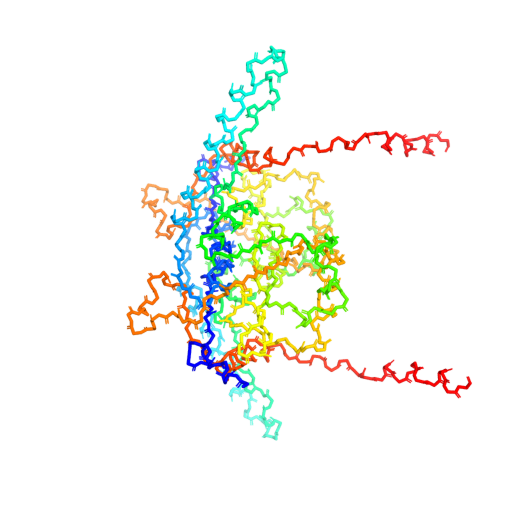74 C CA . ALA B 1 147 ? 12.516 -4.602 -7.516 1 81.31 147 ALA B CA 1
ATOM 2975 C C . ALA B 1 147 ? 12.328 -5.914 -6.758 1 81.31 147 ALA B C 1
ATOM 2977 O O . ALA B 1 147 ? 12.133 -5.91 -5.539 1 81.31 147 ALA B O 1
ATOM 2978 N N . PRO B 1 148 ? 12.266 -7.074 -7.551 1 89.94 148 PRO B N 1
ATOM 2979 C CA . PRO B 1 148 ? 12.172 -8.352 -6.836 1 89.94 148 PRO B CA 1
ATOM 2980 C C . PRO B 1 148 ? 13.359 -8.594 -5.906 1 89.94 148 PRO B C 1
ATOM 2982 O O . PRO B 1 148 ? 14.5 -8.297 -6.266 1 89.94 148 PRO B O 1
ATOM 2985 N N . GLN B 1 149 ? 13.062 -9.07 -4.766 1 89.06 149 GLN B N 1
ATOM 2986 C CA . GLN B 1 149 ? 14.086 -9.375 -3.773 1 89.06 149 GLN B CA 1
ATOM 2987 C C . GLN B 1 149 ? 14.5 -10.844 -3.836 1 89.06 149 GLN B C 1
ATOM 2989 O O . GLN B 1 149 ? 13.656 -11.734 -3.695 1 89.06 149 GLN B O 1
ATOM 2994 N N . HIS B 1 150 ? 15.789 -11.039 -4.051 1 92.75 150 HIS B N 1
ATOM 2995 C CA . HIS B 1 150 ? 16.297 -12.398 -4.094 1 92.75 150 HIS B CA 1
ATOM 2996 C C . HIS B 1 150 ? 16.172 -13.086 -2.738 1 92.75 150 HIS B C 1
ATOM 2998 O O . HIS B 1 150 ? 16.438 -12.477 -1.701 1 92.75 150 HIS B O 1
ATOM 3004 N N . LEU B 1 151 ? 15.594 -14.281 -2.711 1 90.88 151 LEU B N 1
ATOM 3005 C CA . LEU B 1 151 ? 15.461 -15.117 -1.523 1 90.88 151 LEU B CA 1
ATOM 3006 C C . LEU B 1 151 ? 16.266 -16.406 -1.678 1 90.88 151 LEU B C 1
ATOM 3008 O O . LEU B 1 151 ? 16 -17.203 -2.582 1 90.88 151 LEU B O 1
ATOM 3012 N N . SER B 1 152 ? 17.219 -16.562 -0.801 1 90.06 152 SER B N 1
ATOM 3013 C CA . SER B 1 152 ? 17.984 -17.812 -0.862 1 90.06 152 SER B CA 1
ATOM 3014 C C . SER B 1 152 ? 17.109 -19 -0.505 1 90.06 152 SER B C 1
ATOM 3016 O O . SER B 1 152 ? 16.141 -18.875 0.259 1 90.06 152 SER B O 1
ATOM 3018 N N . LYS B 1 153 ? 17.5 -20.188 -1.05 1 89.62 153 LYS B N 1
ATOM 3019 C CA . LYS B 1 153 ? 16.766 -21.422 -0.774 1 89.62 153 LYS B CA 1
ATOM 3020 C C . LYS B 1 153 ? 16.734 -21.719 0.723 1 89.62 153 LYS B C 1
ATOM 3022 O O . LYS B 1 153 ? 15.727 -22.188 1.246 1 89.62 153 LYS B O 1
ATOM 3027 N N . PHE B 1 154 ? 17.766 -21.312 1.34 1 84.19 154 PHE B N 1
ATOM 3028 C CA . PHE B 1 154 ? 17.906 -21.562 2.77 1 84.19 154 PHE B CA 1
ATOM 3029 C C . PHE B 1 154 ? 16.969 -20.656 3.57 1 84.19 154 PHE B C 1
ATOM 3031 O O . PHE B 1 154 ? 16.438 -21.062 4.605 1 84.19 154 PHE B O 1
ATOM 3038 N N . TYR B 1 155 ? 16.766 -19.531 3.055 1 85.62 155 TYR B N 1
ATOM 3039 C CA . TYR B 1 155 ? 15.961 -18.562 3.805 1 85.62 155 TYR B CA 1
ATOM 3040 C C . TYR B 1 155 ? 14.484 -18.703 3.465 1 85.62 155 TYR B C 1
ATOM 3042 O O . TYR B 1 155 ? 13.625 -18.203 4.195 1 85.62 155 TYR B O 1
ATOM 3050 N N . LEU B 1 156 ? 14.242 -19.391 2.43 1 92.56 156 LEU B N 1
ATOM 3051 C CA . LEU B 1 156 ? 12.867 -19.531 1.951 1 92.56 156 LEU B CA 1
ATOM 3052 C C . LEU B 1 156 ? 11.977 -20.125 3.027 1 92.56 156 LEU B C 1
ATOM 3054 O O . LEU B 1 156 ? 10.922 -19.562 3.348 1 92.56 156 LEU B O 1
ATOM 3058 N N . ALA B 1 157 ? 12.43 -21.203 3.598 1 89.88 157 ALA B N 1
ATOM 3059 C CA . ALA B 1 157 ? 11.633 -21.891 4.609 1 89.88 157 ALA B CA 1
ATOM 3060 C C . ALA B 1 157 ? 11.367 -20.984 5.809 1 89.88 157 ALA B C 1
ATOM 3062 O O . ALA B 1 157 ? 10.234 -20.891 6.293 1 89.88 157 ALA B O 1
ATOM 3063 N N . ALA B 1 158 ? 12.391 -20.297 6.242 1 86.44 158 ALA B N 1
ATOM 3064 C CA . ALA B 1 158 ? 12.266 -19.391 7.383 1 86.44 158 ALA B CA 1
ATOM 3065 C C . ALA B 1 158 ? 11.32 -18.234 7.074 1 86.44 158 ALA B C 1
ATOM 3067 O O . ALA B 1 158 ? 10.531 -17.828 7.93 1 86.44 158 ALA B O 1
ATOM 3068 N N . CYS B 1 159 ? 11.414 -17.766 5.91 1 88.44 159 CYS B N 1
ATOM 3069 C CA . CYS B 1 159 ? 10.547 -16.672 5.48 1 88.44 159 CYS B CA 1
ATOM 3070 C C . CYS B 1 159 ? 9.086 -17.109 5.473 1 88.44 159 CYS B C 1
ATOM 3072 O O . CYS B 1 159 ? 8.219 -16.391 5.957 1 88.44 159 CYS B O 1
ATOM 3074 N N . MET B 1 160 ? 8.852 -18.312 4.984 1 89.38 160 MET B N 1
ATOM 3075 C CA . MET B 1 160 ? 7.488 -18.844 4.93 1 89.38 160 MET B CA 1
ATOM 3076 C C . MET B 1 160 ? 6.918 -19.031 6.332 1 89.38 160 MET B C 1
ATOM 3078 O O . MET B 1 160 ? 5.762 -18.672 6.586 1 89.38 160 MET B O 1
ATOM 3082 N N . ASP B 1 161 ? 7.727 -19.469 7.23 1 87.62 161 ASP B N 1
ATOM 3083 C CA . ASP B 1 161 ? 7.301 -19.641 8.617 1 87.62 161 ASP B CA 1
ATOM 3084 C C . ASP B 1 161 ? 6.961 -18.297 9.258 1 87.62 161 ASP B C 1
ATOM 3086 O O . ASP B 1 161 ? 5.969 -18.172 9.977 1 87.62 161 ASP B O 1
ATOM 3090 N N . SER B 1 162 ? 7.805 -17.359 8.938 1 81.69 162 SER B N 1
ATOM 3091 C CA . SER B 1 162 ? 7.578 -16.031 9.484 1 81.69 162 SER B CA 1
ATOM 3092 C C . SER B 1 162 ? 6.258 -15.445 8.984 1 81.69 162 SER B C 1
ATOM 3094 O O . SER B 1 162 ? 5.527 -14.805 9.742 1 81.69 162 SER B O 1
ATOM 3096 N N . PHE B 1 163 ? 5.977 -15.625 7.742 1 84.69 163 PHE B N 1
ATOM 3097 C CA . PHE B 1 163 ? 4.715 -15.164 7.184 1 84.69 163 PHE B CA 1
ATOM 3098 C C . PHE B 1 163 ? 3.535 -15.82 7.891 1 84.69 163 PHE B C 1
ATOM 3100 O O . PHE B 1 163 ? 2.609 -15.133 8.336 1 84.69 163 PHE B O 1
ATOM 3107 N N . LYS B 1 164 ? 3.631 -17.109 8.039 1 86.06 164 LYS B N 1
ATOM 3108 C CA . LYS B 1 164 ? 2.559 -17.844 8.703 1 86.06 164 LYS B CA 1
ATOM 3109 C C . LYS B 1 164 ? 2.34 -17.328 10.125 1 86.06 164 LYS B C 1
ATOM 3111 O O . LYS B 1 164 ? 1.204 -17.078 10.531 1 86.06 164 LYS B O 1
ATOM 3116 N N . ASP B 1 165 ? 3.369 -17.078 10.781 1 81 165 ASP B N 1
ATOM 3117 C CA . ASP B 1 165 ? 3.307 -16.625 12.172 1 81 165 ASP B CA 1
ATOM 3118 C C . ASP B 1 165 ? 2.705 -15.219 12.258 1 81 165 ASP B C 1
ATOM 3120 O O . ASP B 1 165 ? 2.064 -14.867 13.25 1 81 165 ASP B O 1
ATOM 3124 N N . SER B 1 166 ? 2.945 -14.539 11.188 1 76.88 166 SER B N 1
ATOM 3125 C CA . SER B 1 166 ? 2.465 -13.156 11.172 1 76.88 166 SER B CA 1
ATOM 3126 C C . SER B 1 166 ? 1.025 -13.086 10.672 1 76.88 166 SER B C 1
ATOM 3128 O O . SER B 1 166 ? 0.478 -11.992 10.508 1 76.88 166 SER B O 1
ATOM 3130 N N . GLY B 1 167 ? 0.425 -14.195 10.328 1 80.69 167 GLY B N 1
ATOM 3131 C CA . GLY B 1 167 ? -0.99 -14.234 9.992 1 80.69 167 GLY B CA 1
ATOM 3132 C C . GLY B 1 167 ? -1.251 -14.25 8.5 1 80.69 167 GLY B C 1
ATOM 3133 O O . GLY B 1 167 ? -2.402 -14.164 8.062 1 80.69 167 GLY B O 1
ATOM 3134 N N . TRP B 1 168 ? -0.22 -14.328 7.699 1 82.75 168 TRP B N 1
ATOM 3135 C CA . TRP B 1 168 ? -0.392 -14.391 6.25 1 82.75 168 TRP B CA 1
ATOM 3136 C C . TRP B 1 168 ? -1.008 -15.727 5.836 1 82.75 168 TRP B C 1
ATOM 3138 O O . TRP B 1 168 ? -0.66 -16.781 6.383 1 82.75 168 TRP B O 1
ATOM 3148 N N . SER B 1 169 ? -1.962 -15.695 4.879 1 89.75 169 SER B N 1
ATOM 3149 C CA . SER B 1 169 ? -2.361 -16.891 4.148 1 89.75 169 SER B CA 1
ATOM 3150 C C . SER B 1 169 ? -1.42 -17.172 2.979 1 89.75 169 SER B C 1
ATOM 3152 O O . SER B 1 169 ? -1.127 -16.266 2.186 1 89.75 169 SER B O 1
ATOM 3154 N N . ILE B 1 170 ? -0.967 -18.406 2.943 1 95.38 170 ILE B N 1
ATOM 3155 C CA . ILE B 1 170 ? -0.037 -18.766 1.881 1 95.38 170 ILE B CA 1
ATOM 3156 C C . ILE B 1 170 ? -0.661 -19.844 0.995 1 95.38 170 ILE B C 1
ATOM 3158 O O . ILE B 1 170 ? -1.302 -20.766 1.494 1 95.38 170 ILE B O 1
ATOM 3162 N N . PHE B 1 171 ? -0.488 -19.672 -0.321 1 96.81 171 PHE B N 1
ATOM 3163 C CA . PHE B 1 171 ? -0.976 -20.641 -1.295 1 96.81 171 PHE B CA 1
ATOM 3164 C C . PHE B 1 171 ? 0.157 -21.109 -2.193 1 96.81 171 PHE B C 1
ATOM 3166 O O . PHE B 1 171 ? 0.984 -20.312 -2.641 1 96.81 171 PHE B O 1
ATOM 3173 N N . LEU B 1 172 ? 0.136 -22.438 -2.391 1 97.19 172 LEU B N 1
ATOM 3174 C CA . LEU B 1 172 ? 1.057 -23.047 -3.35 1 97.19 172 LEU B CA 1
ATOM 3175 C C . LEU B 1 172 ? 0.472 -23.016 -4.758 1 97.19 172 LEU B C 1
ATOM 3177 O O . LEU B 1 172 ? -0.712 -23.297 -4.949 1 97.19 172 LEU B O 1
ATOM 3181 N N . VAL B 1 173 ? 1.279 -22.547 -5.715 1 97.88 173 VAL B N 1
ATOM 3182 C CA . VAL B 1 173 ? 0.857 -22.594 -7.109 1 97.88 173 VAL B CA 1
ATOM 3183 C C . VAL B 1 173 ? 1.614 -23.703 -7.848 1 97.88 173 VAL B C 1
ATOM 3185 O O . VAL B 1 173 ? 2.846 -23.75 -7.797 1 97.88 173 VAL B O 1
ATOM 3188 N N . ILE B 1 174 ? 0.857 -24.609 -8.461 1 97.06 174 ILE B N 1
ATOM 3189 C CA . ILE B 1 174 ? 1.48 -25.719 -9.188 1 97.06 174 ILE B CA 1
ATOM 3190 C C . ILE B 1 174 ? 0.947 -25.766 -10.617 1 97.06 174 ILE B C 1
ATOM 3192 O O . ILE B 1 174 ? -0.114 -25.203 -10.906 1 97.06 174 ILE B O 1
ATOM 3196 N N . GLY B 1 175 ? 1.747 -26.375 -11.492 1 95.88 175 GLY B N 1
ATOM 3197 C CA . GLY B 1 175 ? 1.346 -26.547 -12.875 1 95.88 175 GLY B CA 1
ATOM 3198 C C . GLY B 1 175 ? 2.432 -26.156 -13.859 1 95.88 175 GLY B C 1
ATOM 3199 O O . GLY B 1 175 ? 3.617 -26.172 -13.523 1 95.88 175 GLY B O 1
ATOM 3200 N N . ASN B 1 176 ? 1.979 -25.938 -15.117 1 93.5 176 ASN B N 1
ATOM 3201 C CA . ASN B 1 176 ? 2.904 -25.578 -16.188 1 93.5 176 ASN B CA 1
ATOM 3202 C C . ASN B 1 176 ? 3.012 -24.062 -16.344 1 93.5 176 ASN B C 1
ATOM 3204 O O . ASN B 1 176 ? 2.223 -23.453 -17.078 1 93.5 176 ASN B O 1
ATOM 3208 N N . PHE B 1 177 ? 4.051 -23.484 -15.781 1 94.44 177 PHE B N 1
ATOM 3209 C CA . PHE B 1 177 ? 4.238 -22.047 -15.844 1 94.44 177 PHE B CA 1
ATOM 3210 C C . PHE B 1 177 ? 4.684 -21.609 -17.234 1 94.44 177 PHE B C 1
ATOM 3212 O O . PHE B 1 177 ? 5.477 -22.297 -17.891 1 94.44 177 PHE B O 1
ATOM 3219 N N . PRO B 1 178 ? 4.145 -20.438 -17.688 1 91.5 178 PRO B N 1
ATOM 3220 C CA . PRO B 1 178 ? 4.664 -19.938 -18.953 1 91.5 178 PRO B CA 1
ATOM 3221 C C . PRO B 1 178 ? 6.168 -19.672 -18.922 1 91.5 178 PRO B C 1
ATOM 3223 O O . PRO B 1 178 ? 6.684 -19.203 -17.906 1 91.5 178 PRO B O 1
ATOM 3226 N N . LYS B 1 179 ? 6.863 -20 -19.938 1 85.62 179 LYS B N 1
ATOM 3227 C CA . LYS B 1 179 ? 8.312 -19.859 -19.969 1 85.62 179 LYS B CA 1
ATOM 3228 C C . LYS B 1 179 ? 8.727 -18.547 -20.609 1 85.62 179 LYS B C 1
ATOM 3230 O O . LYS B 1 179 ? 9.82 -18.031 -20.344 1 85.62 179 LYS B O 1
ATOM 3235 N N . GLU B 1 180 ? 7.883 -18.062 -21.5 1 84.31 180 GLU B N 1
ATOM 3236 C CA . GLU B 1 180 ? 8.281 -16.859 -22.234 1 84.31 180 GLU B CA 1
ATOM 3237 C C . GLU B 1 180 ? 7.113 -15.883 -22.359 1 84.31 180 GLU B C 1
ATOM 3239 O O . GLU B 1 180 ? 5.961 -16.297 -22.5 1 84.31 180 GLU B O 1
ATOM 3244 N N . PHE B 1 181 ? 7.426 -14.664 -22.094 1 78.5 181 PHE B N 1
ATOM 3245 C CA . PHE B 1 181 ? 6.613 -13.539 -22.547 1 78.5 181 PHE B CA 1
ATOM 3246 C C . PHE B 1 181 ? 7.336 -12.758 -23.641 1 78.5 181 PHE B C 1
ATOM 3248 O O . PHE B 1 181 ? 8.516 -12.422 -23.5 1 78.5 181 PHE B O 1
ATOM 3255 N N . PRO B 1 182 ? 6.691 -12.609 -24.922 1 68.12 182 PRO B N 1
ATOM 3256 C CA . PRO B 1 182 ? 7.379 -11.867 -25.984 1 68.12 182 PRO B CA 1
ATOM 3257 C C . PRO B 1 182 ? 7.754 -10.445 -25.562 1 68.12 182 PRO B C 1
ATOM 3259 O O . PRO B 1 182 ? 6.871 -9.617 -25.328 1 68.12 182 PRO B O 1
ATOM 3262 N N . ILE B 1 183 ? 8.945 -10.133 -25.172 1 61.22 183 ILE B N 1
ATOM 3263 C CA . ILE B 1 183 ? 9.461 -8.859 -24.672 1 61.22 183 ILE B CA 1
ATOM 3264 C C . ILE B 1 183 ? 9.438 -7.816 -25.781 1 61.22 183 ILE B C 1
ATOM 3266 O O . ILE B 1 183 ? 9.242 -6.629 -25.516 1 61.22 183 ILE B O 1
ATOM 3270 N N . GLU B 1 184 ? 9.766 -8.078 -27.094 1 53.97 184 GLU B N 1
ATOM 3271 C CA . GLU B 1 184 ? 9.805 -7.07 -28.141 1 53.97 184 GLU B CA 1
ATOM 3272 C C . GLU B 1 184 ? 8.648 -6.086 -28 1 53.97 184 GLU B C 1
ATOM 3274 O O . GLU B 1 184 ? 8.789 -4.906 -28.328 1 53.97 184 GLU B O 1
ATOM 3279 N N . SER B 1 185 ? 7.586 -6.535 -28 1 41.72 185 SER B N 1
ATOM 3280 C CA . SER B 1 185 ? 6.352 -5.77 -28.156 1 41.72 185 SER B CA 1
ATOM 3281 C C . SER B 1 185 ? 6.105 -4.879 -26.938 1 41.72 185 SER B C 1
ATOM 3283 O O . SER B 1 185 ? 5.207 -4.039 -26.953 1 41.72 185 SER B O 1
ATOM 3285 N N . SER B 1 186 ? 6.676 -5.121 -25.859 1 40.16 186 SER B N 1
ATOM 3286 C CA . SER B 1 186 ? 5.961 -4.938 -24.609 1 40.16 186 SER B CA 1
ATOM 3287 C C . SER B 1 186 ? 6.258 -3.574 -24 1 40.16 186 SER B C 1
ATOM 3289 O O . SER B 1 186 ? 7.34 -3.361 -23.438 1 40.16 186 SER B O 1
ATOM 3291 N N . GLU B 1 187 ? 6.258 -2.609 -24.688 1 42.03 187 GLU B N 1
ATOM 3292 C CA . GLU B 1 187 ? 5.883 -1.471 -23.859 1 42.03 187 GLU B CA 1
ATOM 3293 C C . GLU B 1 187 ? 4.977 -1.9 -22.703 1 42.03 187 GLU B C 1
ATOM 3295 O O . GLU B 1 187 ? 3.947 -2.539 -22.922 1 42.03 187 GLU B O 1
ATOM 3300 N N . ALA B 1 188 ? 5.598 -2.434 -21.812 1 44.53 188 ALA B N 1
ATOM 3301 C CA . ALA B 1 188 ? 4.695 -2.893 -20.766 1 44.53 188 ALA B CA 1
ATOM 3302 C C . ALA B 1 188 ? 3.404 -2.08 -20.75 1 44.53 188 ALA B C 1
ATOM 3304 O O . ALA B 1 188 ? 3.434 -0.854 -20.625 1 44.53 188 ALA B O 1
ATOM 3305 N N . PRO B 1 189 ? 2.486 -2.66 -21.469 1 41.53 189 PRO B N 1
ATOM 3306 C CA . PRO B 1 189 ? 1.241 -1.905 -21.625 1 41.53 189 PRO B CA 1
ATOM 3307 C C . PRO B 1 189 ? 0.849 -1.134 -20.375 1 41.53 189 PRO B C 1
ATOM 3309 O O . PRO B 1 189 ? 0.151 -0.12 -20.453 1 41.53 189 PRO B O 1
ATOM 3312 N N . ASN B 1 190 ? 0.912 -1.827 -19.219 1 46.25 190 ASN B N 1
ATOM 3313 C CA . ASN B 1 190 ? 0.329 -1.172 -18.062 1 46.25 190 ASN B CA 1
ATOM 3314 C C . ASN B 1 190 ? 1.401 -0.54 -17.172 1 46.25 190 ASN B C 1
ATOM 3316 O O . ASN B 1 190 ? 2.492 -1.093 -17.031 1 46.25 190 ASN B O 1
ATOM 3320 N N . GLY B 1 191 ? 1.924 0.628 -17.641 1 55.56 191 GLY B N 1
ATOM 3321 C CA . GLY B 1 191 ? 2.836 1.594 -17.047 1 55.56 191 GLY B CA 1
ATOM 3322 C C . GLY B 1 191 ? 3.424 1.129 -15.727 1 55.56 191 GLY B C 1
ATOM 3323 O O . GLY B 1 191 ? 4.297 1.792 -15.164 1 55.56 191 GLY B O 1
ATOM 3324 N N . TYR B 1 192 ? 3.123 -0.212 -15.32 1 62.09 192 TYR B N 1
ATOM 3325 C CA . TYR B 1 192 ? 3.584 -0.589 -13.984 1 62.09 192 TYR B CA 1
ATOM 3326 C C . TYR B 1 192 ? 4.652 -1.673 -14.07 1 62.09 192 TYR B C 1
ATOM 3328 O O . TYR B 1 192 ? 5.32 -1.972 -13.07 1 62.09 192 TYR B O 1
ATOM 3336 N N . GLY B 1 193 ? 4.914 -2.24 -15.242 1 76.44 193 GLY B N 1
ATOM 3337 C CA . GLY B 1 193 ? 5.773 -3.408 -15.352 1 76.44 193 GLY B CA 1
ATOM 3338 C C . GLY B 1 193 ? 7.148 -3.09 -15.906 1 76.44 193 GLY B C 1
ATOM 3339 O O . GLY B 1 193 ? 7.305 -2.135 -16.672 1 76.44 193 GLY B O 1
ATOM 3340 N N . GLN B 1 194 ? 8.148 -3.775 -15.359 1 81 194 GLN B N 1
ATOM 3341 C CA . GLN B 1 194 ? 9.516 -3.67 -15.867 1 81 194 GLN B CA 1
ATOM 3342 C C . GLN B 1 194 ? 10.188 -5.039 -15.922 1 81 194 GLN B C 1
ATOM 3344 O O . GLN B 1 194 ? 9.875 -5.922 -15.117 1 81 194 GLN B O 1
ATOM 3349 N N . TRP B 1 195 ? 11.062 -5.168 -16.906 1 85.81 195 TRP B N 1
ATOM 3350 C CA . TRP B 1 195 ? 11.953 -6.324 -16.984 1 85.81 195 TRP B CA 1
ATOM 3351 C C . TRP B 1 195 ? 13.336 -5.977 -16.453 1 85.81 195 TRP B C 1
ATOM 3353 O O . TRP B 1 195 ? 13.945 -4.988 -16.875 1 85.81 195 TRP B O 1
ATOM 3363 N N . LEU B 1 196 ? 13.766 -6.828 -15.461 1 87.38 196 LEU B N 1
ATOM 3364 C CA . LEU B 1 196 ? 15.055 -6.574 -14.82 1 87.38 196 LEU B CA 1
ATOM 3365 C C . LEU B 1 196 ? 15.945 -7.812 -14.875 1 87.38 196 LEU B C 1
ATOM 3367 O O . LEU B 1 196 ? 15.461 -8.938 -14.711 1 87.38 196 LEU B O 1
ATOM 3371 N N . SER B 1 197 ? 17.203 -7.527 -15.188 1 90.31 197 SER B N 1
ATOM 3372 C CA . SER B 1 197 ? 18.141 -8.617 -14.906 1 90.31 197 SER B CA 1
ATOM 3373 C C . SER B 1 197 ? 18.266 -8.859 -13.406 1 90.31 197 SER B C 1
ATOM 3375 O O . SER B 1 197 ? 17.984 -7.969 -12.602 1 90.31 197 SER B O 1
ATOM 3377 N N . PRO B 1 198 ? 18.641 -10.133 -13.078 1 91.88 198 PRO B N 1
ATOM 3378 C CA . PRO B 1 198 ? 18.891 -10.391 -11.656 1 91.88 198 PRO B CA 1
ATOM 3379 C C . PRO B 1 198 ? 19.891 -9.398 -11.047 1 91.88 198 PRO B C 1
ATOM 3381 O O . PRO B 1 198 ? 19.703 -8.961 -9.906 1 91.88 198 PRO B O 1
ATOM 3384 N N . GLU B 1 199 ? 20.844 -8.938 -11.789 1 89.69 199 GLU B N 1
ATOM 3385 C CA . GLU B 1 199 ? 21.844 -7.98 -11.312 1 89.69 199 GLU B CA 1
ATOM 3386 C C . GLU B 1 199 ? 21.219 -6.605 -11.086 1 89.69 199 GLU B C 1
ATOM 3388 O O . GLU B 1 199 ? 21.484 -5.953 -10.078 1 89.69 199 GLU B O 1
ATOM 3393 N N . ASP B 1 200 ? 20.438 -6.238 -12.023 1 84.62 200 ASP B N 1
ATOM 3394 C CA . ASP B 1 200 ? 19.766 -4.949 -11.891 1 84.62 200 ASP B CA 1
ATOM 3395 C C . ASP B 1 200 ? 18.797 -4.945 -10.703 1 84.62 200 ASP B C 1
ATOM 3397 O O . ASP B 1 200 ? 18.719 -3.957 -9.969 1 84.62 200 ASP B O 1
ATOM 3401 N N . ALA B 1 201 ? 18.094 -6.039 -10.539 1 87.56 201 ALA B N 1
ATOM 3402 C CA . ALA B 1 201 ? 17.172 -6.152 -9.406 1 87.56 201 ALA B CA 1
ATOM 3403 C C . ALA B 1 201 ? 17.922 -6.02 -8.078 1 87.56 201 ALA B C 1
ATOM 3405 O O . ALA B 1 201 ? 17.469 -5.309 -7.176 1 87.56 201 ALA B O 1
ATOM 3406 N N . GLU B 1 202 ? 19.016 -6.68 -8.031 1 87.12 202 GLU B N 1
ATOM 3407 C CA . GLU B 1 202 ? 19.828 -6.605 -6.824 1 87.12 202 GLU B CA 1
ATOM 3408 C C . GLU B 1 202 ? 20.328 -5.184 -6.574 1 87.12 202 GLU B C 1
ATOM 3410 O O . GLU B 1 202 ? 20.297 -4.699 -5.438 1 87.12 202 GLU B O 1
ATOM 3415 N N . ARG B 1 203 ? 20.734 -4.52 -7.57 1 79.75 203 ARG B N 1
ATOM 3416 C CA . ARG B 1 203 ? 21.234 -3.148 -7.457 1 79.75 203 ARG B CA 1
ATOM 3417 C C . ARG B 1 203 ? 20.141 -2.217 -6.949 1 79.75 203 ARG B C 1
ATOM 3419 O O . ARG B 1 203 ? 20.375 -1.396 -6.059 1 79.75 203 ARG B O 1
ATOM 3426 N N . ILE B 1 204 ? 19.016 -2.408 -7.465 1 70.69 204 ILE B N 1
ATOM 3427 C CA . ILE B 1 204 ? 17.891 -1.561 -7.09 1 70.69 204 ILE B CA 1
ATOM 3428 C C . ILE B 1 204 ? 17.516 -1.82 -5.633 1 70.69 204 ILE B C 1
ATOM 3430 O O . ILE B 1 204 ? 17.281 -0.88 -4.867 1 70.69 204 ILE B O 1
ATOM 3434 N N . THR B 1 205 ? 17.469 -3.092 -5.25 1 73.38 205 THR B N 1
ATOM 3435 C CA . THR B 1 205 ? 17.109 -3.467 -3.887 1 73.38 205 THR B CA 1
ATOM 3436 C C . THR B 1 205 ? 18.109 -2.895 -2.887 1 73.38 205 THR B C 1
ATOM 3438 O O . THR B 1 205 ? 17.734 -2.398 -1.827 1 73.38 205 THR B O 1
ATOM 3441 N N . LYS B 1 206 ? 19.391 -2.969 -3.248 1 66.62 206 LYS B N 1
ATOM 3442 C CA . LYS B 1 206 ? 20.438 -2.453 -2.377 1 66.62 206 LYS B CA 1
ATOM 3443 C C . LYS B 1 206 ? 20.359 -0.935 -2.248 1 66.62 206 LYS B C 1
ATOM 3445 O O . LYS B 1 206 ? 20.594 -0.383 -1.172 1 66.62 206 LYS B O 1
ATOM 3450 N N . SER B 1 207 ? 20.141 -0.437 -3.324 1 55.53 207 SER B N 1
ATOM 3451 C CA . SER B 1 207 ? 20.062 1.02 -3.326 1 55.53 207 SER B CA 1
ATOM 3452 C C . SER B 1 207 ? 18.906 1.506 -2.451 1 55.53 207 SER B C 1
ATOM 3454 O O . SER B 1 207 ? 18.984 2.574 -1.844 1 55.53 207 SER B O 1
ATOM 3456 N N . CYS B 1 208 ? 17.938 0.605 -2.396 1 49.81 208 CYS B N 1
ATOM 3457 C CA . CYS B 1 208 ? 16.766 0.958 -1.589 1 49.81 208 CYS B CA 1
ATOM 3458 C C . CYS B 1 208 ? 17.047 0.723 -0.108 1 49.81 208 CYS B C 1
ATOM 3460 O O . CYS B 1 208 ? 16.5 1.419 0.748 1 49.81 208 CYS B O 1
ATOM 3462 N N . ASN B 1 209 ? 17.938 -0.438 0.303 1 43.75 209 ASN B N 1
ATOM 3463 C CA . ASN B 1 209 ? 18.281 -0.753 1.686 1 43.75 209 ASN B CA 1
ATOM 3464 C C . ASN B 1 209 ? 19.391 0.152 2.205 1 43.75 209 ASN B C 1
ATOM 3466 O O . ASN B 1 209 ? 19.5 0.391 3.41 1 43.75 209 ASN B O 1
ATOM 3470 N N . THR B 1 210 ? 20.562 0.193 1.574 1 37.53 210 THR B N 1
ATOM 3471 C CA . THR B 1 210 ? 21.672 1.026 2.004 1 37.53 210 THR B CA 1
ATOM 3472 C C . THR B 1 210 ? 21.188 2.424 2.381 1 37.53 210 THR B C 1
ATOM 3474 O O . THR B 1 210 ? 21.812 3.098 3.209 1 37.53 210 THR B O 1
ATOM 3477 N N . THR B 1 211 ? 20.234 2.783 1.979 1 33.53 211 THR B N 1
ATOM 3478 C CA . THR B 1 211 ? 19.828 4.086 2.5 1 33.53 211 THR B CA 1
ATOM 3479 C C . THR B 1 211 ? 19.328 3.959 3.934 1 33.53 211 THR B C 1
ATOM 3481 O O . THR B 1 211 ? 18.984 4.961 4.57 1 33.53 211 THR B O 1
ATOM 3484 N N . GLU B 1 212 ? 19.188 2.605 4.547 1 31.62 212 GLU B N 1
ATOM 3485 C CA . GLU B 1 212 ? 19.109 2.369 5.984 1 31.62 212 GLU B CA 1
ATOM 3486 C C . GLU B 1 212 ? 20.5 2.25 6.602 1 31.62 212 GLU B C 1
ATOM 3488 O O . GLU B 1 212 ? 21.281 1.389 6.211 1 31.62 212 GLU B O 1
ATOM 3493 N N . SER B 1 213 ? 21.234 3.102 6.949 1 26.92 213 SER B N 1
ATOM 3494 C CA . SER B 1 213 ? 22.484 2.904 7.676 1 26.92 213 SER B CA 1
ATOM 3495 C C . SER B 1 213 ? 22.328 1.838 8.758 1 26.92 213 SER B C 1
ATOM 3497 O O . SER B 1 213 ? 21.359 1.854 9.523 1 26.92 213 SER B O 1
ATOM 3499 N N . PRO B 1 214 ? 23.188 0.76 8.82 1 26.58 214 PRO B N 1
ATOM 3500 C CA . PRO B 1 214 ? 23.344 -0.181 9.93 1 26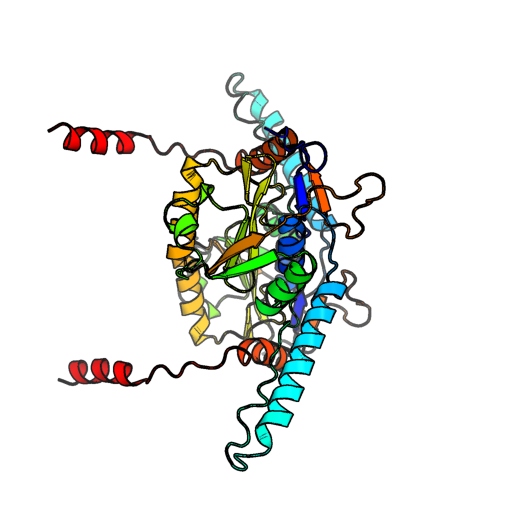.58 214 PRO B CA 1
ATOM 3501 C C . PRO B 1 214 ? 23.516 0.519 11.281 1 26.58 214 PRO B C 1
ATOM 3503 O O . PRO B 1 214 ? 24.422 1.335 11.453 1 26.58 214 PRO B O 1
ATOM 3506 N N . GLN B 1 215 ? 22.656 0.877 12.086 1 25.34 215 GLN B N 1
ATOM 3507 C CA . GLN B 1 215 ? 23.047 0.818 13.492 1 25.34 215 GLN B CA 1
ATOM 3508 C C . GLN B 1 215 ? 23.719 -0.517 13.82 1 25.34 215 GLN B C 1
ATOM 3510 O O . GLN B 1 215 ? 23.141 -1.578 13.578 1 25.34 215 GLN B O 1
ATOM 3515 N N . THR B 1 216 ? 24.984 -0.611 13.812 1 24 216 THR B N 1
ATOM 3516 C CA . THR B 1 216 ? 25.875 -1.584 14.453 1 24 216 THR B CA 1
ATOM 3517 C C . THR B 1 216 ? 25.375 -1.938 15.844 1 24 216 THR B C 1
ATOM 3519 O O . THR B 1 216 ? 25.438 -1.118 16.766 1 24 216 THR B O 1
ATOM 3522 N N . ILE B 1 217 ? 24.25 -2.465 16.109 1 23.3 217 ILE B N 1
ATOM 3523 C CA . ILE B 1 217 ? 24.297 -3.236 17.344 1 23.3 217 ILE B CA 1
ATOM 3524 C C . ILE B 1 217 ? 25.5 -4.172 17.328 1 23.3 217 ILE B C 1
ATOM 3526 O O . ILE B 1 217 ? 25.797 -4.797 16.312 1 23.3 217 ILE B O 1
ATOM 3530 N N . ASP B 1 218 ? 26.469 -3.938 18.25 1 23.81 218 ASP B N 1
ATOM 3531 C CA . ASP B 1 218 ? 27.531 -4.82 18.703 1 23.81 218 ASP B CA 1
ATOM 3532 C C . ASP B 1 218 ? 27.062 -6.27 18.781 1 23.81 218 ASP B C 1
ATOM 3534 O O . ASP B 1 218 ? 26.016 -6.551 19.359 1 23.81 218 ASP B O 1
ATOM 3538 N N . SER B 1 219 ? 27.344 -7.066 17.891 1 24.7 219 SER B N 1
ATOM 3539 C CA . SER B 1 219 ? 27.375 -8.523 17.828 1 24.7 219 SER B CA 1
ATOM 3540 C C . SER B 1 219 ? 27.906 -9.125 19.125 1 24.7 219 SER B C 1
ATOM 3542 O O . SER B 1 219 ? 28.172 -10.328 19.188 1 24.7 219 SER B O 1
ATOM 3544 N N . THR B 1 220 ? 28.094 -8.273 20.172 1 25.56 220 THR B N 1
ATOM 3545 C CA . THR B 1 220 ? 28.594 -9.039 21.312 1 25.56 220 THR B CA 1
ATOM 3546 C C . THR B 1 220 ? 27.516 -9.969 21.844 1 25.56 220 THR B C 1
ATOM 3548 O O . THR B 1 220 ? 27.812 -11.008 22.438 1 25.56 220 THR B O 1
ATOM 3551 N N . GLN B 1 221 ? 26.297 -9.562 21.875 1 22.5 221 GLN B N 1
ATOM 3552 C CA . GLN B 1 221 ? 25.5 -10.508 22.656 1 22.5 221 GLN B CA 1
ATOM 3553 C C . GLN B 1 221 ? 25.266 -11.797 21.875 1 22.5 221 GLN B C 1
ATOM 3555 O O . GLN B 1 221 ? 24.578 -12.703 22.359 1 22.5 221 GLN B O 1
ATOM 3560 N N . GLN B 1 222 ? 25.656 -11.875 20.609 1 21.69 222 GLN B N 1
ATOM 3561 C CA . GLN B 1 222 ? 25.516 -13.25 20.125 1 21.69 222 GLN B CA 1
ATOM 3562 C C . GLN B 1 222 ? 26.531 -14.172 20.797 1 21.69 222 GLN B C 1
ATOM 3564 O O . GLN B 1 222 ? 26.391 -15.398 20.734 1 21.69 222 GLN B O 1
ATOM 3569 N N . ALA B 1 223 ? 27.562 -13.656 21.438 1 25.62 223 ALA B N 1
ATOM 3570 C CA . ALA B 1 223 ? 28.562 -14.648 21.812 1 25.62 223 ALA B CA 1
ATOM 3571 C C . ALA B 1 223 ? 28.125 -15.438 23.031 1 25.62 223 ALA B C 1
ATOM 3573 O O . ALA B 1 223 ? 28.688 -16.5 23.328 1 25.62 223 ALA B O 1
ATOM 3574 N N . TYR B 1 224 ? 27.203 -14.945 23.844 1 22.78 224 TYR B N 1
ATOM 3575 C CA . TYR B 1 224 ? 27.031 -15.766 25.047 1 22.78 224 TYR B CA 1
ATOM 3576 C C . TYR B 1 224 ? 26.266 -17.047 24.719 1 22.78 224 TYR B C 1
ATOM 3578 O O . TYR B 1 224 ? 26.234 -17.984 25.531 1 22.78 224 TYR B O 1
ATOM 3586 N N . GLN B 1 225 ? 25.453 -17.109 23.672 1 21.03 225 GLN B N 1
ATOM 3587 C CA . GLN B 1 225 ? 24.875 -18.438 23.625 1 21.03 225 GLN B CA 1
ATOM 3588 C C . GLN B 1 225 ? 25.906 -19.484 23.188 1 21.03 225 GLN B C 1
ATOM 3590 O O . GLN B 1 225 ? 25.625 -20.688 23.219 1 21.03 225 GLN B O 1
ATOM 3595 N N . GLU B 1 226 ? 27.016 -19.094 22.656 1 23.73 226 GLU B N 1
ATOM 3596 C CA . GLU B 1 226 ? 27.812 -20.266 22.25 1 23.73 226 GLU B CA 1
ATOM 3597 C C . GLU B 1 226 ? 28.375 -20.984 23.469 1 23.73 226 GLU B C 1
ATOM 3599 O O . GLU B 1 226 ? 28.625 -22.203 23.406 1 23.73 226 GLU B O 1
ATOM 3604 N N . THR B 1 227 ? 28.609 -20.328 24.609 1 26.47 227 THR B N 1
ATOM 3605 C CA . THR B 1 227 ? 29.422 -21.109 25.547 1 26.47 227 THR B CA 1
ATOM 3606 C C . THR B 1 227 ? 28.547 -22.141 26.266 1 26.47 227 THR B C 1
ATOM 3608 O O . THR B 1 227 ? 29.062 -23.141 26.781 1 26.47 227 THR B O 1
ATOM 3611 N N . LEU B 1 228 ? 27.234 -21.906 26.5 1 23.66 228 LEU B N 1
ATOM 3612 C CA . LEU B 1 228 ? 26.672 -22.953 27.359 1 23.66 228 LEU B CA 1
ATOM 3613 C C . LEU B 1 228 ? 26.516 -24.25 26.609 1 23.66 228 LEU B C 1
ATOM 3615 O O . LEU B 1 228 ? 26.234 -25.297 27.203 1 23.66 228 LEU B O 1
ATOM 3619 N N . LEU B 1 229 ? 26.531 -24.203 25.234 1 22.09 229 LEU B N 1
ATOM 3620 C CA . LEU B 1 229 ? 26.484 -25.594 24.781 1 22.09 229 LEU B CA 1
ATOM 3621 C C . LEU B 1 229 ? 27.844 -26.25 24.953 1 22.09 229 LEU B C 1
ATOM 3623 O O . LEU B 1 229 ? 27.953 -27.484 24.859 1 22.09 229 LEU B O 1
ATOM 3627 N N . LYS B 1 230 ? 28.938 -25.484 24.938 1 24.73 230 LYS B N 1
ATOM 3628 C CA . LYS B 1 230 ? 30.047 -26.438 24.938 1 24.73 230 LYS B CA 1
ATOM 3629 C C . LYS B 1 230 ? 30.359 -26.922 26.359 1 24.73 230 LYS B C 1
ATOM 3631 O O . LYS B 1 230 ? 31.312 -27.672 26.562 1 24.73 230 LYS B O 1
ATOM 3636 N N . LYS B 1 231 ? 29.578 -26.531 27.484 1 20.53 231 LYS B N 1
ATOM 3637 C CA . LYS B 1 231 ? 29.953 -27.375 28.625 1 20.53 231 LYS B CA 1
ATOM 3638 C C . LYS B 1 231 ? 28.969 -28.547 28.781 1 20.53 231 LYS B C 1
ATOM 3640 O O . LYS B 1 231 ? 27.766 -28.391 28.547 1 20.53 231 LYS B O 1
#

Foldseek 3Di:
DPPPDCPPNVDDDDDQDQQCCQLQLALQVQLVHNPDDLVRLVVLQVVVQVVLVVVVVVVVPPPVPPPDPPPPRPRCADPSGQGDVVSSQVVCVVVVKHKAFCPDPVNVVCLVFVLVAAKKWKDDPSGIHMWGQDPSWIWTSRLVAPATHTDHSVCVNVVVVVSVVVPITMITMDGDHDNDDPPVVPPVVPVRDDDDDPVRRVVRRVVVCVVVDDPPPDPVVVPVVVPVVVD/DPPPDCPPNVDDDDDQDQQCCQLQLALQVQLVHNPDDLVRLVVLQVVVQVVLVVVVVVVVPPPVPVPPPRPPRPRCADPSGQGDVVSSQVVCVVVVKHKAFCPDPVNVVCLVFVLVAAKKWKDDPSGIHMWGQDPSWIWTSRLVAPATHTDHSVCVNVVVVVSVVVPITMITMDDDHDNDDPPVVPPVVPVRDDDDDPVRRVVRRCVVCVVPPDPPPDPVVVPVVVPVVVD

Solvent-accessible surface area (backbone atoms only — not comparable to full-atom values): 25738 Å² total; per-residue (Å²): 131,78,75,77,69,63,35,46,83,57,44,41,44,41,36,32,54,70,45,56,54,28,48,42,32,18,55,19,41,69,47,42,34,88,82,55,49,69,66,54,51,50,50,48,15,49,50,52,35,51,50,53,53,48,50,51,57,62,59,48,65,73,71,75,74,84,66,82,72,67,74,57,72,68,65,35,48,43,96,53,44,34,59,36,70,65,37,55,38,55,62,40,38,76,56,55,30,44,73,38,58,40,87,37,76,90,32,42,65,34,68,76,37,52,80,76,49,50,33,34,40,38,38,52,94,81,38,35,25,24,38,35,53,56,84,89,40,38,28,39,43,38,24,88,36,89,31,45,39,81,40,53,78,80,48,44,54,56,50,53,50,51,38,48,75,70,64,37,47,51,27,37,42,47,69,61,73,65,54,68,51,83,62,90,76,48,62,47,84,59,90,37,50,47,80,32,45,66,66,53,20,49,51,49,43,44,62,65,47,63,72,55,72,79,76,74,69,72,67,61,72,63,56,60,69,58,56,66,67,76,102,132,79,76,76,69,64,36,50,84,58,45,41,44,40,35,32,54,70,46,56,53,27,48,43,33,18,56,19,42,69,48,43,34,89,81,54,48,69,67,54,50,50,48,50,14,49,50,51,34,50,51,53,51,48,49,50,55,62,57,47,63,72,71,75,77,71,59,80,69,62,72,58,71,67,63,34,48,42,95,53,43,34,59,37,69,65,38,56,40,55,62,40,38,76,54,56,30,45,73,37,56,40,88,38,76,90,30,43,65,34,68,77,37,52,80,75,50,50,33,35,39,39,38,51,95,78,38,35,24,22,38,35,54,58,85,88,40,39,28,39,44,39,26,89,35,91,32,45,41,80,39,53,78,79,48,44,53,57,51,52,51,50,38,48,74,70,64,38,47,52,27,35,41,47,69,58,73,64,54,69,50,82,61,91,76,49,62,48,82,60,90,38,50,48,80,30,44,67,66,54,19,49,51,50,44,43,62,64,47,62,72,53,73,79,76,76,70,75,70,60,74,64,55,64,66,58,56,65,69,75,104

InterPro domains:
  IPR006155 Josephin domain [PF02099] (17-173)
  IPR006155 Josephin domain [PS50957] (9-188)
  IPR006155 Josephin domain [SM01246] (16-176)
  IPR033865 Machado-Joseph disease protein [PTHR14159] (3-222)

Radius of gyration: 25.51 Å; Cα contacts (8 Å, |Δi|>4): 691; chains: 2; bounding box: 78×68×73 Å

Secondary structure (DSSP, 8-state):
------GGGGPEEEE-----THHHHHHHHHHTS----HHHHHHHHHHHHHHHHHHHHHHTTT--S--SSS-S---SB-TT--B-HHHHHHHHHTTTEEEEETTSGGGHHHHH-GGG-SEEEEEETTEEEEEEEETTEEEE--TTSSSPEEE-HHHHHHHHHHHHHTT-EEEEEEE--------TT-S-SSTTEEEE-HHHHHHHHHHHHTTS------THHHHHHHHHHH-/------GGGGPEEEE-----THHHHHHHHHHTS----HHHHHHHHHHHHHHHHHHHHHHTTT-SSGGGSS-S---SB-TT--B-HHHHHHHHHTTTEEEEETTSGGGHHHHH-GGG-SEEEEEETTEEEEEEEETTEEEE--TTSSSPEEE-HHHHHHHHHHHHHTT-EEEEEEE--------TT-S-SSTTEEEE-HHHHHHHHHHHHTTS------GGGGTHHHHHHH-

pLDDT: mean 73.66, std 23.67, range [20.53, 98.06]

Organism: Populus trichocarpa (NCBI:txid3694)

Sequence (462 aa):
MEMEGVSNGGMLYHEVQEAKLCAVHCVNTVLQGPFFSEFDLAALASDLDSKERQMMQEGNFFTSSVGDYLSAESHNVSLGGDFSIQVLQKALEVWDLQVIAFDSPVAEHAQIDPDLGNAFICHLHDHWFCIRKVNGEWYNFDSLYAAPQHLSKFYLAACMDSFKDSGWSIFLVIGNFPKEFPIESSEAPNGYGQWLSPEDAERITKSCNTTESPQTIDSTQQAYQETLLKKMEMEGVSNGGMLYHEVQEAKLCAVHCVNTVLQGPFFSEFDLAALASDLDSKERQMMQEGNFFTSSVGDYLSAESHNVSLGGDFSIQVLQKALEVWDLQVIAFDSPVAEHAQIDPDLGNAFICHLHDHWFCIRKVNGEWYNFDSLYAAPQHLSKFYLAACMDSFKDSGWSIFLVIGNFPKEFPIESSEAPNGYGQWLSPEDAERITKSCNTTESPQTIDSTQQAYQETLLKK

Nearest PDB structures (foldseek):
  3o65-assembly4_G  TM=8.335E-01  e=1.776E-16  Homo sapiens
  1yzb-assembly1_A  TM=7.902E-01  e=1.664E-14  Homo sapiens
  2dos-assembly1_A  TM=7.540E-01  e=2.413E-13  Homo sapiens
  2aga-assembly1_A  TM=6.972E-01  e=5.417E-13  Homo sapiens
  6pgv-assembly1_A  TM=6.993E-01  e=8.324E-09  Homo sapiens